Protein AF-0000000080637444 (afdb_homodimer)

Sequence (646 aa):
MQRTLGRSGITVSALGLGCWPMGGVAYRDEKPDGYAGADDRESIRAIHAAIDAGITFFDVADCYGAGHGEEVLGEALEGRRHRVVIATKFGNLFNESTRTLQGENVSPGYIRRALEASLRRLKTDYIDVYQIHTWSMNLADAGPCLETLDALVDEGKIRTYGWSTDLLEGAMLIASRPKASVMQYQCNILFHDDRLIRYCEEHRLAGLNRSPLGMGLLSGKYRPGDRMPEGDIRGQRIEWMQYYRDGRPNEELLKKLEAVREILTRGGRTLVQGAIAWLWAKSPVNIPIPGFKNTQQALELAGAMEKGPLTPEDMAEIETLLGMQRTLGRSGITVSALGLGCWPMGGVAYRDEKPDGYAGADDRESIRAIHAAIDAGITFFDVADCYGAGHGEEVLGEALEGRRHRVVIATKFGNLFNESTRTLQGENVSPGYIRRALEASLRRLKTDYIDVYQIHTWSMNLADAGPCLETLDALVDEGKIRTYGWSTDLLEGAMLIASRPKASVMQYQCNILFHDDRLIRYCEEHRLAGLNRSPLGMGLLSGKYRPGDRMPEGDIRGQRIEWMQYYRDGRPNEELLKKLEAVREILTRGGRTLVQGAIAWLWAKSPVNIPIPGFKNTQQALELAGAMEKGPLTPEDMAEIETLLG

Solvent-accessible surface area (backbone atoms only — not comparable to full-atom values): 32339 Å² total; per-residue (Å²): 103,69,35,54,44,28,70,65,76,48,72,31,31,39,42,33,37,20,39,53,38,57,12,12,68,17,24,42,87,86,34,54,47,28,28,64,85,49,47,70,69,44,41,33,50,13,51,53,51,24,43,76,61,57,42,20,29,40,38,47,30,44,53,26,18,22,37,43,22,33,34,52,51,19,60,53,30,63,96,43,56,90,67,46,45,44,30,36,32,43,27,62,34,58,37,61,91,76,22,34,35,66,66,70,53,58,49,53,71,50,48,55,52,51,48,52,50,46,30,60,40,34,68,46,82,55,40,45,30,45,24,41,49,48,69,59,49,47,48,79,51,46,58,58,32,51,51,43,52,51,48,34,34,75,69,56,42,24,70,29,25,35,38,36,35,81,46,58,71,57,52,54,58,41,62,71,33,87,63,35,16,39,35,29,28,63,31,34,96,89,46,66,55,66,69,51,53,50,50,26,59,77,60,41,24,14,31,36,16,39,51,30,37,47,84,51,65,49,50,70,80,70,50,82,82,43,72,52,58,84,64,23,40,58,36,44,93,47,91,84,55,73,54,29,54,86,15,17,56,33,56,70,56,52,50,55,49,59,74,40,43,68,69,32,27,52,97,78,36,49,45,50,32,20,47,52,13,45,46,44,50,73,33,87,42,41,28,41,27,40,64,49,77,34,46,68,51,30,48,51,56,48,53,28,54,77,68,44,49,51,50,72,67,54,51,52,53,44,44,64,73,76,96,102,70,35,55,42,27,69,67,76,47,73,33,30,39,42,33,38,22,37,52,40,57,13,13,66,18,25,42,86,88,35,53,48,26,28,62,84,50,46,70,70,44,40,32,50,13,51,54,50,24,44,75,61,57,41,20,30,39,37,48,30,44,54,28,18,23,37,42,20,33,35,52,49,20,62,52,31,63,97,44,55,90,68,45,46,45,31,36,31,44,27,60,34,60,37,60,90,75,22,34,34,66,67,69,53,58,48,52,72,52,48,55,52,51,49,53,52,44,31,58,39,35,67,45,83,55,39,46,29,45,22,41,51,48,68,59,50,47,48,79,49,46,58,56,31,53,54,42,53,50,48,35,36,74,70,56,44,24,70,29,26,35,40,38,34,80,47,58,69,57,51,52,57,42,64,71,34,87,63,35,15,40,36,28,29,63,31,34,96,90,47,65,54,68,70,51,53,50,49,27,58,76,60,39,23,14,32,36,18,39,52,31,37,48,85,51,65,48,50,68,80,70,50,82,81,42,71,51,58,83,62,24,40,60,37,45,93,46,90,83,54,72,54,30,52,86,15,17,56,32,58,71,57,51,51,54,49,59,73,40,42,68,68,33,27,51,97,78,37,48,45,49,32,20,45,53,13,43,45,44,51,72,32,86,41,41,28,40,27,42,64,50,78,33,45,67,51,29,48,51,56,48,53,27,53,79,69,43,50,50,51,73,67,54,52,53,53,45,44,66,72,75,97

Nearest PDB structures (foldseek):
  3v0u-assembly1_A  TM=8.762E-01  e=3.965E-22  Rauvolfia serpentina
  7utf-assembly2_B  TM=8.553E-01  e=9.562E-22  Rhizobium leguminosarum
  7utf-assembly2_D  TM=8.558E-01  e=1.622E-21  Rhizobium leguminosarum
  7utf-assembly1_A  TM=8.341E-01  e=1.696E-20  Rhizobium leguminosarum
  3wg6-assembly4_D  TM=7.891E-01  e=2.500E-14  Candida parapsilosis

pLDDT: mean 95.74, std 5.22, range [70.92, 98.95]

Radius of gyration: 29.12 Å; Cα contacts (8 Å, |Δi|>4): 1425; chains: 2; bounding box: 50×81×61 Å

Foldseek 3Di:
DWADQFPLRDIFRLAAAEQLQQLAWAAEPNATDGAHDHDLVQSLLQVVLLLVLRGAEYEYECLRVNNSSLLSQLVSCVVPVVSHAYEYEAFWDADNVRRYTDGGDQALVVLVVSLVSSCVSSVHQAHAEYEYEDQDDDPVRLVRNVVSQVVCCVVVRYSAYYYEYQDLVRVVSQLVDPRHAEYEYADWLQDDDLVSQVSSVVSRHAYEHDCLCLLVLQQPPFDFPDAADPSGPLCDDDDVRDQHDNRGGDVVVNVLSVQLLVLLCPPNAGSLLSGSLQQCVSHVRYHYHYYDRGNVRSSSNSVSSVVHHRDPVSNVVSVVSND/DWADQFPLRDIFRLAAAEQLQQLAWAAEPNATDGAHDHDLVQSLLQVVLLLVLRGAEYEYECLRVNNSSLLSQLVSCVVPVVSHAYEYEAFWDADNVRRYTDGGDQALVVLVVSLVSSCVSSVHQAHAEYEYEDQDDDPVRLVRNVVSQVVCCVVVRYSAYYYEYQDLVRVVSQLVDSRHAEYEYADWLQDDDLVSQVSSVVSRHAYEHDCLCLLVLQQPPFDFPDAADPSGPLCDDDDVRDQHDNRGGDVVVNVLSVQLLVLLCPPNAGSLLSGSLQQCVSHVRYHYHYYDRGNVRSSSNSVSSVVHHRDPVSNVVSVVSND

InterPro domains:
  IPR023210 NADP-dependent oxidoreductase domain [PF00248] (15-321)
  IPR036812 NAD(P)-dependent oxidoreductase domain superfamily [G3DSA:3.20.20.100] (1-323)
  IPR036812 NAD(P)-dependent oxidoreductase domain superfamily [SSF51430] (2-321)
  IPR050523 Aldo/Keto Reductase Detoxification and Biosynthesis [PTHR43364] (3-320)

Structure (mmCIF, N/CA/C/O backbone):
data_AF-0000000080637444-model_v1
#
loop_
_entity.id
_entity.type
_entity.pdbx_description
1 polymer 'Aldo/keto reductase'
#
loop_
_atom_site.group_PDB
_atom_site.id
_atom_site.type_symbol
_atom_site.label_atom_id
_atom_site.label_alt_id
_atom_site.label_comp_id
_atom_site.label_asym_id
_atom_site.label_entity_id
_atom_site.label_seq_id
_atom_site.pdbx_PDB_ins_code
_atom_site.Cartn_x
_atom_site.Cartn_y
_atom_site.Cartn_z
_atom_site.occupancy
_atom_site.B_iso_or_equiv
_atom_site.auth_seq_id
_atom_site.auth_comp_id
_atom_site.auth_asym_id
_atom_site.auth_atom_id
_atom_site.pdbx_PDB_model_num
ATOM 1 N N . MET A 1 1 ? -0.457 -22.108 -29.103 1 93.66 1 MET A N 1
ATOM 2 C CA . MET A 1 1 ? -0.92 -20.889 -28.446 1 93.66 1 MET A CA 1
ATOM 3 C C . MET A 1 1 ? 0.169 -20.305 -27.553 1 93.66 1 MET A C 1
ATOM 5 O O . MET A 1 1 ? 0.868 -21.042 -26.855 1 93.66 1 MET A O 1
ATOM 9 N N . GLN A 1 2 ? 0.377 -19.024 -27.663 1 96.67 2 GLN A N 1
ATOM 10 C CA . GLN A 1 2 ? 1.41 -18.334 -26.897 1 96.67 2 GLN A CA 1
ATOM 11 C C . GLN A 1 2 ? 0.835 -17.127 -26.161 1 96.67 2 GLN A C 1
ATOM 13 O O . GLN A 1 2 ? -0.246 -16.642 -26.503 1 96.67 2 GLN A O 1
ATOM 18 N N . ARG A 1 3 ? 1.512 -16.798 -25.115 1 97.82 3 ARG A N 1
ATOM 19 C CA . ARG A 1 3 ? 1.207 -15.603 -24.334 1 97.82 3 ARG A CA 1
ATOM 20 C C . ARG A 1 3 ? 2.478 -14.836 -23.987 1 97.82 3 ARG A C 1
ATOM 22 O O . ARG A 1 3 ? 3.57 -15.409 -23.969 1 97.82 3 ARG A O 1
ATOM 29 N N . THR A 1 4 ? 2.271 -13.612 -23.799 1 98.01 4 THR A N 1
ATOM 30 C CA . THR A 1 4 ? 3.368 -12.774 -23.328 1 98.01 4 THR A CA 1
ATOM 31 C C . THR A 1 4 ? 3.249 -12.521 -21.828 1 98.01 4 THR A C 1
ATOM 33 O O . THR A 1 4 ? 2.153 -12.282 -21.318 1 98.01 4 THR A O 1
ATOM 36 N N . LEU A 1 5 ? 4.403 -12.552 -21.117 1 98.58 5 LEU A N 1
ATOM 37 C CA . LEU A 1 5 ? 4.424 -12.255 -19.689 1 98.58 5 LEU A CA 1
ATOM 38 C C . LEU A 1 5 ? 4.303 -10.754 -19.445 1 98.58 5 LEU A C 1
ATOM 40 O O . LEU A 1 5 ? 5.291 -10.094 -19.113 1 98.58 5 LEU A O 1
ATOM 44 N N . GLY A 1 6 ? 3.066 -10.326 -19.569 1 98 6 GLY A N 1
ATOM 45 C CA . GLY A 1 6 ? 2.753 -8.918 -19.383 1 98 6 GLY A CA 1
ATOM 46 C C . GLY A 1 6 ? 3.549 -8.004 -20.296 1 98 6 GLY A C 1
ATOM 47 O O . GLY A 1 6 ? 3.587 -8.212 -21.511 1 98 6 GLY A O 1
ATOM 48 N N . ARG A 1 7 ? 4.094 -7.069 -19.735 1 98.38 7 ARG A N 1
ATOM 49 C CA . ARG A 1 7 ? 4.801 -6.048 -20.502 1 98.38 7 ARG A CA 1
ATOM 50 C C . ARG A 1 7 ? 6.285 -6.382 -20.619 1 98.38 7 ARG A C 1
ATOM 52 O O . ARG A 1 7 ? 7.095 -5.519 -20.965 1 98.38 7 ARG A O 1
ATOM 59 N N . SER A 1 8 ? 6.711 -7.596 -20.279 1 98.03 8 SER A N 1
ATOM 60 C CA . SER A 1 8 ? 8.116 -7.988 -20.245 1 98.03 8 SER A CA 1
ATOM 61 C C . SER A 1 8 ? 8.65 -8.253 -21.649 1 98.03 8 SER A C 1
ATOM 63 O O . SER A 1 8 ? 9.864 -8.317 -21.855 1 98.03 8 SER A O 1
ATOM 65 N N . GLY A 1 9 ? 7.77 -8.602 -22.598 1 97.69 9 GLY A N 1
ATOM 66 C CA . GLY A 1 9 ? 8.189 -9.019 -23.928 1 97.69 9 GLY A CA 1
ATOM 67 C C . GLY A 1 9 ? 8.583 -10.482 -23.998 1 97.69 9 GLY A C 1
ATOM 68 O O . GLY A 1 9 ? 8.89 -10.996 -25.076 1 97.69 9 GLY A O 1
ATOM 69 N N . ILE A 1 10 ? 8.552 -11.215 -22.924 1 98.5 10 ILE A N 1
ATOM 70 C CA . ILE A 1 10 ? 8.884 -12.636 -22.896 1 98.5 10 ILE A CA 1
ATOM 71 C C . ILE A 1 10 ? 7.676 -13.457 -23.343 1 98.5 10 ILE A C 1
ATOM 73 O O . ILE A 1 10 ? 6.594 -13.349 -22.76 1 98.5 10 ILE A O 1
ATOM 77 N N . THR A 1 11 ? 7.846 -14.226 -24.313 1 98.22 11 THR A N 1
ATOM 78 C CA . THR A 1 11 ? 6.766 -15.06 -24.829 1 98.22 11 THR A CA 1
ATOM 79 C C . THR A 1 11 ? 6.884 -16.486 -24.298 1 98.22 11 THR A C 1
ATOM 81 O O . THR A 1 11 ? 7.98 -17.047 -24.247 1 98.22 11 THR A O 1
ATOM 84 N N . VAL A 1 12 ? 5.807 -17.041 -23.897 1 98.72 12 VAL A N 1
ATOM 85 C CA . VAL A 1 12 ? 5.748 -18.406 -23.384 1 98.72 12 VAL A CA 1
ATOM 86 C C . VAL A 1 12 ? 4.553 -19.136 -23.994 1 98.72 12 VAL A C 1
ATOM 88 O O . VAL A 1 12 ? 3.709 -18.519 -24.648 1 98.72 12 VAL A O 1
ATOM 91 N N . SER A 1 13 ? 4.619 -20.462 -23.825 1 98.72 13 SER A N 1
ATOM 92 C CA . SER A 1 13 ? 3.393 -21.195 -24.125 1 98.72 13 SER A CA 1
ATOM 93 C C . SER A 1 13 ? 2.22 -20.669 -23.305 1 98.72 13 SER A C 1
ATOM 95 O O . SER A 1 13 ? 2.407 -20.172 -22.192 1 98.72 13 SER A O 1
ATOM 97 N N . ALA A 1 14 ? 1.019 -20.736 -23.776 1 98.55 14 ALA A N 1
ATOM 98 C CA . ALA A 1 14 ? -0.165 -20.229 -23.087 1 98.55 14 ALA A CA 1
ATOM 99 C C . ALA A 1 14 ? -0.43 -21.01 -21.803 1 98.55 14 ALA A C 1
ATOM 101 O O . ALA A 1 14 ? -1.227 -20.585 -20.964 1 98.55 14 ALA A O 1
ATOM 102 N N . LEU A 1 15 ? 0.253 -22.08 -21.735 1 98.68 15 LEU A N 1
ATOM 103 C CA . LEU A 1 15 ? 0.184 -22.955 -20.569 1 98.68 15 LEU A CA 1
ATOM 104 C C . LEU A 1 15 ? 1.569 -23.167 -19.966 1 98.68 15 LEU A C 1
ATOM 106 O O . LEU A 1 15 ? 2.539 -23.397 -20.692 1 98.68 15 LEU A O 1
ATOM 110 N N . GLY A 1 16 ? 1.638 -22.963 -18.655 1 98.65 16 GLY A N 1
ATOM 111 C CA . GLY A 1 16 ? 2.808 -23.401 -17.91 1 98.65 16 GLY A CA 1
ATOM 112 C C . GLY A 1 16 ? 2.532 -24.593 -17.013 1 98.65 16 GLY A C 1
ATOM 113 O O . GLY A 1 16 ? 1.396 -25.064 -16.93 1 98.65 16 GLY A O 1
ATOM 114 N N . LEU A 1 17 ? 3.575 -25.099 -16.403 1 98.67 17 LEU A N 1
ATOM 115 C CA . LEU A 1 17 ? 3.417 -26.167 -15.422 1 98.67 17 LEU A CA 1
ATOM 116 C C . LEU A 1 17 ? 3.909 -25.722 -14.049 1 98.67 17 LEU A C 1
ATOM 118 O O . LEU A 1 17 ? 4.987 -25.134 -13.932 1 98.67 17 LEU A O 1
ATOM 122 N N . GLY A 1 18 ? 3.062 -25.946 -13.079 1 98.47 18 GLY A N 1
ATOM 123 C CA . GLY A 1 18 ? 3.438 -25.702 -11.696 1 98.47 18 GLY A CA 1
ATOM 124 C C . GLY A 1 18 ? 4.177 -26.866 -11.064 1 98.47 18 GLY A C 1
ATOM 125 O O . GLY A 1 18 ? 3.665 -27.987 -11.027 1 98.47 18 GLY A O 1
ATOM 126 N N . CYS A 1 19 ? 5.233 -26.628 -10.391 1 97.94 19 CYS A N 1
ATOM 127 C CA . CYS A 1 19 ? 6.153 -27.692 -10.005 1 97.94 19 CYS A CA 1
ATOM 128 C C . CYS A 1 19 ? 6.036 -28.002 -8.517 1 97.94 19 CYS A C 1
ATOM 130 O O . CYS A 1 19 ? 6.916 -28.645 -7.942 1 97.94 19 CYS A O 1
ATOM 132 N N . TRP A 1 20 ? 4.999 -27.536 -7.833 1 95.68 20 TRP A N 1
ATOM 133 C CA . TRP A 1 20 ? 4.849 -27.764 -6.399 1 95.68 20 TRP A CA 1
ATOM 134 C C . TRP A 1 20 ? 4.816 -29.256 -6.086 1 95.68 20 TRP A C 1
ATOM 136 O O . TRP A 1 20 ? 5.492 -29.717 -5.163 1 95.68 20 TRP A O 1
ATOM 146 N N . PRO A 1 21 ? 4.121 -30.099 -6.893 1 91.74 21 PRO A N 1
ATOM 147 C CA . PRO A 1 21 ? 4.04 -31.524 -6.563 1 91.74 21 PRO A CA 1
ATOM 148 C C . PRO A 1 21 ? 5.4 -32.217 -6.605 1 91.74 21 PRO A C 1
ATOM 150 O O . PRO A 1 21 ? 5.62 -33.197 -5.888 1 91.74 21 PRO A O 1
ATOM 153 N N . MET A 1 22 ? 6.296 -31.708 -7.338 1 92.56 22 MET A N 1
ATOM 154 C CA . MET A 1 22 ? 7.605 -32.333 -7.507 1 92.56 22 MET A CA 1
ATOM 155 C C . MET A 1 22 ? 8.475 -32.115 -6.273 1 92.56 22 MET A C 1
ATOM 157 O O . MET A 1 22 ? 9.475 -32.809 -6.084 1 92.56 22 MET A O 1
ATOM 161 N N . GLY A 1 23 ? 8.097 -31.078 -5.476 1 91.13 23 GLY A N 1
ATOM 162 C CA . GLY A 1 23 ? 8.894 -30.751 -4.305 1 91.13 23 GLY A CA 1
ATOM 163 C C . GLY A 1 23 ? 8.847 -31.824 -3.233 1 91.13 23 GLY A C 1
ATOM 164 O O . GLY A 1 23 ? 9.773 -31.945 -2.428 1 91.13 23 GLY A O 1
ATOM 165 N N . GLY A 1 24 ? 7.771 -32.596 -3.279 1 85.6 24 GLY A N 1
ATOM 166 C CA . GLY A 1 24 ? 7.619 -33.643 -2.282 1 85.6 24 GLY A CA 1
ATOM 167 C C . GLY A 1 24 ? 7.236 -33.113 -0.913 1 85.6 24 GLY A C 1
ATOM 168 O O . GLY A 1 24 ? 6.638 -32.041 -0.802 1 85.6 24 GLY A O 1
ATOM 169 N N . VAL A 1 25 ? 7.612 -33.909 0.075 1 82.42 25 VAL A N 1
ATOM 170 C CA . VAL A 1 25 ? 7.131 -33.639 1.426 1 82.42 25 VAL A CA 1
ATOM 171 C C . VAL A 1 25 ? 8.013 -32.583 2.087 1 82.42 25 VAL A C 1
ATOM 173 O O . VAL A 1 25 ? 9.241 -32.635 1.981 1 82.42 25 VAL A O 1
ATOM 176 N N . ALA A 1 26 ? 7.436 -31.611 2.696 1 88.39 26 ALA A N 1
ATOM 177 C CA . ALA A 1 26 ? 8.006 -30.618 3.603 1 88.39 26 ALA A CA 1
ATOM 178 C C . ALA A 1 26 ? 7.04 -30.294 4.739 1 88.39 26 ALA A C 1
ATOM 180 O O . ALA A 1 26 ? 5.889 -30.736 4.728 1 88.39 26 ALA A O 1
ATOM 181 N N . TYR A 1 27 ? 7.563 -29.688 5.72 1 88.35 27 TYR A N 1
ATOM 182 C CA . TYR A 1 27 ? 6.721 -29.419 6.88 1 88.35 27 TYR A CA 1
ATOM 183 C C . TYR A 1 27 ? 6.726 -27.935 7.225 1 88.35 27 TYR A C 1
ATOM 185 O O . TYR A 1 27 ? 7.777 -27.29 7.205 1 88.35 27 TYR A O 1
ATOM 193 N N . ARG A 1 28 ? 5.602 -27.376 7.366 1 88.23 28 ARG A N 1
ATOM 194 C CA . ARG A 1 28 ? 5.417 -26.029 7.895 1 88.23 28 ARG A CA 1
ATOM 195 C C . ARG A 1 28 ? 4.775 -26.067 9.278 1 88.23 28 ARG A C 1
ATOM 197 O O . ARG A 1 28 ? 3.645 -26.535 9.431 1 88.23 28 ARG A O 1
ATOM 204 N N . ASP A 1 29 ? 5.416 -25.541 10.254 1 81.74 29 ASP A N 1
ATOM 205 C CA . ASP A 1 29 ? 4.925 -25.587 11.628 1 81.74 29 ASP A CA 1
ATOM 206 C C . ASP A 1 29 ? 4.475 -26.997 12.003 1 81.74 29 ASP A C 1
ATOM 208 O O . ASP A 1 29 ? 3.358 -27.189 12.49 1 81.74 29 ASP A O 1
ATOM 212 N N . GLU A 1 30 ? 5.185 -28.025 11.57 1 78.64 30 GLU A N 1
ATOM 213 C CA . GLU A 1 30 ? 5.049 -29.434 11.926 1 78.64 30 GLU A CA 1
ATOM 214 C C . GLU A 1 30 ? 3.931 -30.099 11.128 1 78.64 30 GLU A C 1
ATOM 216 O O . GLU A 1 30 ? 3.572 -31.249 11.393 1 78.64 30 GLU A O 1
ATOM 221 N N . LYS A 1 31 ? 3.343 -29.363 10.233 1 82.79 31 LYS A N 1
ATOM 222 C CA . LYS A 1 31 ? 2.304 -29.925 9.375 1 82.79 31 LYS A CA 1
ATOM 223 C C . LYS A 1 31 ? 2.808 -30.104 7.946 1 82.79 31 LYS A C 1
ATOM 225 O O . LYS A 1 31 ? 3.596 -29.292 7.454 1 82.79 31 LYS A O 1
ATOM 230 N N . PRO A 1 32 ? 2.395 -31.122 7.337 1 81.3 32 PRO A N 1
ATOM 231 C CA . PRO A 1 32 ? 2.814 -31.328 5.949 1 81.3 32 PRO A CA 1
ATOM 232 C C . PRO A 1 32 ? 2.511 -30.127 5.056 1 81.3 32 PRO A C 1
ATOM 234 O O . PRO A 1 32 ? 1.429 -29.541 5.15 1 81.3 32 PRO A O 1
ATOM 237 N N . ASP A 1 33 ? 3.485 -29.724 4.329 1 85.6 33 ASP A N 1
ATOM 238 C CA . ASP A 1 33 ? 3.415 -28.649 3.344 1 85.6 33 ASP A CA 1
ATOM 239 C C . ASP A 1 33 ? 3.96 -29.107 1.993 1 85.6 33 ASP A C 1
ATOM 241 O O . ASP A 1 33 ? 5.056 -28.71 1.593 1 85.6 33 ASP A O 1
ATOM 245 N N . GLY A 1 34 ? 3.233 -29.952 1.333 1 85.1 34 GLY A N 1
ATOM 246 C CA . GLY A 1 34 ? 3.608 -30.516 0.046 1 85.1 34 GLY A CA 1
ATOM 247 C C . GLY A 1 34 ? 2.807 -31.751 -0.321 1 85.1 34 GLY A C 1
ATOM 248 O O . GLY A 1 34 ? 1.865 -32.118 0.385 1 85.1 34 GLY A O 1
ATOM 249 N N . TYR A 1 35 ? 3.194 -32.306 -1.422 1 83.88 35 TYR A N 1
ATOM 250 C CA . TYR A 1 35 ? 2.473 -33.459 -1.948 1 83.88 35 TYR A CA 1
ATOM 251 C C . TYR A 1 35 ? 3.219 -34.753 -1.646 1 83.88 35 TYR A C 1
ATOM 253 O O . TYR A 1 35 ? 4.45 -34.795 -1.701 1 83.88 35 TYR A O 1
ATOM 261 N N . ALA A 1 36 ? 2.5 -35.713 -1.391 1 79.21 36 ALA A N 1
ATOM 262 C CA . ALA A 1 36 ? 3.1 -37.024 -1.16 1 79.21 36 ALA A CA 1
ATOM 263 C C . ALA A 1 36 ? 3.348 -37.753 -2.478 1 79.21 36 ALA A C 1
ATOM 265 O O . ALA A 1 36 ? 2.701 -37.462 -3.487 1 79.21 36 ALA A O 1
ATOM 266 N N . GLY A 1 37 ? 4.37 -38.6 -2.407 1 82.28 37 GLY A N 1
ATOM 267 C CA . GLY A 1 37 ? 4.554 -39.546 -3.497 1 82.28 37 GLY A CA 1
ATOM 268 C C . GLY A 1 37 ? 5.327 -38.966 -4.666 1 82.28 37 GLY A C 1
ATOM 269 O O . GLY A 1 37 ? 5.251 -39.482 -5.784 1 82.28 37 GLY A O 1
ATOM 270 N N . ALA A 1 38 ? 6.029 -37.943 -4.452 1 86.65 38 ALA A N 1
ATOM 271 C CA . ALA A 1 38 ? 6.851 -37.378 -5.519 1 86.65 38 ALA A CA 1
ATOM 272 C C . ALA A 1 38 ? 7.971 -38.336 -5.914 1 86.65 38 ALA A C 1
ATOM 274 O O . ALA A 1 38 ? 8.586 -38.97 -5.054 1 86.65 38 ALA A O 1
ATOM 275 N N . ASP A 1 39 ? 8.124 -38.515 -7.206 1 93.72 39 ASP A N 1
ATOM 276 C CA . ASP A 1 39 ? 9.19 -39.31 -7.81 1 93.72 39 ASP A CA 1
ATOM 277 C C . ASP A 1 39 ? 10.034 -38.464 -8.761 1 93.72 39 ASP A C 1
ATOM 279 O O . ASP A 1 39 ? 9.577 -38.094 -9.844 1 93.72 39 ASP A O 1
ATOM 283 N N . ASP A 1 40 ? 11.307 -38.319 -8.409 1 96.4 40 ASP A N 1
ATOM 284 C CA . ASP A 1 40 ? 12.173 -37.408 -9.151 1 96.4 40 ASP A CA 1
ATOM 285 C C . ASP A 1 40 ? 12.339 -37.865 -10.599 1 96.4 40 ASP A C 1
ATOM 287 O O . ASP A 1 40 ? 12.301 -37.048 -11.521 1 96.4 40 ASP A O 1
ATOM 291 N N . ARG A 1 41 ? 12.561 -39.083 -10.781 1 97.34 41 ARG A N 1
ATOM 292 C CA . ARG A 1 41 ? 12.77 -39.608 -12.127 1 97.34 41 ARG A CA 1
ATOM 293 C C . ARG A 1 41 ? 11.533 -39.401 -12.994 1 97.34 41 ARG A C 1
ATOM 295 O O . ARG A 1 41 ? 11.643 -39.011 -14.158 1 97.34 41 ARG A O 1
ATOM 302 N N . GLU A 1 42 ? 10.446 -39.625 -12.397 1 97.13 42 GLU A N 1
ATOM 303 C CA . GLU A 1 42 ? 9.199 -39.412 -13.126 1 97.13 42 GLU A CA 1
ATOM 304 C C . GLU A 1 42 ? 8.969 -37.93 -13.405 1 97.13 42 GLU A C 1
ATOM 306 O O . GLU A 1 42 ? 8.496 -37.562 -14.482 1 97.13 42 GLU A O 1
ATOM 311 N N . SER A 1 43 ? 9.269 -37.128 -12.423 1 97.73 43 SER A N 1
ATOM 312 C CA . SER A 1 43 ? 9.135 -35.687 -12.61 1 97.73 43 SER A CA 1
ATOM 313 C C . SER A 1 43 ? 9.996 -35.198 -13.77 1 9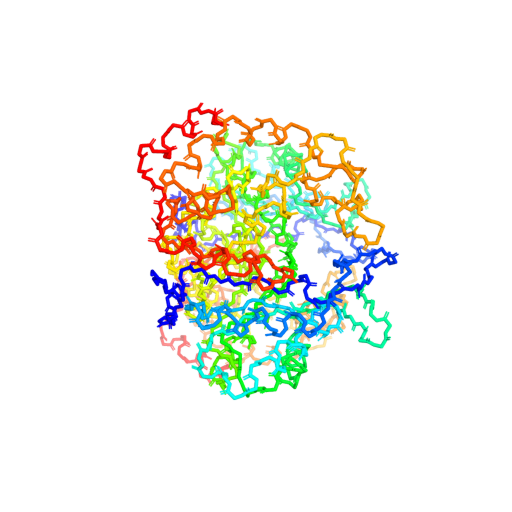7.73 43 SER A C 1
ATOM 315 O O . SER A 1 43 ? 9.534 -34.421 -14.608 1 97.73 43 SER A O 1
ATOM 317 N N . ILE A 1 44 ? 11.226 -35.664 -13.851 1 98.34 44 ILE A N 1
ATOM 318 C CA . ILE A 1 44 ? 12.155 -35.264 -14.903 1 98.34 44 ILE A CA 1
ATOM 319 C C . ILE A 1 44 ? 11.629 -35.726 -16.26 1 98.34 44 ILE A C 1
ATOM 321 O O . ILE A 1 44 ? 11.62 -34.958 -17.224 1 98.34 44 ILE A O 1
ATOM 325 N N . ARG A 1 45 ? 11.106 -36.954 -16.321 1 98.35 45 ARG A N 1
ATOM 326 C CA . ARG A 1 45 ? 10.53 -37.471 -17.557 1 98.35 45 ARG A CA 1
ATOM 327 C C . ARG A 1 45 ? 9.332 -36.635 -17.995 1 98.35 45 ARG A C 1
ATOM 329 O O . ARG A 1 45 ? 9.173 -36.342 -19.182 1 98.35 45 ARG A O 1
ATOM 336 N N . ALA A 1 46 ? 8.542 -36.284 -17.022 1 98.28 46 ALA A N 1
ATOM 337 C CA . ALA A 1 46 ? 7.348 -35.492 -17.305 1 98.28 46 ALA A CA 1
ATOM 338 C C . ALA A 1 46 ? 7.72 -34.114 -17.845 1 98.28 46 ALA A C 1
ATOM 340 O O . ALA A 1 46 ? 7.09 -33.616 -18.781 1 98.28 46 ALA A O 1
ATOM 341 N N . ILE A 1 47 ? 8.722 -33.512 -17.29 1 98.57 47 ILE A N 1
ATOM 342 C CA . ILE A 1 47 ? 9.186 -32.201 -17.733 1 98.57 47 ILE A CA 1
ATOM 343 C C . ILE A 1 47 ? 9.698 -32.294 -19.169 1 98.57 47 ILE A C 1
ATOM 345 O O . ILE A 1 47 ? 9.361 -31.457 -20.01 1 98.57 47 ILE A O 1
ATOM 349 N N . HIS A 1 48 ? 10.509 -33.324 -19.479 1 98.66 48 HIS A N 1
ATOM 350 C CA . HIS A 1 48 ? 11.021 -33.517 -20.831 1 98.66 48 HIS A CA 1
ATOM 351 C C . HIS A 1 48 ? 9.883 -33.698 -21.83 1 98.66 48 HIS A C 1
ATOM 353 O O . HIS A 1 48 ? 9.884 -33.08 -22.897 1 98.66 48 HIS A O 1
ATOM 359 N N . ALA A 1 49 ? 8.933 -34.499 -21.416 1 98.52 49 ALA A N 1
ATOM 360 C CA . ALA A 1 49 ? 7.785 -34.74 -22.287 1 98.52 49 ALA A CA 1
ATOM 361 C C . ALA A 1 49 ? 7.002 -33.453 -22.531 1 98.52 49 ALA A C 1
ATOM 363 O O . ALA A 1 49 ? 6.542 -33.201 -23.647 1 98.52 49 ALA A O 1
ATOM 364 N N . ALA A 1 50 ? 6.846 -32.669 -21.506 1 98.46 50 ALA A N 1
ATOM 365 C CA . ALA A 1 50 ? 6.125 -31.403 -21.614 1 98.46 50 ALA A CA 1
ATOM 366 C C . ALA A 1 50 ? 6.841 -30.442 -22.559 1 98.46 50 ALA A C 1
ATOM 368 O O . ALA A 1 50 ? 6.21 -29.822 -23.418 1 98.46 50 ALA A O 1
ATOM 369 N N . ILE A 1 51 ? 8.127 -30.347 -22.418 1 98.53 51 ILE A N 1
ATOM 370 C CA . ILE A 1 51 ? 8.919 -29.478 -23.281 1 98.53 51 ILE A CA 1
ATOM 371 C C . ILE A 1 51 ? 8.774 -29.923 -24.735 1 98.53 51 ILE A C 1
ATOM 373 O O . ILE A 1 51 ? 8.549 -29.099 -25.624 1 98.53 51 ILE A O 1
ATOM 377 N N . ASP A 1 52 ? 8.87 -31.176 -24.926 1 98.23 52 ASP A N 1
ATOM 378 C CA . ASP A 1 52 ? 8.762 -31.727 -26.273 1 98.23 52 ASP A CA 1
ATOM 379 C C . ASP A 1 52 ? 7.364 -31.503 -26.847 1 98.23 52 ASP A C 1
ATOM 381 O O . ASP A 1 52 ? 7.191 -31.441 -28.066 1 98.23 52 ASP A O 1
ATOM 385 N N . ALA A 1 53 ? 6.405 -31.362 -25.95 1 98.13 53 ALA A N 1
ATOM 386 C CA . ALA A 1 53 ? 5.024 -31.147 -26.373 1 98.13 53 ALA A CA 1
ATOM 387 C C . ALA A 1 53 ? 4.722 -29.659 -26.526 1 98.13 53 ALA A C 1
ATOM 389 O O . ALA A 1 53 ? 3.592 -29.278 -26.838 1 98.13 53 ALA A O 1
ATOM 390 N N . GLY A 1 54 ? 5.679 -28.807 -26.241 1 97.75 54 GLY A N 1
ATOM 391 C CA . GLY A 1 54 ? 5.526 -27.402 -26.583 1 97.75 54 GLY A CA 1
ATOM 392 C C . GLY A 1 54 ? 5.366 -26.506 -25.368 1 97.75 54 GLY A C 1
ATOM 393 O O . GLY A 1 54 ? 5.205 -25.292 -25.503 1 97.75 54 GLY A O 1
ATOM 394 N N . ILE A 1 55 ? 5.407 -27.053 -24.176 1 98.55 55 ILE A N 1
ATOM 395 C CA . ILE A 1 55 ? 5.35 -26.24 -22.967 1 98.55 55 ILE A CA 1
ATOM 396 C C . ILE A 1 55 ? 6.7 -25.565 -22.734 1 98.55 55 ILE A C 1
ATOM 398 O O . ILE A 1 55 ? 7.74 -26.228 -22.731 1 98.55 55 ILE A O 1
ATOM 402 N N . THR A 1 56 ? 6.654 -24.286 -22.527 1 98.73 56 THR A N 1
ATOM 403 C CA . THR A 1 56 ? 7.913 -23.557 -22.427 1 98.73 56 THR A CA 1
ATOM 404 C C . THR A 1 56 ? 8.003 -22.811 -21.098 1 98.73 56 THR A C 1
ATOM 406 O O . THR A 1 56 ? 8.948 -22.055 -20.867 1 98.73 56 THR A O 1
ATOM 409 N N . PHE A 1 57 ? 7.058 -22.925 -20.209 1 98.86 57 PHE A N 1
ATOM 410 C CA . PHE A 1 57 ? 7.022 -22.153 -18.973 1 98.86 57 PHE A CA 1
ATOM 411 C C . PHE A 1 57 ? 6.873 -23.071 -17.766 1 98.86 57 PHE A C 1
ATOM 413 O O . PHE A 1 57 ? 5.961 -23.898 -17.717 1 98.86 57 PHE A O 1
ATOM 420 N N . PHE A 1 58 ? 7.78 -22.942 -16.821 1 98.9 58 PHE A N 1
ATOM 421 C CA . PHE A 1 58 ? 7.748 -23.745 -15.604 1 98.9 58 PHE A CA 1
ATOM 422 C C . PHE A 1 58 ? 7.828 -22.857 -14.368 1 98.9 58 PHE A C 1
ATOM 424 O O . PHE A 1 58 ? 8.721 -22.015 -14.258 1 98.9 58 PHE A O 1
ATOM 431 N N . ASP A 1 59 ? 6.926 -23.023 -13.451 1 98.89 59 ASP A N 1
ATOM 432 C CA . ASP A 1 59 ? 6.852 -22.253 -12.214 1 98.89 59 ASP A CA 1
ATOM 433 C C . ASP A 1 59 ? 7.214 -23.116 -11.007 1 98.89 59 ASP A C 1
ATOM 435 O O . ASP A 1 59 ? 6.592 -24.154 -10.772 1 98.89 59 ASP A O 1
ATOM 439 N N . VAL A 1 60 ? 8.137 -22.695 -10.245 1 98.72 60 VAL A N 1
ATOM 440 C CA . VAL A 1 60 ? 8.571 -23.386 -9.036 1 98.72 60 VAL A CA 1
ATOM 441 C C . VAL A 1 60 ? 8.74 -22.38 -7.899 1 98.72 60 VAL A C 1
ATOM 443 O O . VAL A 1 60 ? 8.267 -21.245 -7.991 1 98.72 60 VAL A O 1
ATOM 446 N N . ALA A 1 61 ? 9.228 -22.798 -6.755 1 98.64 61 ALA A N 1
ATOM 447 C CA . ALA A 1 61 ? 9.584 -21.937 -5.63 1 98.64 61 ALA A CA 1
ATOM 448 C C . ALA A 1 61 ? 10.75 -22.523 -4.839 1 98.64 61 ALA A C 1
ATOM 450 O O . ALA A 1 61 ? 10.929 -23.743 -4.797 1 98.64 61 ALA A O 1
ATOM 451 N N . ASP A 1 62 ? 11.42 -21.693 -4.225 1 98.34 62 ASP A N 1
ATOM 452 C CA . ASP A 1 62 ? 12.579 -22.149 -3.464 1 98.34 62 ASP A CA 1
ATOM 453 C C . ASP A 1 62 ? 12.154 -23.035 -2.295 1 98.34 62 ASP A C 1
ATOM 455 O O . ASP A 1 62 ? 12.859 -23.98 -1.937 1 98.34 62 ASP A O 1
ATOM 459 N N . CYS A 1 63 ? 10.95 -22.795 -1.778 1 97.25 63 CYS A N 1
ATOM 460 C CA . CYS A 1 63 ? 10.546 -23.515 -0.576 1 97.25 63 CYS A CA 1
ATOM 461 C C . CYS A 1 63 ? 9.855 -24.826 -0.931 1 97.25 63 CYS A C 1
ATOM 463 O O . CYS A 1 63 ? 9.552 -25.631 -0.049 1 97.25 63 CYS A O 1
ATOM 465 N N . TYR A 1 64 ? 9.487 -25.099 -2.218 1 96.57 64 TYR A N 1
ATOM 466 C CA . TYR A 1 64 ? 8.882 -26.374 -2.586 1 96.57 64 TYR A CA 1
ATOM 467 C C . TYR A 1 64 ? 9.803 -27.537 -2.238 1 96.57 64 TYR A C 1
ATOM 469 O O . TYR A 1 64 ? 10.871 -27.691 -2.836 1 96.57 64 TYR A O 1
ATOM 477 N N . GLY A 1 65 ? 9.3 -28.326 -1.206 1 94.9 65 GLY A N 1
ATOM 478 C CA . GLY A 1 65 ? 10.176 -29.382 -0.723 1 94.9 65 GLY A CA 1
ATOM 479 C C . GLY A 1 65 ? 11.435 -28.856 -0.061 1 94.9 65 GLY A C 1
ATOM 480 O O . GLY A 1 65 ? 12.466 -29.533 -0.05 1 94.9 65 GLY A O 1
ATOM 481 N N . ALA A 1 66 ? 11.361 -27.608 0.333 1 95.51 66 ALA A N 1
ATOM 482 C CA . ALA A 1 66 ? 12.478 -26.932 0.987 1 95.51 66 ALA A CA 1
ATOM 483 C C . ALA A 1 66 ? 13.724 -26.954 0.107 1 95.51 66 ALA A C 1
ATOM 485 O O . ALA A 1 66 ? 14.796 -27.375 0.548 1 95.51 66 ALA A O 1
ATOM 486 N N . GLY A 1 67 ? 13.558 -26.551 -1.092 1 96.87 67 GLY A N 1
ATOM 487 C CA . GLY A 1 67 ? 14.678 -26.48 -2.018 1 96.87 67 GLY A CA 1
ATOM 488 C C . GLY A 1 67 ? 14.689 -27.613 -3.027 1 96.87 67 GLY A C 1
ATOM 489 O O . GLY A 1 67 ? 15.213 -27.461 -4.133 1 96.87 67 GLY A O 1
ATOM 490 N N . HIS A 1 68 ? 14.085 -28.676 -2.775 1 96.79 68 HIS A N 1
ATOM 491 C CA . HIS A 1 68 ? 14.144 -29.891 -3.58 1 96.79 68 HIS A CA 1
ATOM 492 C C . HIS A 1 68 ? 13.495 -29.681 -4.944 1 96.79 68 HIS A C 1
ATOM 494 O O . HIS A 1 68 ? 13.987 -30.186 -5.955 1 96.79 68 HIS A O 1
ATOM 500 N N . GLY A 1 69 ? 12.38 -28.965 -4.967 1 97.34 69 GLY A N 1
ATOM 501 C CA . GLY A 1 69 ? 11.711 -28.689 -6.228 1 97.34 69 GLY A CA 1
ATOM 502 C C . GLY A 1 69 ? 12.611 -28.014 -7.246 1 97.34 69 GLY A C 1
ATOM 503 O O . GLY A 1 69 ? 12.634 -28.403 -8.416 1 97.34 69 GLY A O 1
ATOM 504 N N . GLU A 1 70 ? 13.373 -27.015 -6.815 1 98.56 70 GLU A N 1
ATOM 505 C CA . GLU A 1 70 ? 14.302 -26.321 -7.702 1 98.56 70 GLU A CA 1
ATOM 506 C C . GLU A 1 70 ? 15.428 -27.246 -8.155 1 98.56 70 GLU A C 1
ATOM 508 O O . GLU A 1 70 ? 15.872 -27.175 -9.303 1 98.56 70 GLU A O 1
ATOM 513 N N . GLU A 1 71 ? 15.886 -28.111 -7.29 1 98 71 GLU A N 1
ATOM 514 C CA . GLU A 1 71 ? 16.945 -29.048 -7.654 1 98 71 GLU A CA 1
ATOM 515 C C . GLU A 1 71 ? 16.488 -29.994 -8.761 1 98 71 GLU A C 1
ATOM 517 O O . GLU A 1 71 ? 17.217 -30.225 -9.728 1 98 71 GLU A O 1
ATOM 522 N N . VAL A 1 72 ? 15.32 -30.502 -8.588 1 98.14 72 VAL A N 1
ATOM 523 C CA . VAL A 1 72 ? 14.775 -31.438 -9.566 1 98.14 72 VAL A CA 1
ATOM 524 C C . VAL A 1 72 ? 14.584 -30.731 -10.906 1 98.14 72 VAL A C 1
ATOM 526 O O . VAL A 1 72 ? 14.932 -31.275 -11.957 1 98.14 72 VAL A O 1
ATOM 529 N N . LEU A 1 73 ? 14.065 -29.505 -10.881 1 98.68 73 LEU A N 1
ATOM 530 C CA . LEU A 1 73 ? 13.868 -28.754 -12.116 1 98.68 73 LEU A CA 1
ATOM 531 C C . LEU A 1 73 ? 15.204 -28.449 -12.785 1 98.68 73 LEU A C 1
ATOM 533 O O . LEU A 1 73 ? 15.337 -28.577 -14.004 1 98.68 73 LEU A O 1
ATOM 537 N N . GLY A 1 74 ? 16.175 -28.03 -11.968 1 98.65 74 GLY A N 1
ATOM 538 C CA . GLY A 1 74 ? 17.505 -27.786 -12.503 1 98.65 74 GLY A CA 1
ATOM 539 C C . GLY A 1 74 ? 18.09 -28.99 -13.217 1 98.65 74 GLY A C 1
ATOM 540 O O . GLY A 1 74 ? 18.673 -28.856 -14.295 1 98.65 74 GLY A O 1
ATOM 541 N N . GLU A 1 75 ? 17.916 -30.093 -12.617 1 98.34 75 GLU A N 1
ATOM 542 C CA . GLU A 1 75 ? 18.386 -31.334 -13.226 1 98.34 75 GLU A CA 1
ATOM 543 C C . GLU A 1 75 ? 17.66 -31.616 -14.538 1 98.34 75 GLU A C 1
ATOM 545 O O . GLU A 1 75 ? 18.287 -31.976 -15.536 1 98.34 75 GLU A O 1
ATOM 550 N N . ALA A 1 76 ? 16.396 -31.44 -14.508 1 98.39 76 ALA A N 1
ATOM 551 C CA . ALA A 1 76 ? 15.576 -31.718 -15.684 1 98.39 76 ALA A CA 1
ATOM 552 C C . ALA A 1 76 ? 15.956 -30.806 -16.846 1 98.39 76 ALA A C 1
ATOM 554 O O . ALA A 1 76 ? 15.817 -31.184 -18.012 1 98.39 76 ALA A O 1
ATOM 555 N N . LEU A 1 77 ? 16.463 -29.628 -16.577 1 98.03 77 LEU A N 1
ATOM 556 C CA . LEU A 1 77 ? 16.642 -28.615 -17.611 1 98.03 77 LEU A CA 1
ATOM 557 C C . LEU A 1 77 ? 18.089 -28.579 -18.092 1 98.03 77 LEU A C 1
ATOM 559 O O . LEU A 1 77 ? 18.448 -27.752 -18.933 1 98.03 77 LEU A O 1
ATOM 563 N N . GLU A 1 78 ? 18.904 -29.424 -17.503 1 96.05 78 GLU A N 1
ATOM 564 C CA . GLU A 1 78 ? 20.281 -29.497 -17.985 1 96.05 78 GLU A CA 1
ATOM 565 C C . GLU A 1 78 ? 20.326 -29.73 -19.492 1 96.05 78 GLU A C 1
ATOM 567 O O . GLU A 1 78 ? 19.719 -30.676 -19.998 1 96.05 78 GLU A O 1
ATOM 572 N N . GLY A 1 79 ? 20.921 -28.765 -20.192 1 94.74 79 GLY A N 1
ATOM 573 C CA . GLY A 1 79 ? 21.031 -28.865 -21.639 1 94.74 79 GLY A CA 1
ATOM 574 C C . GLY A 1 79 ? 19.809 -28.341 -22.368 1 94.74 79 GLY A C 1
ATOM 575 O O . GLY A 1 79 ? 19.78 -28.311 -23.6 1 94.74 79 GLY A O 1
ATOM 576 N N . ARG A 1 80 ? 18.785 -27.971 -21.629 1 95.59 80 ARG A N 1
ATOM 577 C CA . ARG A 1 80 ? 17.535 -27.538 -22.245 1 95.59 80 ARG A CA 1
ATOM 578 C C . ARG A 1 80 ? 17.104 -26.177 -21.709 1 95.59 80 ARG A C 1
ATOM 580 O O . ARG A 1 80 ? 15.998 -25.713 -21.995 1 95.59 80 ARG A O 1
ATOM 587 N N . ARG A 1 81 ? 17.954 -25.518 -20.92 1 96.94 81 ARG A N 1
ATOM 588 C CA . ARG A 1 81 ? 17.607 -24.28 -20.228 1 96.94 81 ARG A CA 1
ATOM 589 C C . ARG A 1 81 ? 17.143 -23.214 -21.214 1 96.94 81 ARG A C 1
ATOM 591 O O . ARG A 1 81 ? 16.241 -22.431 -20.911 1 96.94 81 ARG A O 1
ATOM 598 N N . HIS A 1 82 ? 17.682 -23.17 -22.384 1 95.5 82 HIS A N 1
ATOM 599 C CA . HIS A 1 82 ? 17.409 -22.151 -23.392 1 95.5 82 HIS A CA 1
ATOM 600 C C . HIS A 1 82 ? 16.027 -22.342 -24.008 1 95.5 82 HIS A C 1
ATOM 602 O O . HIS A 1 82 ? 15.52 -21.451 -24.694 1 95.5 82 HIS A O 1
ATOM 608 N N . ARG A 1 83 ? 15.421 -23.475 -23.726 1 96.78 83 ARG A N 1
ATOM 609 C CA . ARG A 1 83 ? 14.148 -23.81 -24.356 1 96.78 83 ARG A CA 1
ATOM 610 C C . ARG A 1 83 ? 12.974 -23.374 -23.485 1 96.78 83 ARG A C 1
ATOM 612 O O . ARG A 1 83 ? 11.821 -23.426 -23.918 1 96.78 83 ARG A O 1
ATOM 619 N N . VAL A 1 84 ? 13.334 -22.904 -22.269 1 98.57 84 VAL A N 1
ATOM 620 C CA . VAL A 1 84 ? 12.21 -22.7 -21.362 1 98.57 84 VAL A CA 1
ATOM 621 C C . VAL A 1 84 ? 12.381 -21.379 -20.615 1 98.57 84 VAL A C 1
ATOM 623 O O . VAL A 1 84 ? 13.469 -20.8 -20.607 1 98.57 84 VAL A O 1
ATOM 626 N N . VAL A 1 85 ? 11.324 -20.858 -20.123 1 98.84 85 VAL A N 1
ATOM 627 C CA . VAL A 1 85 ? 11.244 -19.75 -19.177 1 98.84 85 VAL A CA 1
ATOM 628 C C . VAL A 1 85 ? 10.937 -20.285 -17.78 1 98.84 85 VAL A C 1
ATOM 630 O O . VAL A 1 85 ? 10.011 -21.079 -17.602 1 98.84 85 VAL A O 1
ATOM 633 N N . ILE A 1 86 ? 11.727 -19.908 -16.785 1 98.85 86 ILE A N 1
ATOM 634 C CA . ILE A 1 86 ? 11.565 -20.399 -15.421 1 98.85 86 ILE A CA 1
ATOM 635 C C . ILE A 1 86 ? 11.061 -19.271 -14.523 1 98.85 86 ILE A C 1
ATOM 637 O O . ILE A 1 86 ? 11.58 -18.153 -14.569 1 98.85 86 ILE A O 1
ATOM 641 N N . ALA A 1 87 ? 10.038 -19.537 -13.766 1 98.92 87 ALA A N 1
ATOM 642 C CA . ALA A 1 87 ? 9.617 -18.683 -12.659 1 98.92 87 ALA A CA 1
ATOM 643 C C . ALA A 1 87 ? 9.892 -19.351 -11.315 1 98.92 87 ALA A C 1
ATOM 645 O O . ALA A 1 87 ? 9.61 -20.538 -11.135 1 98.92 87 ALA A O 1
ATOM 646 N N . THR A 1 88 ? 10.466 -18.691 -10.423 1 98.9 88 THR A N 1
ATOM 647 C CA . THR A 1 88 ? 10.611 -19.162 -9.05 1 98.9 88 THR A CA 1
ATOM 648 C C . THR A 1 88 ? 10.268 -18.054 -8.059 1 98.9 88 THR A C 1
ATOM 650 O O . THR A 1 88 ? 9.868 -16.958 -8.459 1 98.9 88 THR A O 1
ATOM 653 N N . LYS A 1 89 ? 10.212 -18.403 -6.776 1 98.88 89 LYS A N 1
ATOM 654 C CA . LYS A 1 89 ? 9.731 -17.47 -5.762 1 98.88 89 LYS A CA 1
ATOM 655 C C . LYS A 1 89 ? 10.62 -17.498 -4.522 1 98.88 89 LYS A C 1
ATOM 657 O O . LYS A 1 89 ? 11.377 -18.449 -4.316 1 98.88 89 LYS A O 1
ATOM 662 N N . PHE A 1 90 ? 10.502 -16.467 -3.746 1 98.81 90 PHE A N 1
ATOM 663 C CA . PHE A 1 90 ? 11.259 -16.327 -2.508 1 98.81 90 PHE A CA 1
ATOM 664 C C . PHE A 1 90 ? 10.388 -15.737 -1.405 1 98.81 90 PHE A C 1
ATOM 666 O O . PHE A 1 90 ? 9.274 -15.278 -1.665 1 98.81 90 PHE A O 1
ATOM 673 N N . GLY A 1 91 ? 10.878 -15.709 -0.194 1 98.66 91 GLY A N 1
ATOM 674 C CA . GLY A 1 91 ? 10.219 -15.027 0.909 1 98.66 91 GLY A CA 1
ATOM 675 C C . GLY A 1 91 ? 9.937 -15.938 2.09 1 98.66 91 GLY A C 1
ATOM 676 O O . GLY A 1 91 ? 9.961 -15.496 3.24 1 98.66 91 GLY A O 1
ATOM 677 N N . ASN A 1 92 ? 9.604 -17.246 1.808 1 97.46 92 ASN A N 1
ATOM 678 C CA . ASN A 1 92 ? 9.422 -18.231 2.869 1 97.46 92 ASN A CA 1
ATOM 679 C C . ASN A 1 92 ? 10.758 -18.793 3.347 1 97.46 92 ASN A C 1
ATOM 681 O O . ASN A 1 92 ? 11.574 -19.239 2.538 1 97.46 92 ASN A O 1
ATOM 685 N N . LEU A 1 93 ? 10.922 -18.736 4.601 1 97.52 93 LEU A N 1
ATOM 686 C CA . LEU A 1 93 ? 12.149 -19.295 5.158 1 97.52 93 LEU A CA 1
ATOM 687 C C . LEU A 1 93 ? 12.029 -20.805 5.331 1 97.52 93 LEU A C 1
ATOM 689 O O . LEU A 1 93 ? 10.958 -21.312 5.672 1 97.52 93 LEU A O 1
ATOM 693 N N . PHE A 1 94 ? 13.132 -21.482 5.076 1 96.39 94 PHE A N 1
ATOM 694 C CA . PHE A 1 94 ? 13.116 -22.933 5.219 1 96.39 94 PHE A CA 1
ATOM 695 C C . PHE A 1 94 ? 14.516 -23.463 5.507 1 96.39 94 PHE A C 1
ATOM 697 O O . PHE A 1 94 ? 15.507 -22.762 5.296 1 96.39 94 PHE A O 1
ATOM 704 N N . ASN A 1 95 ? 14.492 -24.573 6.108 1 95.16 95 ASN A N 1
ATOM 705 C CA . ASN A 1 95 ? 15.711 -25.343 6.334 1 95.16 95 ASN A CA 1
ATOM 706 C C . ASN A 1 95 ? 15.786 -26.557 5.413 1 95.16 95 ASN A C 1
ATOM 708 O O . ASN A 1 95 ? 14.971 -27.475 5.521 1 95.16 95 ASN A O 1
ATOM 712 N N . GLU A 1 96 ? 16.739 -26.602 4.529 1 93.31 96 GLU A N 1
ATOM 713 C CA . GLU A 1 96 ? 16.869 -27.659 3.53 1 93.31 96 GLU A CA 1
ATOM 714 C C . GLU A 1 96 ? 17.123 -29.012 4.188 1 93.31 96 GLU A C 1
ATOM 716 O O . GLU A 1 96 ? 16.551 -30.025 3.778 1 93.31 96 GLU A O 1
ATOM 721 N N . SER A 1 97 ? 17.934 -28.993 5.278 1 92.61 97 SER A N 1
ATOM 722 C CA . SER A 1 97 ? 18.35 -30.239 5.914 1 92.61 97 SER A CA 1
ATOM 723 C C . SER A 1 97 ? 17.189 -30.899 6.649 1 92.61 97 SER A C 1
ATOM 725 O O . SER A 1 97 ? 17.067 -32.126 6.654 1 92.61 97 SER A O 1
ATOM 727 N N . THR A 1 98 ? 16.293 -30.116 7.192 1 92 98 THR A N 1
ATOM 728 C CA . THR A 1 98 ? 15.199 -30.669 7.983 1 92 98 THR A CA 1
ATOM 729 C C . THR A 1 98 ? 13.887 -30.614 7.205 1 92 98 THR A C 1
ATOM 731 O O . THR A 1 98 ? 12.864 -31.125 7.665 1 92 98 THR A O 1
ATOM 734 N N . ARG A 1 99 ? 13.935 -29.972 6.034 1 92.14 99 ARG A N 1
ATOM 735 C CA . ARG A 1 99 ? 12.765 -29.809 5.178 1 92.14 99 ARG A CA 1
ATOM 736 C C . ARG A 1 99 ? 11.613 -29.163 5.941 1 92.14 99 ARG A C 1
ATOM 738 O O . ARG A 1 99 ? 10.48 -29.645 5.89 1 92.14 99 ARG A O 1
ATOM 745 N N . THR A 1 100 ? 11.977 -28.109 6.69 1 94.43 100 THR A N 1
ATOM 746 C CA . THR A 1 100 ? 10.989 -27.394 7.491 1 94.43 100 THR A CA 1
ATOM 747 C C . THR A 1 100 ? 10.927 -25.923 7.087 1 94.43 100 THR A C 1
ATOM 749 O O . THR A 1 100 ? 11.956 -25.311 6.794 1 94.43 100 THR A O 1
ATOM 752 N N . LEU A 1 101 ? 9.747 -25.437 7.059 1 94.83 101 LEU A N 1
ATOM 753 C CA . LEU A 1 101 ? 9.494 -24.032 6.76 1 94.83 101 LEU A CA 1
ATOM 754 C C . LEU A 1 101 ? 9.018 -23.289 8.004 1 94.83 101 LEU A C 1
ATOM 756 O O . LEU A 1 101 ? 8.202 -23.808 8.769 1 94.83 101 LEU A O 1
ATOM 760 N N . GLN A 1 102 ? 9.606 -22.129 8.277 1 94.28 102 GLN A N 1
ATOM 761 C CA . GLN A 1 102 ? 9.162 -21.314 9.402 1 94.28 102 GLN A CA 1
ATOM 762 C C . GLN A 1 102 ? 9.55 -19.851 9.208 1 94.28 102 GLN A C 1
ATOM 764 O O . GLN A 1 102 ? 10.734 -19.51 9.222 1 94.28 102 GLN A O 1
ATOM 769 N N . GLY A 1 103 ? 8.451 -19.07 9.044 1 95.54 103 GLY A N 1
ATOM 770 C CA . GLY A 1 103 ? 8.676 -17.636 8.963 1 95.54 103 GLY A CA 1
ATOM 771 C C . GLY A 1 103 ? 8.819 -17.134 7.539 1 95.54 103 GLY A C 1
ATOM 772 O O . GLY A 1 103 ? 8.785 -17.921 6.591 1 95.54 103 GLY A O 1
ATOM 773 N N . GLU A 1 104 ? 8.946 -15.844 7.354 1 97.74 104 GLU A N 1
ATOM 774 C CA . GLU A 1 104 ? 9.073 -15.148 6.077 1 97.74 104 GLU A CA 1
ATOM 775 C C . GLU A 1 104 ? 10.1 -14.023 6.162 1 97.74 104 GLU A C 1
ATOM 777 O O . GLU A 1 104 ? 10.379 -13.51 7.247 1 97.74 104 GLU A O 1
ATOM 782 N N . ASN A 1 105 ? 10.712 -13.715 5.121 1 98.48 105 ASN A N 1
ATOM 783 C CA . ASN A 1 105 ? 11.69 -12.634 5.053 1 98.48 105 ASN A CA 1
ATOM 784 C C . ASN A 1 105 ? 11.775 -12.043 3.648 1 98.48 105 ASN A C 1
ATOM 786 O O . ASN A 1 105 ? 11.991 -12.769 2.677 1 98.48 105 ASN A O 1
ATOM 790 N N . VAL A 1 106 ? 11.599 -10.73 3.493 1 98.65 106 VAL A N 1
ATOM 791 C CA . VAL A 1 106 ? 11.665 -10.071 2.192 1 98.65 106 VAL A CA 1
ATOM 792 C C . VAL A 1 106 ? 12.659 -8.913 2.249 1 98.65 106 VAL A C 1
ATOM 794 O O . VAL A 1 106 ? 12.553 -7.957 1.477 1 98.65 106 VAL A O 1
ATOM 797 N N . SER A 1 107 ? 13.545 -8.937 3.197 1 98.63 107 SER A N 1
ATOM 798 C CA . SER A 1 107 ? 14.57 -7.904 3.296 1 98.63 107 SER A CA 1
ATOM 799 C C . SER A 1 107 ? 15.517 -7.947 2.101 1 98.63 107 SER A C 1
ATOM 801 O O . SER A 1 107 ? 15.739 -9.01 1.517 1 98.63 107 SER A O 1
ATOM 803 N N . PRO A 1 108 ? 16.117 -6.848 1.757 1 98.64 108 PRO A N 1
ATOM 804 C CA . PRO A 1 108 ? 17.028 -6.794 0.612 1 98.64 108 PRO A CA 1
ATOM 805 C C . PRO A 1 108 ? 18.152 -7.824 0.702 1 98.64 108 PRO A C 1
ATOM 807 O O . PRO A 1 108 ? 18.44 -8.515 -0.278 1 98.64 108 PRO A O 1
ATOM 810 N N . GLY A 1 109 ? 18.771 -7.869 1.857 1 98.71 109 GLY A N 1
ATOM 811 C CA . GLY A 1 109 ? 19.839 -8.84 2.037 1 98.71 109 GLY A CA 1
ATOM 812 C C . GLY A 1 109 ? 19.383 -10.273 1.837 1 98.71 109 GLY A C 1
ATOM 813 O O . GLY A 1 109 ? 20.074 -11.066 1.194 1 98.71 109 GLY A O 1
ATOM 814 N N . TYR A 1 110 ? 18.286 -10.624 2.332 1 98.78 110 TYR A N 1
ATOM 815 C CA . TYR A 1 110 ? 17.774 -11.983 2.195 1 98.78 110 TYR A CA 1
ATOM 816 C C . TYR A 1 110 ? 17.422 -12.29 0.744 1 98.78 110 TYR A C 1
ATOM 818 O O . TYR A 1 110 ? 17.682 -13.391 0.255 1 98.78 110 TYR A O 1
ATOM 826 N N . ILE A 1 111 ? 16.787 -11.33 0.056 1 98.91 111 ILE A N 1
ATOM 827 C CA . ILE A 1 111 ? 16.386 -11.519 -1.334 1 98.91 111 ILE A CA 1
ATOM 828 C C . ILE A 1 111 ? 17.596 -11.937 -2.167 1 98.91 111 ILE A C 1
ATOM 830 O O . ILE A 1 111 ? 17.518 -12.882 -2.956 1 98.91 111 ILE A O 1
ATOM 834 N N . ARG A 1 112 ? 18.7 -11.284 -1.976 1 98.81 112 ARG A N 1
ATOM 835 C CA . ARG A 1 112 ? 19.908 -11.579 -2.74 1 98.81 112 ARG A CA 1
ATOM 836 C C . ARG A 1 112 ? 20.455 -12.958 -2.387 1 98.81 112 ARG A C 1
ATOM 838 O O . ARG A 1 112 ? 20.871 -13.711 -3.27 1 98.81 112 ARG A O 1
ATOM 845 N N . ARG A 1 113 ? 20.411 -13.292 -1.112 1 98.78 113 ARG A N 1
ATOM 846 C CA . ARG A 1 113 ? 20.875 -14.607 -0.684 1 98.78 113 ARG A CA 1
ATOM 847 C C . ARG A 1 113 ? 19.984 -15.711 -1.245 1 98.78 113 ARG A C 1
ATOM 849 O O . ARG A 1 113 ? 20.479 -16.749 -1.69 1 98.78 113 ARG A O 1
ATOM 856 N N . ALA A 1 114 ? 18.703 -15.472 -1.182 1 98.83 114 ALA A N 1
ATOM 857 C CA . ALA A 1 114 ? 17.748 -16.447 -1.703 1 98.83 114 ALA A CA 1
ATOM 858 C C . ALA A 1 114 ? 17.936 -16.652 -3.203 1 98.83 114 ALA A C 1
ATOM 860 O O . ALA A 1 114 ? 17.865 -17.781 -3.695 1 98.83 114 ALA A O 1
ATOM 861 N N . LEU A 1 115 ? 18.171 -15.556 -3.928 1 98.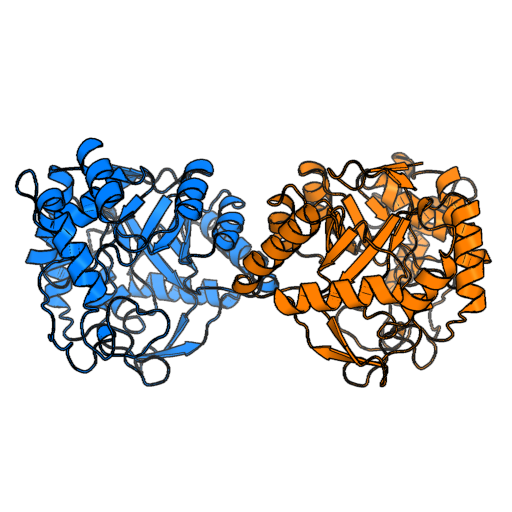91 115 LEU A N 1
ATOM 862 C CA . LEU A 1 115 ? 18.395 -15.641 -5.367 1 98.91 115 LEU A CA 1
ATOM 863 C C . LEU A 1 115 ? 19.622 -16.491 -5.678 1 98.91 115 LEU A C 1
ATOM 865 O O . LEU A 1 115 ? 19.573 -17.367 -6.543 1 98.91 115 LEU A O 1
ATOM 869 N N . GLU A 1 116 ? 20.7 -16.225 -4.944 1 98.77 116 GLU A N 1
ATOM 870 C CA . GLU A 1 116 ? 21.926 -16.986 -5.17 1 98.77 116 GLU A CA 1
ATOM 871 C C . GLU A 1 116 ? 21.704 -18.475 -4.925 1 98.77 116 GLU A C 1
ATOM 873 O O . GLU A 1 116 ? 22.2 -19.314 -5.68 1 98.77 116 GLU A O 1
ATOM 878 N N . ALA A 1 117 ? 20.995 -18.78 -3.93 1 98.81 117 ALA A N 1
ATOM 879 C CA . ALA A 1 117 ? 20.692 -20.174 -3.617 1 98.81 117 ALA A CA 1
ATOM 880 C C . ALA A 1 117 ? 19.83 -20.807 -4.705 1 98.81 117 ALA A C 1
ATOM 882 O O . ALA A 1 117 ? 20.052 -21.956 -5.092 1 98.81 117 ALA A O 1
ATOM 883 N N . SER A 1 118 ? 18.822 -20.071 -5.218 1 98.86 118 SER A N 1
ATOM 884 C CA . SER A 1 118 ? 17.969 -20.567 -6.293 1 98.86 118 SER A CA 1
ATOM 885 C C . SER A 1 118 ? 18.77 -20.811 -7.567 1 98.86 118 SER A C 1
ATOM 887 O O . SER A 1 118 ? 18.577 -21.823 -8.244 1 98.86 118 SER A O 1
ATOM 889 N N . LEU A 1 119 ? 19.667 -19.825 -7.894 1 98.83 119 LEU A N 1
ATOM 890 C CA . LEU A 1 119 ? 20.509 -19.981 -9.075 1 98.83 119 LEU A CA 1
ATOM 891 C C . LEU A 1 119 ? 21.349 -21.25 -8.98 1 98.83 119 LEU A C 1
ATOM 893 O O . LEU A 1 119 ? 21.494 -21.978 -9.965 1 98.83 119 LEU A O 1
ATOM 897 N N . ARG A 1 120 ? 21.852 -21.518 -7.788 1 98.48 120 ARG A N 1
ATOM 898 C CA . ARG A 1 120 ? 22.645 -22.723 -7.568 1 98.48 120 ARG A CA 1
ATOM 899 C C . ARG A 1 120 ? 21.798 -23.978 -7.756 1 98.48 120 ARG A C 1
ATOM 901 O O . ARG A 1 120 ? 22.197 -24.901 -8.469 1 98.48 120 ARG A O 1
ATOM 908 N N . ARG A 1 121 ? 20.648 -24.045 -7.146 1 98.43 121 ARG A N 1
ATOM 909 C CA . ARG A 1 121 ? 19.797 -25.229 -7.206 1 98.43 121 ARG A CA 1
ATOM 910 C C . ARG A 1 121 ? 19.282 -25.462 -8.623 1 98.43 121 ARG A C 1
ATOM 912 O O . ARG A 1 121 ? 19.211 -26.603 -9.084 1 98.43 121 ARG A O 1
ATOM 919 N N . LEU A 1 122 ? 18.95 -24.365 -9.341 1 98.68 122 LEU A N 1
ATOM 920 C CA . LEU A 1 122 ? 18.386 -24.444 -10.684 1 98.68 122 LEU A CA 1
ATOM 921 C C . LEU A 1 122 ? 19.486 -24.619 -11.726 1 98.68 122 LEU A C 1
ATOM 923 O O . LEU A 1 122 ? 19.201 -24.864 -12.9 1 98.68 122 LEU A O 1
ATOM 927 N N . LYS A 1 123 ? 20.758 -24.465 -11.312 1 97.98 123 LYS A N 1
ATOM 928 C CA . LYS A 1 123 ? 21.92 -24.614 -12.184 1 97.98 123 LYS A CA 1
ATOM 929 C C . LYS A 1 123 ? 21.827 -23.681 -13.388 1 97.98 123 LYS A C 1
ATOM 931 O O . LYS A 1 123 ? 21.982 -24.116 -14.531 1 97.98 123 LYS A O 1
ATOM 936 N N . THR A 1 124 ? 21.604 -22.434 -13.128 1 98.17 124 THR A N 1
ATOM 937 C CA . THR A 1 124 ? 21.51 -21.394 -14.147 1 98.17 124 THR A CA 1
ATOM 938 C C . THR A 1 124 ? 22.054 -20.069 -13.62 1 98.17 124 THR A C 1
ATOM 940 O O . THR A 1 124 ? 22.247 -19.908 -12.413 1 98.17 124 THR A O 1
ATOM 943 N N . ASP A 1 125 ? 22.28 -19.125 -14.517 1 97.38 125 ASP A N 1
ATOM 944 C CA . ASP A 1 125 ? 22.903 -17.863 -14.127 1 97.38 125 ASP A CA 1
ATOM 945 C C . ASP A 1 125 ? 21.867 -16.744 -14.039 1 97.38 125 ASP A C 1
ATOM 947 O O . ASP A 1 125 ? 22.18 -15.635 -13.601 1 97.38 125 ASP A O 1
ATOM 951 N N . TYR A 1 126 ? 20.649 -17.056 -14.446 1 98.03 126 TYR A N 1
ATOM 952 C CA . TYR A 1 126 ? 19.59 -16.058 -14.341 1 98.03 126 TYR A CA 1
ATOM 953 C C . TYR A 1 126 ? 18.233 -16.722 -14.138 1 98.03 126 TYR A C 1
ATOM 955 O O . TYR A 1 126 ? 18.057 -17.899 -14.46 1 98.03 126 TYR A O 1
ATOM 963 N N . ILE A 1 127 ? 17.344 -16.016 -13.591 1 98.59 127 ILE A N 1
ATOM 964 C CA . ILE A 1 127 ? 15.941 -16.393 -13.455 1 98.59 127 ILE A CA 1
ATOM 965 C C . ILE A 1 127 ? 15.083 -15.525 -14.373 1 98.59 127 ILE A C 1
ATOM 967 O O . ILE A 1 127 ? 15.3 -14.315 -14.475 1 98.59 127 ILE A O 1
ATOM 971 N N . ASP A 1 128 ? 14.149 -16.091 -15.073 1 98.9 128 ASP A N 1
ATOM 972 C CA . ASP A 1 128 ? 13.324 -15.303 -15.984 1 98.9 128 ASP A CA 1
ATOM 973 C C . ASP A 1 128 ? 12.291 -14.48 -15.217 1 98.9 128 ASP A C 1
ATOM 975 O O . ASP A 1 128 ? 12.144 -13.28 -15.457 1 98.9 128 ASP A O 1
ATOM 979 N N . VAL A 1 129 ? 11.577 -15.105 -14.279 1 98.94 129 VAL A N 1
ATOM 980 C CA . VAL A 1 129 ? 10.574 -14.43 -13.461 1 98.94 129 VAL A CA 1
ATOM 981 C C . VAL A 1 129 ? 10.819 -14.736 -11.986 1 98.94 129 VAL A C 1
ATOM 983 O O . VAL A 1 129 ? 10.691 -15.883 -11.553 1 98.94 129 VAL A O 1
ATOM 986 N N . TYR A 1 130 ? 11.15 -13.767 -11.248 1 98.95 130 TYR A N 1
ATOM 987 C CA . TYR A 1 130 ? 11.395 -13.914 -9.817 1 98.95 130 TYR A CA 1
ATOM 988 C C . TYR A 1 130 ? 10.266 -13.293 -9.004 1 98.95 130 TYR A C 1
ATOM 990 O O . TYR A 1 130 ? 9.975 -12.102 -9.143 1 98.95 130 TYR A O 1
ATOM 998 N N . GLN A 1 131 ? 9.638 -14.096 -8.123 1 98.94 131 GLN A N 1
ATOM 999 C CA . GLN A 1 131 ? 8.387 -13.626 -7.538 1 98.94 131 GLN A CA 1
ATOM 1000 C C . GLN A 1 131 ? 8.475 -13.578 -6.015 1 98.94 131 GLN A C 1
ATOM 1002 O O . GLN A 1 131 ? 9.105 -14.439 -5.397 1 98.94 131 GLN A O 1
ATOM 1007 N N . ILE A 1 132 ? 7.788 -12.612 -5.434 1 98.94 132 ILE A N 1
ATOM 1008 C CA . ILE A 1 132 ? 7.54 -12.582 -3.997 1 98.94 132 ILE A CA 1
ATOM 1009 C C . ILE A 1 132 ? 6.523 -13.66 -3.627 1 98.94 132 ILE A C 1
ATOM 1011 O O . ILE A 1 132 ? 5.435 -13.72 -4.203 1 98.94 132 ILE A O 1
ATOM 1015 N N . HIS A 1 133 ? 6.899 -14.485 -2.649 1 98.64 133 HIS A N 1
ATOM 1016 C CA . HIS A 1 133 ? 6.042 -15.617 -2.314 1 98.64 133 HIS A CA 1
ATOM 1017 C C . HIS A 1 133 ? 5.209 -15.327 -1.07 1 98.64 133 HIS A C 1
ATOM 1019 O O . HIS A 1 133 ? 4.24 -16.036 -0.788 1 98.64 133 HIS A O 1
ATOM 1025 N N . THR A 1 134 ? 5.571 -14.358 -0.292 1 97.87 134 THR A N 1
ATOM 1026 C CA . THR A 1 134 ? 4.792 -13.964 0.877 1 97.87 134 THR A CA 1
ATOM 1027 C C . THR A 1 134 ? 3.453 -13.364 0.458 1 97.87 134 THR A C 1
ATOM 1029 O O . THR A 1 134 ? 3.406 -12.465 -0.384 1 97.87 134 THR A O 1
ATOM 1032 N N . TRP A 1 135 ? 2.46 -13.894 1.056 1 97.14 135 TRP A N 1
ATOM 1033 C CA . TRP A 1 135 ? 1.12 -13.47 0.661 1 97.14 135 TRP A CA 1
ATOM 1034 C C . TRP A 1 135 ? 0.95 -11.966 0.841 1 97.14 135 TRP A C 1
ATOM 1036 O O . TRP A 1 135 ? 0.291 -11.308 0.033 1 97.14 135 TRP A O 1
ATOM 1046 N N . SER A 1 136 ? 1.486 -11.495 1.919 1 97.92 136 SER A N 1
ATOM 1047 C CA . SER A 1 136 ? 1.429 -10.084 2.287 1 97.92 136 SER A CA 1
ATOM 1048 C C . SER A 1 136 ? 2.711 -9.642 2.985 1 97.92 136 SER A C 1
ATOM 1050 O O . SER A 1 136 ? 3.553 -10.473 3.333 1 97.92 136 SER A O 1
ATOM 1052 N N . MET A 1 137 ? 2.933 -8.341 3.026 1 98.12 137 MET A N 1
ATOM 1053 C CA . MET A 1 137 ? 4.035 -7.782 3.804 1 98.12 137 MET A CA 1
ATOM 1054 C C . MET A 1 137 ? 3.658 -6.421 4.382 1 98.12 137 MET A C 1
ATOM 1056 O O . MET A 1 137 ? 2.655 -5.828 3.979 1 98.12 137 MET A O 1
ATOM 1060 N N . ASN A 1 138 ? 4.387 -6.092 5.417 1 97.95 138 ASN A N 1
ATOM 1061 C CA . ASN A 1 138 ? 4.226 -4.72 5.888 1 97.95 138 ASN A CA 1
ATOM 1062 C C . ASN A 1 138 ? 4.591 -3.709 4.805 1 97.95 138 ASN A C 1
ATOM 1064 O O . ASN A 1 138 ? 5.578 -3.89 4.089 1 97.95 138 ASN A O 1
ATOM 1068 N N . LEU A 1 139 ? 3.813 -2.734 4.662 1 97.84 139 LEU A N 1
ATOM 1069 C CA . LEU A 1 139 ? 4.016 -1.75 3.604 1 97.84 139 LEU A CA 1
ATOM 1070 C C . LEU A 1 139 ? 5.384 -1.09 3.732 1 97.84 139 LEU A C 1
ATOM 1072 O O . LEU A 1 139 ? 6.003 -0.735 2.726 1 97.84 139 LEU A O 1
ATOM 1076 N N . ALA A 1 140 ? 5.898 -0.941 4.922 1 97.38 140 ALA A N 1
ATOM 1077 C CA . ALA A 1 140 ? 7.214 -0.349 5.15 1 97.38 140 ALA A CA 1
ATOM 1078 C C . ALA A 1 140 ? 8.312 -1.184 4.496 1 97.38 140 ALA A C 1
ATOM 1080 O O . ALA A 1 140 ? 9.39 -0.672 4.187 1 97.38 140 ALA A O 1
ATOM 1081 N N . ASP A 1 141 ? 8.042 -2.456 4.239 1 98.21 141 ASP A N 1
ATOM 1082 C CA . ASP A 1 141 ? 9.026 -3.362 3.654 1 98.21 141 ASP A CA 1
ATOM 1083 C C . ASP A 1 141 ? 8.897 -3.406 2.133 1 98.21 141 ASP A C 1
ATOM 1085 O O . ASP A 1 141 ? 9.78 -3.92 1.444 1 98.21 141 ASP A O 1
ATOM 1089 N N . ALA A 1 142 ? 7.798 -2.883 1.574 1 98.29 142 ALA A N 1
ATOM 1090 C CA . ALA A 1 142 ? 7.508 -3.017 0.149 1 98.29 142 ALA A CA 1
ATOM 1091 C C . ALA A 1 142 ? 8.529 -2.256 -0.692 1 98.29 142 ALA A C 1
ATOM 1093 O O . ALA A 1 142 ? 9.061 -2.791 -1.668 1 98.29 142 ALA A O 1
ATOM 1094 N N . GLY A 1 143 ? 8.835 -1.046 -0.351 1 97.62 143 GLY A N 1
ATOM 1095 C CA . GLY A 1 143 ? 9.794 -0.245 -1.094 1 97.62 143 GLY A CA 1
ATOM 1096 C C . GLY A 1 143 ? 11.144 -0.921 -1.247 1 97.62 143 GLY A C 1
ATOM 1097 O O . GLY A 1 143 ? 11.577 -1.208 -2.365 1 97.62 143 GLY A O 1
ATOM 1098 N N . PRO A 1 144 ? 11.764 -1.169 -0.094 1 98.41 144 PRO A N 1
ATOM 1099 C CA . PRO A 1 144 ? 13.061 -1.849 -0.143 1 98.41 144 PRO A CA 1
ATOM 1100 C C . PRO A 1 144 ? 13.008 -3.166 -0.914 1 98.41 144 PRO A C 1
ATOM 1102 O O . PRO A 1 144 ? 13.941 -3.491 -1.653 1 98.41 144 PRO A O 1
ATOM 1105 N N . CYS A 1 145 ? 11.996 -3.917 -0.799 1 98.72 145 CYS A N 1
ATOM 1106 C CA . CYS A 1 145 ? 11.829 -5.185 -1.499 1 98.72 145 CYS A CA 1
ATOM 1107 C C . CYS A 1 145 ? 11.788 -4.973 -3.008 1 98.72 145 CYS A C 1
ATOM 1109 O O . CYS A 1 145 ? 12.57 -5.576 -3.745 1 98.72 145 CYS A O 1
ATOM 1111 N N . LEU A 1 146 ? 10.945 -4.073 -3.462 1 98.72 146 LEU A N 1
ATOM 1112 C CA . LEU A 1 146 ? 10.7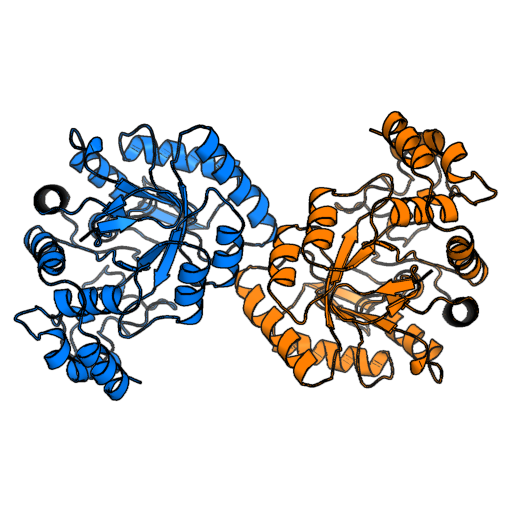42 -3.845 -4.889 1 98.72 146 LEU A CA 1
ATOM 1113 C C . LEU A 1 146 ? 11.964 -3.179 -5.512 1 98.72 146 LEU A C 1
ATOM 1115 O O . LEU A 1 146 ? 12.325 -3.477 -6.653 1 98.72 146 LEU A O 1
ATOM 1119 N N . GLU A 1 147 ? 12.562 -2.315 -4.788 1 98.55 147 GLU A N 1
ATOM 1120 C CA . GLU A 1 147 ? 13.791 -1.691 -5.269 1 98.55 147 GLU A CA 1
ATOM 1121 C C . GLU A 1 147 ? 14.895 -2.726 -5.467 1 98.55 147 GLU A C 1
ATOM 1123 O O . GLU A 1 147 ? 15.685 -2.627 -6.408 1 98.55 147 GLU A O 1
ATOM 1128 N N . THR A 1 148 ? 14.945 -3.65 -4.559 1 98.88 148 THR A N 1
ATOM 1129 C CA . THR A 1 148 ? 15.915 -4.73 -4.698 1 98.88 148 THR A CA 1
ATOM 1130 C C . THR A 1 148 ? 15.638 -5.548 -5.956 1 98.88 148 THR A C 1
ATOM 1132 O O . THR A 1 148 ? 16.562 -5.886 -6.699 1 98.88 148 THR A O 1
ATOM 1135 N N . LEU A 1 149 ? 14.459 -5.808 -6.236 1 98.92 149 LEU A N 1
ATOM 1136 C CA . LEU A 1 149 ? 14.087 -6.577 -7.419 1 98.92 149 LEU A CA 1
ATOM 1137 C C . LEU A 1 149 ? 14.391 -5.796 -8.693 1 98.92 149 LEU A C 1
ATOM 1139 O O . LEU A 1 149 ? 14.865 -6.367 -9.678 1 98.92 149 LEU A O 1
ATOM 1143 N N . ASP A 1 150 ? 14.116 -4.52 -8.673 1 98.85 150 ASP A N 1
ATOM 1144 C CA . ASP A 1 150 ? 14.512 -3.669 -9.791 1 98.85 150 ASP A CA 1
ATOM 1145 C C . ASP A 1 150 ? 16.015 -3.761 -10.047 1 98.85 150 ASP A C 1
ATOM 1147 O O . ASP A 1 150 ? 16.449 -3.875 -11.195 1 98.85 150 ASP A O 1
ATOM 1151 N N . ALA A 1 151 ? 16.727 -3.666 -8.958 1 98.86 151 ALA A N 1
ATOM 1152 C CA . ALA A 1 151 ? 18.182 -3.722 -9.073 1 98.86 151 ALA A CA 1
ATOM 1153 C C . ALA A 1 151 ? 18.634 -5.05 -9.673 1 98.86 151 ALA A C 1
ATOM 1155 O O . ALA A 1 151 ? 19.574 -5.091 -10.47 1 98.86 151 ALA A O 1
ATOM 1156 N N . LEU A 1 152 ? 18.017 -6.111 -9.299 1 98.91 152 LEU A N 1
ATOM 1157 C CA . LEU A 1 152 ? 18.388 -7.433 -9.795 1 98.91 152 LEU A CA 1
ATOM 1158 C C . LEU A 1 152 ? 18.105 -7.552 -11.288 1 98.91 152 LEU A C 1
ATOM 1160 O O . LEU A 1 152 ? 18.825 -8.249 -12.007 1 98.91 152 LEU A O 1
ATOM 1164 N N . VAL A 1 153 ? 17.047 -6.925 -11.816 1 98.91 153 VAL A N 1
ATOM 1165 C CA . VAL A 1 153 ? 16.809 -6.862 -13.254 1 98.91 153 VAL A CA 1
ATOM 1166 C C . VAL A 1 153 ? 17.948 -6.106 -13.934 1 98.91 153 VAL A C 1
ATOM 1168 O O . VAL A 1 153 ? 18.488 -6.563 -14.945 1 98.91 153 VAL A O 1
ATOM 1171 N N . ASP A 1 154 ? 18.327 -4.984 -13.355 1 98.75 154 ASP A N 1
ATOM 1172 C CA . ASP A 1 154 ? 19.407 -4.174 -13.912 1 98.75 154 ASP A CA 1
ATOM 1173 C C . ASP A 1 154 ? 20.718 -4.955 -13.944 1 98.75 154 ASP A C 1
ATOM 1175 O O . ASP A 1 154 ? 21.535 -4.77 -14.849 1 98.75 154 ASP A O 1
ATOM 1179 N N . GLU A 1 155 ? 20.892 -5.773 -12.977 1 98.59 155 GLU A N 1
ATOM 1180 C CA . GLU A 1 155 ? 22.109 -6.571 -12.863 1 98.59 155 GLU A CA 1
ATOM 1181 C C . GLU A 1 155 ? 22.075 -7.768 -13.808 1 98.59 155 GLU A C 1
ATOM 1183 O O . GLU A 1 155 ? 23.072 -8.48 -13.954 1 98.59 155 GLU A O 1
ATOM 1188 N N . GLY A 1 156 ? 20.907 -8.071 -14.385 1 98.46 156 GLY A N 1
ATOM 1189 C CA . GLY A 1 156 ? 20.776 -9.164 -15.335 1 98.46 156 GLY A CA 1
ATOM 1190 C C . GLY A 1 156 ? 20.588 -10.514 -14.669 1 98.46 156 GLY A C 1
ATOM 1191 O O . GLY A 1 156 ? 20.644 -11.552 -15.332 1 98.46 156 GLY A O 1
ATOM 1192 N N . LYS A 1 157 ? 20.356 -10.535 -13.356 1 98.73 157 LYS A N 1
ATOM 1193 C CA . LYS A 1 157 ? 20.192 -11.78 -12.61 1 98.73 157 LYS A CA 1
ATOM 1194 C C . LYS A 1 157 ? 18.775 -12.326 -12.756 1 98.73 157 LYS A C 1
ATOM 1196 O O . LYS A 1 157 ? 18.548 -13.527 -12.594 1 98.73 157 LYS A O 1
ATOM 1201 N N . ILE A 1 158 ? 17.859 -11.44 -12.955 1 98.9 158 ILE A N 1
ATOM 1202 C CA . ILE A 1 158 ? 16.494 -11.812 -13.312 1 98.9 158 ILE A CA 1
ATOM 1203 C C . ILE A 1 158 ? 16.032 -10.988 -14.512 1 98.9 158 ILE A C 1
ATOM 1205 O O . ILE A 1 158 ? 16.57 -9.91 -14.776 1 98.9 158 ILE A O 1
ATOM 1209 N N . ARG A 1 159 ? 15.056 -11.48 -15.247 1 98.89 159 ARG A N 1
ATOM 1210 C CA . ARG A 1 159 ? 14.602 -10.739 -16.419 1 98.89 159 ARG A CA 1
ATOM 1211 C C . ARG A 1 159 ? 13.401 -9.862 -16.082 1 98.89 159 ARG A C 1
ATOM 1213 O O . ARG A 1 159 ? 13.238 -8.779 -16.649 1 98.89 159 ARG A O 1
ATOM 1220 N N . THR A 1 160 ? 12.513 -10.312 -15.225 1 98.91 160 THR A N 1
ATOM 1221 C CA . THR A 1 160 ? 11.375 -9.581 -14.678 1 98.91 160 THR A CA 1
ATOM 1222 C C . THR A 1 160 ? 10.941 -10.178 -13.342 1 98.91 160 THR A C 1
ATOM 1224 O O . THR A 1 160 ? 11.552 -11.131 -12.854 1 98.91 160 THR A O 1
ATOM 1227 N N . TYR A 1 161 ? 9.954 -9.575 -12.718 1 98.93 161 TYR A N 1
ATOM 1228 C CA . TYR A 1 161 ? 9.524 -10.115 -11.432 1 98.93 161 TYR A CA 1
ATOM 1229 C C . TYR A 1 161 ? 8.039 -9.859 -11.202 1 98.93 161 TYR A C 1
ATOM 1231 O O . TYR A 1 161 ? 7.366 -9.268 -12.05 1 98.93 161 TYR A O 1
ATOM 1239 N N . GLY A 1 162 ? 7.504 -10.458 -10.19 1 98.85 162 GLY A N 1
ATOM 1240 C CA . GLY A 1 162 ? 6.106 -10.323 -9.816 1 98.85 162 GLY A CA 1
ATOM 1241 C C . GLY A 1 162 ? 5.833 -10.71 -8.375 1 98.85 162 GLY A C 1
ATOM 1242 O O . GLY A 1 162 ? 6.729 -10.65 -7.53 1 98.85 162 GLY A O 1
ATOM 1243 N N . TRP A 1 163 ? 4.624 -10.906 -8.088 1 98.91 163 TRP A N 1
ATOM 1244 C CA . TRP A 1 163 ? 4.184 -11.204 -6.729 1 98.91 163 TRP A CA 1
ATOM 1245 C C . TRP A 1 163 ? 3.064 -12.239 -6.734 1 98.91 163 TRP A C 1
ATOM 1247 O O . TRP A 1 163 ? 2.084 -12.1 -7.47 1 98.91 163 TRP A O 1
ATOM 1257 N N . SER A 1 164 ? 3.257 -13.353 -6.017 1 98.73 164 SER A N 1
ATOM 1258 C CA . SER A 1 164 ? 2.203 -14.341 -5.814 1 98.73 164 SER A CA 1
ATOM 1259 C C . SER A 1 164 ? 1.289 -13.944 -4.659 1 98.73 164 SER A C 1
ATOM 1261 O O . SER A 1 164 ? 1.578 -14.246 -3.5 1 98.73 164 SER A O 1
ATOM 1263 N N . THR A 1 165 ? 0.196 -13.301 -4.921 1 98.46 165 THR A N 1
ATOM 1264 C CA . THR A 1 165 ? -0.777 -12.84 -3.936 1 98.46 165 THR A CA 1
ATOM 1265 C C . THR A 1 165 ? -2.119 -12.545 -4.598 1 98.46 165 THR A C 1
ATOM 1267 O O . THR A 1 165 ? -2.172 -12.195 -5.779 1 98.46 165 THR A O 1
ATOM 1270 N N . ASP A 1 166 ? -3.17 -12.63 -3.864 1 97.92 166 ASP A N 1
ATOM 1271 C CA . ASP A 1 166 ? -4.5 -12.339 -4.39 1 97.92 166 ASP A CA 1
ATOM 1272 C C . ASP A 1 166 ? -4.918 -10.907 -4.065 1 97.92 166 ASP A C 1
ATOM 1274 O O . ASP A 1 166 ? -6.073 -10.53 -4.273 1 97.92 166 ASP A O 1
ATOM 1278 N N . LEU A 1 167 ? -3.997 -10.171 -3.49 1 97.99 167 LEU A N 1
ATOM 1279 C CA . LEU A 1 167 ? -4.321 -8.821 -3.042 1 97.99 167 LEU A CA 1
ATOM 1280 C C . LEU A 1 167 ? -4.253 -7.832 -4.201 1 97.99 167 LEU A C 1
ATOM 1282 O O . LEU A 1 167 ? -3.203 -7.674 -4.827 1 97.99 167 LEU A O 1
ATOM 1286 N N . LEU A 1 168 ? -5.336 -7.158 -4.438 1 98.03 168 LEU A N 1
ATOM 1287 C CA . LEU A 1 168 ? -5.367 -6.127 -5.47 1 98.03 168 LEU A CA 1
ATOM 1288 C C . LEU A 1 168 ? -4.331 -5.045 -5.189 1 98.03 168 LEU A C 1
ATOM 1290 O O . LEU A 1 168 ? -3.702 -4.526 -6.114 1 98.03 168 LEU A O 1
ATOM 1294 N N . GLU A 1 169 ? -4.098 -4.671 -3.937 1 97.75 169 GLU A N 1
ATOM 1295 C CA . GLU A 1 169 ? -3.127 -3.66 -3.53 1 97.75 169 GLU A CA 1
ATOM 1296 C C . GLU A 1 169 ? -1.705 -4.086 -3.885 1 97.75 169 GLU A C 1
ATOM 1298 O O . GLU A 1 169 ? -0.861 -3.246 -4.202 1 97.75 169 GLU A O 1
ATOM 1303 N N . GLY A 1 170 ? -1.482 -5.416 -3.801 1 98.21 170 GLY A N 1
ATOM 1304 C CA . GLY A 1 170 ? -0.208 -5.918 -4.289 1 98.21 170 GLY A CA 1
ATOM 1305 C C . GLY A 1 170 ? -0.006 -5.691 -5.775 1 98.21 170 GLY A C 1
ATOM 1306 O O . GLY A 1 170 ? 1.079 -5.294 -6.206 1 98.21 170 GLY A O 1
ATOM 1307 N N . ALA A 1 171 ? -1.048 -5.901 -6.535 1 98.4 171 ALA A N 1
ATOM 1308 C CA . ALA A 1 171 ? -0.992 -5.678 -7.978 1 98.4 171 ALA A CA 1
ATOM 1309 C C . ALA A 1 171 ? -0.717 -4.211 -8.296 1 98.4 171 ALA A C 1
ATOM 1311 O O . ALA A 1 171 ? -0.012 -3.9 -9.259 1 98.4 171 ALA A O 1
ATOM 1312 N N . MET A 1 172 ? -1.271 -3.337 -7.507 1 97.71 172 MET A N 1
ATOM 1313 C CA . MET A 1 172 ? -1.052 -1.908 -7.708 1 97.71 172 MET A CA 1
ATOM 1314 C C . MET A 1 172 ? 0.42 -1.552 -7.533 1 97.71 172 MET A C 1
ATOM 1316 O O . MET A 1 172 ? 0.972 -0.773 -8.312 1 97.71 172 MET A O 1
ATOM 1320 N N . LEU A 1 173 ? 1.036 -2.091 -6.553 1 98.2 173 LEU A N 1
ATOM 1321 C CA . LEU A 1 173 ? 2.455 -1.843 -6.322 1 98.2 173 LEU A CA 1
ATOM 1322 C C . LEU A 1 173 ? 3.299 -2.417 -7.455 1 98.2 173 LEU A C 1
ATOM 1324 O O . LEU A 1 173 ? 4.224 -1.761 -7.94 1 98.2 173 LEU A O 1
ATOM 1328 N N . ILE A 1 174 ? 2.954 -3.6 -7.917 1 98.65 174 ILE A N 1
ATOM 1329 C CA . ILE A 1 174 ? 3.674 -4.24 -9.013 1 98.65 174 ILE A CA 1
ATOM 1330 C C . ILE A 1 174 ? 3.516 -3.412 -10.287 1 98.65 174 ILE A C 1
ATOM 1332 O O . ILE A 1 174 ? 4.485 -3.197 -11.018 1 98.65 174 ILE A O 1
ATOM 1336 N N . ALA A 1 175 ? 2.318 -2.938 -10.557 1 98.11 175 ALA A N 1
ATOM 1337 C CA . ALA A 1 175 ? 2.024 -2.174 -11.766 1 98.11 175 ALA A CA 1
ATOM 1338 C C . ALA A 1 175 ? 2.805 -0.863 -11.789 1 98.11 175 ALA A C 1
ATOM 1340 O O . ALA A 1 175 ? 3.052 -0.299 -12.858 1 98.11 175 ALA A O 1
ATOM 1341 N N . SER A 1 176 ? 3.201 -0.412 -10.629 1 96.55 176 SER A N 1
ATOM 1342 C CA . SER A 1 176 ? 3.928 0.85 -10.547 1 96.55 176 SER A CA 1
ATOM 1343 C C . SER A 1 176 ? 5.397 0.666 -10.913 1 96.55 176 SER A C 1
ATOM 1345 O O . SER A 1 176 ? 6.13 1.645 -11.071 1 96.55 176 SER A O 1
ATOM 1347 N N . ARG A 1 177 ? 5.845 -0.526 -11.022 1 97.85 177 ARG A N 1
ATOM 1348 C CA . ARG A 1 177 ? 7.232 -0.866 -11.323 1 97.85 177 ARG A CA 1
ATOM 1349 C C . ARG A 1 177 ? 7.388 -1.293 -12.779 1 97.85 177 ARG A C 1
ATOM 1351 O O . ARG A 1 177 ? 6.946 -2.378 -13.163 1 97.85 177 ARG A O 1
ATOM 1358 N N . PRO A 1 178 ? 8.031 -0.552 -13.558 1 97.63 178 PRO A N 1
ATOM 1359 C CA . PRO A 1 178 ? 8.104 -0.838 -14.993 1 97.63 178 PRO A CA 1
ATOM 1360 C C . PRO A 1 178 ? 8.765 -2.181 -15.294 1 97.63 178 PRO A C 1
ATOM 1362 O O . PRO A 1 178 ? 8.485 -2.792 -16.329 1 97.63 178 PRO A O 1
ATOM 1365 N N . LYS A 1 179 ? 9.581 -2.654 -14.394 1 98.62 179 LYS A N 1
ATOM 1366 C CA . LYS A 1 179 ? 10.336 -3.876 -14.655 1 98.62 179 LYS A CA 1
ATOM 1367 C C . LYS A 1 179 ? 9.578 -5.106 -14.164 1 98.62 179 LYS A C 1
ATOM 1369 O O . LYS A 1 179 ? 9.994 -6.239 -14.415 1 98.62 179 LYS A O 1
ATOM 1374 N N . ALA A 1 180 ? 8.472 -4.901 -13.432 1 98.81 180 ALA A N 1
ATOM 1375 C CA . ALA A 1 180 ? 7.601 -5.987 -12.991 1 98.81 180 ALA A CA 1
ATOM 1376 C C . ALA A 1 180 ? 6.521 -6.28 -14.028 1 98.81 180 ALA A C 1
ATOM 1378 O O . ALA A 1 180 ? 6.003 -5.363 -14.671 1 98.81 180 ALA A O 1
ATOM 1379 N N . SER A 1 181 ? 6.114 -7.59 -14.146 1 98.72 181 SER A N 1
ATOM 1380 C CA . SER A 1 181 ? 5.21 -7.866 -15.257 1 98.72 181 SER A CA 1
ATOM 1381 C C . SER A 1 181 ? 4.234 -8.985 -14.911 1 98.72 181 SER A C 1
ATOM 1383 O O . SER A 1 181 ? 3.412 -9.378 -15.742 1 98.72 181 SER A O 1
ATOM 1385 N N . VAL A 1 182 ? 4.289 -9.462 -13.612 1 98.75 182 VAL A N 1
ATOM 1386 C CA . VAL A 1 182 ? 3.565 -10.705 -13.369 1 98.75 182 VAL A CA 1
ATOM 1387 C C . VAL A 1 182 ? 2.843 -10.628 -12.026 1 98.75 182 VAL A C 1
ATOM 1389 O O . VAL A 1 182 ? 3.404 -10.147 -11.039 1 98.75 182 VAL A O 1
ATOM 1392 N N . MET A 1 183 ? 1.635 -11.028 -12.023 1 98.9 183 MET A N 1
ATOM 1393 C CA . MET A 1 183 ? 0.889 -11.385 -10.82 1 98.9 183 MET A CA 1
ATOM 1394 C C . MET A 1 183 ? 0.539 -12.87 -10.817 1 98.9 183 MET A C 1
ATOM 1396 O O . MET A 1 183 ? 0.109 -13.412 -11.836 1 98.9 183 MET A O 1
ATOM 1400 N N . GLN A 1 184 ? 0.824 -13.535 -9.76 1 98.93 184 GLN A N 1
ATOM 1401 C CA . GLN A 1 184 ? 0.351 -14.905 -9.59 1 98.93 184 GLN A CA 1
ATOM 1402 C C . GLN A 1 184 ? -0.783 -14.973 -8.571 1 98.93 184 GLN A C 1
ATOM 1404 O O . GLN A 1 184 ? -0.592 -14.642 -7.399 1 98.93 184 GLN A O 1
ATOM 1409 N N . TYR A 1 185 ? -1.978 -15.334 -9.016 1 98.75 185 TYR A N 1
ATOM 1410 C CA . TYR A 1 185 ? -3.149 -15.322 -8.147 1 98.75 185 TYR A CA 1
ATOM 1411 C C . TYR A 1 185 ? -4.006 -16.563 -8.37 1 98.75 185 TYR A C 1
ATOM 1413 O O . TYR A 1 185 ? -3.865 -17.248 -9.386 1 98.75 185 TYR A O 1
ATOM 1421 N N . GLN A 1 186 ? -4.8 -16.907 -7.42 1 98.25 186 GLN A N 1
ATOM 1422 C CA . GLN A 1 186 ? -5.734 -18.021 -7.541 1 98.25 186 GLN A CA 1
ATOM 1423 C C . GLN A 1 186 ? -6.818 -17.721 -8.573 1 98.25 186 GLN A C 1
ATOM 1425 O O . GLN A 1 186 ? -7.451 -16.664 -8.527 1 98.25 186 GLN A O 1
ATOM 1430 N N . CYS A 1 187 ? -6.96 -18.618 -9.468 1 98.53 187 CYS A N 1
ATOM 1431 C CA . CYS A 1 187 ? -7.992 -18.434 -10.482 1 98.53 187 CYS A CA 1
ATOM 1432 C C . CYS A 1 187 ? -8.41 -19.77 -11.085 1 98.53 187 CYS A C 1
ATOM 1434 O O . CYS A 1 187 ? -7.572 -20.513 -11.597 1 98.53 187 CYS A O 1
ATOM 1436 N N . ASN A 1 188 ? -9.601 -20.107 -11.017 1 98.28 188 ASN A N 1
ATOM 1437 C CA . ASN A 1 188 ? -10.251 -21.229 -11.684 1 98.28 188 ASN A CA 1
ATOM 1438 C C . ASN A 1 188 ? -11.76 -21.025 -11.782 1 98.28 188 ASN A C 1
ATOM 1440 O O . ASN A 1 188 ? -12.279 -19.987 -11.367 1 98.28 188 ASN A O 1
ATOM 1444 N N . ILE A 1 189 ? -12.4 -21.92 -12.287 1 97.59 189 ILE A N 1
ATOM 1445 C CA . ILE A 1 189 ? -13.801 -21.757 -12.659 1 97.59 189 ILE A CA 1
ATOM 1446 C C . ILE A 1 189 ? -14.644 -21.533 -11.406 1 97.59 189 ILE A C 1
ATOM 1448 O O . ILE A 1 189 ? -15.704 -20.904 -11.467 1 97.59 189 ILE A O 1
ATOM 1452 N N . LEU A 1 190 ? -14.15 -21.991 -10.234 1 96.72 190 LEU A N 1
ATOM 1453 C CA . LEU A 1 190 ? -14.909 -21.918 -8.99 1 96.72 190 LEU A CA 1
ATOM 1454 C C . LEU A 1 190 ? -14.514 -20.686 -8.184 1 96.72 190 LEU A C 1
ATOM 1456 O O . LEU A 1 190 ? -15.326 -20.144 -7.431 1 96.72 190 LEU A O 1
ATOM 1460 N N . PHE A 1 191 ? -13.223 -20.308 -8.33 1 96.59 191 PHE A N 1
ATOM 1461 C CA . PHE A 1 191 ? -12.698 -19.195 -7.547 1 96.59 191 PHE A CA 1
ATOM 1462 C C . PHE A 1 191 ? -11.873 -18.259 -8.422 1 96.59 191 PHE A C 1
ATOM 1464 O O . PHE A 1 191 ? -10.847 -18.661 -8.975 1 96.59 191 PHE A O 1
ATOM 1471 N N . HIS A 1 192 ? -12.305 -17.06 -8.563 1 97.34 192 HIS A N 1
ATOM 1472 C CA . HIS A 1 192 ? -11.579 -16.021 -9.285 1 97.34 192 HIS A CA 1
ATOM 1473 C C . HIS A 1 192 ? -12.036 -14.631 -8.857 1 97.34 192 HIS A C 1
ATOM 1475 O O . HIS A 1 192 ? -13.16 -14.462 -8.379 1 97.34 192 HIS A O 1
ATOM 1481 N N . ASP A 1 193 ? -11.166 -13.652 -8.898 1 97.84 193 ASP A N 1
ATOM 1482 C CA . ASP A 1 193 ? -11.455 -12.25 -8.615 1 97.84 193 ASP A CA 1
ATOM 1483 C C . ASP A 1 193 ? -11.406 -11.411 -9.89 1 97.84 193 ASP A C 1
ATOM 1485 O O . ASP A 1 193 ? -10.324 -11.062 -10.369 1 97.84 193 ASP A O 1
ATOM 1489 N N . ASP A 1 194 ? -12.519 -11.041 -10.393 1 97.99 194 ASP A N 1
ATOM 1490 C CA . ASP A 1 194 ? -12.617 -10.306 -11.65 1 97.99 194 ASP A CA 1
ATOM 1491 C C . ASP A 1 194 ? -11.921 -8.951 -11.549 1 97.99 194 ASP A C 1
ATOM 1493 O O . ASP A 1 194 ? -11.395 -8.442 -12.541 1 97.99 194 ASP A O 1
ATOM 1497 N N . ARG A 1 195 ? -11.927 -8.324 -10.36 1 97.04 195 ARG A N 1
ATOM 1498 C CA . ARG A 1 195 ? -11.27 -7.034 -10.182 1 97.04 195 ARG A CA 1
ATOM 1499 C C . ARG A 1 195 ? -9.766 -7.15 -10.406 1 97.04 195 ARG A C 1
ATOM 1501 O O . ARG A 1 195 ? -9.163 -6.298 -11.063 1 97.04 195 ARG A O 1
ATOM 1508 N N . LEU A 1 196 ? -9.212 -8.179 -9.896 1 98.31 196 LEU A N 1
ATOM 1509 C CA . LEU A 1 196 ? -7.778 -8.405 -10.034 1 98.31 196 LEU A CA 1
ATOM 1510 C C . LEU A 1 196 ? -7.414 -8.724 -11.481 1 98.31 196 LEU A C 1
ATOM 1512 O O . LEU A 1 196 ? -6.446 -8.18 -12.017 1 98.31 196 LEU A O 1
ATOM 1516 N N . ILE A 1 197 ? -8.19 -9.562 -12.169 1 98.79 197 ILE A N 1
ATOM 1517 C CA . ILE A 1 197 ? -7.956 -9.936 -13.56 1 98.79 197 ILE A CA 1
ATOM 1518 C C . ILE A 1 197 ? -8.027 -8.695 -14.447 1 98.79 197 ILE A C 1
ATOM 1520 O O . ILE A 1 197 ? -7.133 -8.455 -15.262 1 98.79 197 ILE A O 1
ATOM 1524 N N . ARG A 1 198 ? -9.065 -7.906 -14.259 1 98.55 198 ARG A N 1
ATOM 1525 C CA . ARG A 1 198 ? -9.246 -6.689 -15.045 1 98.55 198 ARG A CA 1
ATOM 1526 C C . ARG A 1 198 ? -8.091 -5.718 -14.824 1 98.55 198 ARG A C 1
ATOM 1528 O O . ARG A 1 198 ? -7.623 -5.078 -15.768 1 98.55 198 ARG A O 1
ATOM 1535 N N . TYR A 1 199 ? -7.723 -5.626 -13.567 1 98.37 199 TYR A N 1
ATOM 1536 C CA . TYR A 1 199 ? -6.604 -4.74 -13.267 1 98.37 199 TYR A CA 1
ATOM 1537 C C . TYR A 1 199 ? -5.346 -5.181 -14.006 1 98.37 199 TYR A C 1
ATOM 1539 O O . TYR A 1 199 ? -4.611 -4.349 -14.544 1 98.37 199 TYR A O 1
ATOM 1547 N N . CYS A 1 200 ? -5.086 -6.489 -14.024 1 98.74 200 CYS A N 1
ATOM 1548 C CA . CYS A 1 200 ? -3.936 -7.024 -14.745 1 98.74 200 CYS A CA 1
ATOM 1549 C C . CYS A 1 200 ? -4.032 -6.709 -16.233 1 98.74 200 CYS A C 1
ATOM 1551 O O . CYS A 1 200 ? -3.038 -6.331 -16.857 1 98.74 200 CYS A O 1
ATOM 1553 N N . GLU A 1 201 ? -5.219 -6.827 -16.797 1 98.65 201 GLU A N 1
ATOM 1554 C CA . GLU A 1 201 ? -5.434 -6.484 -18.199 1 98.65 201 GLU A CA 1
ATOM 1555 C C . GLU A 1 201 ? -5.097 -5.02 -18.467 1 98.65 201 GLU A C 1
ATOM 1557 O O . GLU A 1 201 ? -4.347 -4.709 -19.395 1 98.65 201 GLU A O 1
ATOM 1562 N N . GLU A 1 202 ? -5.586 -4.196 -17.652 1 98.18 202 GLU A N 1
ATOM 1563 C CA . GLU A 1 202 ? -5.471 -2.753 -17.838 1 98.18 202 GLU A CA 1
ATOM 1564 C C . GLU A 1 202 ? -4.022 -2.293 -17.704 1 98.18 202 GLU A C 1
ATOM 1566 O O . GLU A 1 202 ? -3.618 -1.308 -18.324 1 98.18 202 GLU A O 1
ATOM 1571 N N . HIS A 1 203 ? -3.255 -3.001 -16.947 1 98.06 203 HIS A N 1
ATOM 1572 C CA . HIS A 1 203 ? -1.904 -2.539 -16.648 1 98.06 203 HIS A CA 1
ATOM 1573 C C . HIS A 1 203 ? -0.858 -3.443 -17.291 1 98.06 203 HIS A C 1
ATOM 1575 O O . HIS A 1 203 ? 0.324 -3.373 -16.948 1 98.06 203 HIS A O 1
ATOM 1581 N N . ARG A 1 204 ? -1.277 -4.354 -18.158 1 98.34 204 ARG A N 1
ATOM 1582 C CA . ARG A 1 204 ? -0.419 -5.222 -18.959 1 98.34 204 ARG A CA 1
ATOM 1583 C C . ARG A 1 204 ? 0.454 -6.101 -18.069 1 98.34 204 ARG A C 1
ATOM 1585 O O . ARG A 1 204 ? 1.667 -6.187 -18.273 1 98.34 204 ARG A O 1
ATOM 1592 N N . LEU A 1 205 ? -0.155 -6.6 -17.08 1 98.85 205 LEU A N 1
ATOM 1593 C CA . LEU A 1 205 ? 0.45 -7.641 -16.257 1 98.85 205 LEU A CA 1
ATOM 1594 C C . LEU A 1 205 ? -0.059 -9.02 -16.663 1 98.85 205 LEU A C 1
ATOM 1596 O O . LEU A 1 205 ? -1.238 -9.181 -16.986 1 98.85 205 LEU A O 1
ATOM 1600 N N . ALA A 1 206 ? 0.831 -9.996 -16.646 1 98.89 206 ALA A N 1
ATOM 1601 C CA . ALA A 1 206 ? 0.393 -11.375 -16.849 1 98.89 206 ALA A CA 1
ATOM 1602 C C . ALA A 1 206 ? -0.196 -11.958 -15.568 1 98.89 206 ALA A C 1
ATOM 1604 O O . ALA A 1 206 ? 0.245 -11.623 -14.466 1 98.89 206 ALA A O 1
ATOM 1605 N N . GLY A 1 207 ? -1.189 -12.763 -15.708 1 98.89 207 GLY A N 1
ATOM 1606 C CA . GLY A 1 207 ? -1.776 -13.483 -14.589 1 98.89 207 GLY A CA 1
ATOM 1607 C C . GLY A 1 207 ? -1.425 -14.958 -14.578 1 98.89 207 GLY A C 1
ATOM 1608 O O . GLY A 1 207 ? -2.03 -15.751 -15.302 1 98.89 207 GLY A O 1
ATOM 1609 N N . LEU A 1 208 ? -0.403 -15.335 -13.814 1 98.93 208 LEU A N 1
ATOM 1610 C CA . LEU A 1 208 ? -0.144 -16.751 -13.575 1 98.93 208 LEU A CA 1
ATOM 1611 C C . LEU A 1 208 ? -1.18 -17.339 -12.622 1 98.93 208 LEU A C 1
ATOM 1613 O O . LEU A 1 208 ? -1.298 -16.897 -11.477 1 98.93 208 LEU A O 1
ATOM 1617 N N . ASN A 1 209 ? -1.945 -18.247 -13.102 1 98.88 209 ASN A N 1
ATOM 1618 C CA . ASN A 1 209 ? -3.057 -18.773 -12.317 1 98.88 209 ASN A CA 1
ATOM 1619 C C . ASN A 1 209 ? -2.623 -19.949 -11.447 1 98.88 209 ASN A C 1
ATOM 1621 O O . ASN A 1 209 ? -2.321 -21.028 -11.96 1 98.88 209 ASN A O 1
ATOM 1625 N N . ARG A 1 210 ? -2.6 -19.701 -10.176 1 97.71 210 ARG A N 1
ATOM 1626 C CA . ARG A 1 210 ? -2.377 -20.78 -9.22 1 97.71 210 ARG A CA 1
ATOM 1627 C C . ARG A 1 210 ? -3.665 -21.553 -8.956 1 97.71 210 ARG A C 1
ATOM 1629 O O . ARG A 1 210 ? -4.748 -20.967 -8.91 1 97.71 210 ARG A O 1
ATOM 1636 N N . SER A 1 211 ? -3.552 -22.869 -8.773 1 97.18 211 SER A N 1
ATOM 1637 C CA . SER A 1 211 ? -4.646 -23.797 -8.507 1 97.18 211 SER A CA 1
ATOM 1638 C C . SER A 1 211 ? -5.695 -23.746 -9.612 1 97.18 211 SER A C 1
ATOM 1640 O O . SER A 1 211 ? -6.895 -23.696 -9.334 1 97.18 211 SER A O 1
ATOM 1642 N N . PRO A 1 212 ? -5.266 -23.778 -10.775 1 98.27 212 PRO A N 1
ATOM 1643 C CA . PRO A 1 212 ? -6.239 -23.711 -11.868 1 98.27 212 PRO A CA 1
ATOM 1644 C C . PRO A 1 212 ? -7.154 -24.933 -11.92 1 98.27 212 PRO A C 1
ATOM 1646 O O . PRO A 1 212 ? -8.219 -24.885 -12.54 1 98.27 212 PRO A O 1
ATOM 1649 N N . LEU A 1 213 ? -6.722 -26.028 -11.303 1 97.69 213 LEU A N 1
ATOM 1650 C CA . LEU A 1 213 ? -7.516 -27.252 -11.293 1 97.69 213 LEU A CA 1
ATOM 1651 C C . LEU A 1 213 ? -8.054 -27.538 -9.895 1 97.69 213 LEU A C 1
ATOM 1653 O O . LEU A 1 213 ? -8.464 -28.663 -9.601 1 97.69 213 LEU A O 1
ATOM 1657 N N . GLY A 1 214 ? -7.967 -26.541 -9.029 1 96.37 214 GLY A N 1
ATOM 1658 C CA . GLY A 1 214 ? -8.481 -26.711 -7.68 1 96.37 214 GLY A CA 1
ATOM 1659 C C . GLY A 1 214 ? -7.781 -27.813 -6.909 1 96.37 214 GLY A C 1
ATOM 1660 O O . GLY A 1 214 ? -8.434 -28.655 -6.287 1 96.37 214 GLY A O 1
ATOM 1661 N N . MET A 1 215 ? -6.474 -27.898 -7.14 1 92.82 215 MET A N 1
ATOM 1662 C CA . MET A 1 215 ? -5.652 -28.921 -6.499 1 92.82 215 MET A CA 1
ATOM 1663 C C . MET A 1 215 ? -6.171 -30.318 -6.822 1 92.82 215 MET A C 1
ATOM 1665 O O . MET A 1 215 ? -6.207 -31.188 -5.951 1 92.82 215 MET A O 1
ATOM 1669 N N . GLY A 1 216 ? -6.707 -30.467 -7.951 1 93.25 216 GLY A N 1
ATOM 1670 C CA . GLY A 1 216 ? -7.125 -31.767 -8.453 1 93.25 216 GLY A CA 1
ATOM 1671 C C . GLY A 1 216 ? -8.631 -31.946 -8.464 1 93.25 216 GLY A C 1
ATOM 1672 O O . GLY A 1 216 ? -9.15 -32.837 -9.139 1 93.25 216 GLY A O 1
ATOM 1673 N N . LEU A 1 217 ? -9.322 -31.111 -7.727 1 93.96 217 LEU A N 1
ATOM 1674 C CA . LEU A 1 217 ? -10.771 -31.241 -7.613 1 93.96 217 LEU A CA 1
ATOM 1675 C C . LEU A 1 217 ? -11.434 -31.149 -8.984 1 93.96 217 LEU A C 1
ATOM 1677 O O . LEU A 1 217 ? -12.418 -31.842 -9.25 1 93.96 217 LEU A O 1
ATOM 1681 N N . LEU A 1 218 ? -10.893 -30.409 -9.884 1 95.59 218 LEU A N 1
ATOM 1682 C CA . LEU A 1 218 ? -11.507 -30.133 -11.178 1 95.59 218 LEU A CA 1
ATOM 1683 C C . LEU A 1 218 ? -11.076 -31.164 -12.216 1 95.59 218 LEU A C 1
ATOM 1685 O O . LEU A 1 218 ? -11.427 -31.052 -13.393 1 95.59 218 LEU A O 1
ATOM 1689 N N . SER A 1 219 ? -10.343 -32.167 -11.824 1 93.77 219 SER A N 1
ATOM 1690 C CA . SER A 1 219 ? -9.875 -33.202 -12.74 1 93.77 219 SER A CA 1
ATOM 1691 C C . SER A 1 219 ? -10.955 -34.25 -12.988 1 93.77 219 SER A C 1
ATOM 1693 O O . SER A 1 219 ? -10.854 -35.043 -13.926 1 93.77 219 SER A O 1
ATOM 1695 N N . GLY A 1 220 ? -11.928 -34.359 -12.059 1 90.88 220 GLY A N 1
ATOM 1696 C CA . GLY A 1 220 ? -12.978 -35.359 -12.17 1 90.88 220 GLY A CA 1
ATOM 1697 C C . GLY A 1 220 ? -12.591 -36.699 -11.573 1 90.88 220 GLY A C 1
ATOM 1698 O O . GLY A 1 220 ? -13.379 -37.647 -11.599 1 90.88 220 GLY A O 1
ATOM 1699 N N . LYS A 1 221 ? -11.492 -36.722 -10.919 1 89.71 221 LYS A N 1
ATOM 1700 C CA . LYS A 1 221 ? -10.985 -37.996 -10.417 1 89.71 221 LYS A CA 1
ATOM 1701 C C . LYS A 1 221 ? -11.571 -38.319 -9.046 1 89.71 221 LYS A C 1
ATOM 1703 O O . LYS A 1 221 ? -11.493 -39.459 -8.584 1 89.71 221 LYS A O 1
ATOM 1708 N N . TYR A 1 222 ? -12.138 -37.317 -8.411 1 90.73 222 TYR A N 1
ATOM 1709 C CA . TYR A 1 222 ? -12.563 -37.515 -7.03 1 90.73 222 TYR A CA 1
ATOM 1710 C C . TYR A 1 222 ? -14.083 -37.564 -6.93 1 90.73 222 TYR A C 1
ATOM 1712 O O . TYR A 1 222 ? -14.784 -36.883 -7.682 1 90.73 222 TYR A O 1
ATOM 1720 N N . ARG A 1 223 ? -14.471 -38.38 -6.007 1 91.01 223 ARG A N 1
ATOM 1721 C CA . ARG A 1 223 ? -15.884 -38.544 -5.678 1 91.01 223 ARG A CA 1
ATOM 1722 C C . ARG A 1 223 ? -16.163 -38.126 -4.239 1 91.01 223 ARG A C 1
ATOM 1724 O O . ARG A 1 223 ? -15.244 -38.043 -3.421 1 91.01 223 ARG A O 1
ATOM 1731 N N . PRO A 1 224 ? -17.507 -37.828 -4.112 1 88.11 224 PRO A N 1
ATOM 1732 C CA . PRO A 1 224 ? -17.859 -37.561 -2.715 1 88.11 224 PRO A CA 1
ATOM 1733 C C . PRO A 1 224 ? -17.456 -38.698 -1.778 1 88.11 224 PRO A C 1
ATOM 1735 O O . PRO A 1 224 ? -17.646 -39.871 -2.108 1 88.11 224 PRO A O 1
ATOM 1738 N N . GLY A 1 225 ? -16.849 -38.336 -0.703 1 86.42 225 GLY A N 1
ATOM 1739 C CA . GLY A 1 225 ? -16.508 -39.339 0.293 1 86.42 225 GLY A CA 1
ATOM 1740 C C . GLY A 1 225 ? -15.076 -39.827 0.182 1 86.42 225 GLY A C 1
ATOM 1741 O O . GLY A 1 225 ? -14.564 -40.477 1.095 1 86.42 225 GLY A O 1
ATOM 1742 N N . ASP A 1 226 ? -14.414 -39.514 -0.887 1 89.81 226 ASP A N 1
ATOM 1743 C CA . ASP A 1 226 ? -13.009 -39.885 -1.024 1 89.81 226 ASP A CA 1
ATOM 1744 C C . ASP A 1 226 ? -12.167 -39.261 0.086 1 89.81 226 ASP A C 1
ATOM 1746 O O . ASP A 1 226 ? -12.554 -38.248 0.673 1 89.81 226 ASP A O 1
ATOM 1750 N N . ARG A 1 227 ? -11.023 -39.916 0.401 1 88.88 227 ARG A N 1
ATOM 1751 C CA . ARG A 1 227 ? -10.107 -39.416 1.421 1 88.88 227 ARG A CA 1
ATOM 1752 C C . ARG A 1 227 ? -8.722 -39.16 0.836 1 88.88 227 ARG A C 1
ATOM 1754 O O . ARG A 1 227 ? -8.202 -39.98 0.077 1 88.88 227 ARG A O 1
ATOM 1761 N N . MET A 1 228 ? -8.19 -38.118 1.16 1 85.5 228 MET A N 1
ATOM 1762 C CA . MET A 1 228 ? -6.849 -37.77 0.7 1 85.5 228 MET A CA 1
ATOM 1763 C C . MET A 1 228 ? -5.789 -38.543 1.477 1 85.5 228 MET A C 1
ATOM 1765 O O . MET A 1 228 ? -6 -38.899 2.638 1 85.5 228 MET A O 1
ATOM 1769 N N . PRO A 1 229 ? -4.64 -38.808 0.813 1 80.62 229 PRO A N 1
ATOM 1770 C CA . PRO A 1 229 ? -3.59 -39.584 1.477 1 80.62 229 PRO A CA 1
ATOM 1771 C C . PRO A 1 229 ? -3.026 -38.88 2.709 1 80.62 229 PRO A C 1
ATOM 1773 O O . PRO A 1 229 ? -3.035 -37.648 2.779 1 80.62 229 PRO A O 1
ATOM 1776 N N . GLU A 1 230 ? -2.488 -39.685 3.579 1 78.44 230 GLU A N 1
ATOM 1777 C CA . GLU A 1 230 ? -1.807 -39.152 4.755 1 78.44 230 GLU A CA 1
ATOM 1778 C C . GLU A 1 230 ? -0.571 -38.35 4.361 1 78.44 230 GLU A C 1
ATOM 1780 O O . GLU A 1 230 ? 0.16 -38.735 3.446 1 78.44 230 GLU A O 1
ATOM 1785 N N . GLY A 1 231 ? -0.379 -37.297 4.943 1 78.07 231 GLY A N 1
ATOM 1786 C CA . GLY A 1 231 ? 0.808 -36.503 4.667 1 78.07 231 GLY A CA 1
ATOM 1787 C C . GLY A 1 231 ? 0.621 -35.529 3.519 1 78.07 231 GLY A C 1
ATOM 1788 O O . GLY A 1 231 ? 1.55 -34.806 3.154 1 78.07 231 GLY A O 1
ATOM 1789 N N . ASP A 1 232 ? -0.558 -35.652 3.084 1 81.51 232 ASP A N 1
ATOM 1790 C CA . ASP A 1 232 ? -0.892 -34.77 1.97 1 81.51 232 ASP A CA 1
ATOM 1791 C C . ASP A 1 232 ? -1.466 -33.446 2.47 1 81.51 232 ASP A C 1
ATOM 1793 O O . ASP A 1 232 ? -2.275 -33.426 3.399 1 81.51 232 ASP A O 1
ATOM 1797 N N . ILE A 1 233 ? -0.982 -32.373 1.812 1 82.29 233 ILE A N 1
ATOM 1798 C CA . ILE A 1 233 ? -1.433 -31.045 2.215 1 82.29 233 ILE A CA 1
ATOM 1799 C C . ILE A 1 233 ? -2.956 -30.974 2.146 1 82.29 233 ILE A C 1
ATOM 1801 O O . ILE A 1 233 ? -3.591 -30.305 2.965 1 82.29 233 ILE A O 1
ATOM 1805 N N . ARG A 1 234 ? -3.711 -31.682 1.268 1 86.49 234 ARG A N 1
ATOM 1806 C CA . ARG A 1 234 ? -5.154 -31.657 1.05 1 86.49 234 ARG A CA 1
ATOM 1807 C C . ARG A 1 234 ? -5.895 -32.305 2.215 1 86.49 234 ARG A C 1
ATOM 1809 O O . ARG A 1 234 ? -7.109 -32.143 2.352 1 86.49 234 ARG A O 1
ATOM 1816 N N . GLY A 1 235 ? -5.127 -32.958 2.966 1 79.99 235 GLY A N 1
ATOM 1817 C CA . GLY A 1 235 ? -5.708 -33.579 4.146 1 79.99 235 GLY A CA 1
ATOM 1818 C C . GLY A 1 235 ? -5.67 -32.686 5.371 1 79.99 235 GLY A C 1
ATOM 1819 O O . GLY A 1 235 ? -6.205 -33.043 6.423 1 79.99 235 GLY A O 1
ATOM 1820 N N . GLN A 1 236 ? -5.084 -31.532 5.238 1 77.37 236 GLN A N 1
ATOM 1821 C CA . GLN A 1 236 ? -4.867 -30.66 6.387 1 77.37 236 GLN A CA 1
ATOM 1822 C C . GLN A 1 236 ? -5.984 -29.627 6.513 1 77.37 236 GLN A C 1
ATOM 1824 O O . GLN A 1 236 ? -6.66 -29.314 5.53 1 77.37 236 GLN A O 1
ATOM 1829 N N . ARG A 1 237 ? -6.24 -29.166 7.761 1 74.29 237 ARG A N 1
ATOM 1830 C CA . ARG A 1 237 ? -7.143 -28.046 8.01 1 74.29 237 ARG A CA 1
ATOM 1831 C C . ARG A 1 237 ? -6.395 -26.718 7.964 1 74.29 237 ARG A C 1
ATOM 1833 O O . ARG A 1 237 ? -5.788 -26.307 8.955 1 74.29 237 ARG A O 1
ATOM 1840 N N . ILE A 1 238 ? -6.353 -26.199 6.823 1 78.14 238 ILE A N 1
ATOM 1841 C CA . ILE A 1 238 ? -5.669 -24.923 6.643 1 78.14 238 ILE A CA 1
ATOM 1842 C C . ILE A 1 238 ? -6.653 -23.878 6.121 1 78.14 238 ILE A C 1
ATOM 1844 O O . ILE A 1 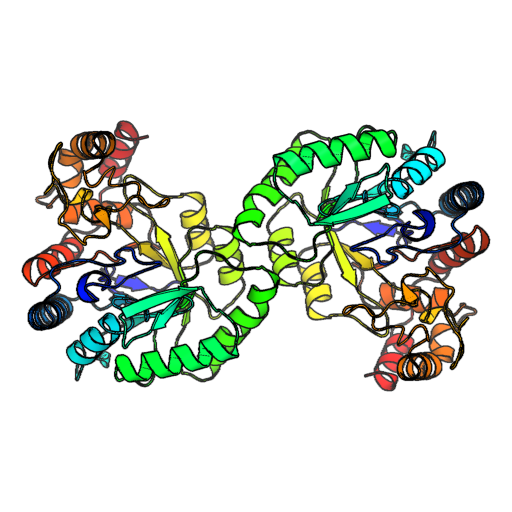238 ? -7.566 -24.203 5.358 1 78.14 238 ILE A O 1
ATOM 1848 N N . GLU A 1 239 ? -6.511 -22.713 6.556 1 71.33 239 GLU A N 1
ATOM 1849 C CA . GLU A 1 239 ? -7.468 -21.627 6.367 1 71.33 239 GLU A CA 1
ATOM 1850 C C . GLU A 1 239 ? -7.729 -21.372 4.885 1 71.33 239 GLU A C 1
ATOM 1852 O O . GLU A 1 239 ? -8.877 -21.192 4.474 1 71.33 239 GLU A O 1
ATOM 1857 N N . TRP A 1 240 ? -6.714 -21.488 4.104 1 76.93 240 TRP A N 1
ATOM 1858 C CA . TRP A 1 240 ? -6.887 -21.082 2.713 1 76.93 240 TRP A CA 1
ATOM 1859 C C . TRP A 1 240 ? -7.431 -22.232 1.873 1 76.93 240 TRP A C 1
ATOM 1861 O O . TRP A 1 240 ? -7.868 -22.028 0.738 1 76.93 240 TRP A O 1
ATOM 1871 N N . MET A 1 241 ? -7.472 -23.433 2.377 1 84.25 241 MET A N 1
ATOM 1872 C CA . MET A 1 241 ? -7.899 -24.619 1.64 1 84.25 241 MET A CA 1
ATOM 1873 C C . MET A 1 241 ? -9.419 -24.671 1.525 1 84.25 241 MET A C 1
ATOM 1875 O O . MET A 1 241 ? -10.114 -24.88 2.521 1 84.25 241 MET A O 1
ATOM 1879 N N . GLN A 1 242 ? -9.865 -24.493 0.347 1 88.91 242 GLN A N 1
ATOM 1880 C CA . GLN A 1 242 ? -11.307 -24.452 0.13 1 88.91 242 GLN A CA 1
ATOM 1881 C C . GLN A 1 242 ? -11.786 -25.693 -0.62 1 88.91 242 GLN A C 1
ATOM 1883 O O . GLN A 1 242 ? -12.97 -26.033 -0.576 1 88.91 242 GLN A O 1
ATOM 1888 N N . TYR A 1 243 ? -10.9 -26.398 -1.173 1 93.64 243 TYR A N 1
ATOM 1889 C CA . TYR A 1 243 ? -11.245 -27.474 -2.096 1 93.64 243 TYR A CA 1
ATOM 1890 C C . TYR A 1 243 ? -11.506 -28.774 -1.345 1 93.64 243 TYR A C 1
ATOM 1892 O O . TYR A 1 243 ? -12.234 -29.643 -1.831 1 93.64 243 TYR A O 1
ATOM 1900 N N . TYR A 1 244 ? -10.925 -28.821 -0.126 1 91.03 244 TYR A N 1
ATOM 1901 C CA . TYR A 1 244 ? -11.053 -30.018 0.698 1 91.03 244 TYR A CA 1
ATOM 1902 C C . TYR A 1 244 ? -11.41 -29.656 2.134 1 91.03 244 TYR A C 1
ATOM 1904 O O . TYR A 1 244 ? -10.971 -28.625 2.649 1 91.03 244 TYR A O 1
ATOM 1912 N N . ARG A 1 245 ? -12.205 -30.394 2.668 1 86.21 245 ARG A N 1
ATOM 1913 C CA . ARG A 1 245 ? -12.612 -30.24 4.061 1 86.21 245 ARG A CA 1
ATOM 1914 C C . ARG A 1 245 ? -12.439 -31.546 4.83 1 86.21 245 ARG A C 1
ATOM 1916 O O . ARG A 1 245 ? -13.011 -32.572 4.457 1 86.21 245 ARG A O 1
ATOM 1923 N N . ASP A 1 246 ? -11.635 -31.515 5.851 1 83.36 246 ASP A N 1
ATOM 1924 C CA . ASP A 1 246 ? -11.378 -32.698 6.666 1 83.36 246 ASP A CA 1
ATOM 1925 C C . ASP A 1 246 ? -10.808 -33.834 5.82 1 83.36 246 ASP A C 1
ATOM 1927 O O . ASP A 1 246 ? -11.267 -34.975 5.913 1 83.36 246 ASP A O 1
ATOM 1931 N N . GLY A 1 247 ? -9.973 -33.43 4.858 1 86.68 247 GLY A N 1
ATOM 1932 C CA . GLY A 1 247 ? -9.276 -34.407 4.038 1 86.68 247 GLY A CA 1
ATOM 1933 C C . GLY A 1 247 ? -10.147 -35.001 2.947 1 86.68 247 GLY A C 1
ATOM 1934 O O . GLY A 1 247 ? -9.796 -36.022 2.352 1 86.68 247 GLY A O 1
ATOM 1935 N N . ARG A 1 248 ? -11.306 -34.415 2.763 1 91.87 248 ARG A N 1
ATOM 1936 C CA . ARG A 1 248 ? -12.232 -34.883 1.737 1 91.87 248 ARG A CA 1
ATOM 1937 C C . ARG A 1 248 ? -12.575 -33.766 0.758 1 91.87 248 ARG A C 1
ATOM 1939 O O . ARG A 1 248 ? -12.6 -32.591 1.132 1 91.87 248 ARG A O 1
ATOM 1946 N N . PRO A 1 249 ? -12.828 -34.167 -0.459 1 94.04 249 PRO A N 1
ATOM 1947 C CA . PRO A 1 249 ? -13.238 -33.134 -1.413 1 94.04 249 PRO A CA 1
ATOM 1948 C C . PRO A 1 249 ? -14.508 -32.404 -0.983 1 94.04 249 PRO A C 1
ATOM 1950 O O . PRO A 1 249 ? -15.421 -33.02 -0.428 1 94.04 249 PRO A O 1
ATOM 1953 N N . ASN A 1 250 ? -14.583 -31.14 -1.152 1 94.63 250 ASN A N 1
ATOM 1954 C CA . ASN A 1 250 ? -15.759 -30.33 -0.852 1 94.63 250 ASN A CA 1
ATOM 1955 C C . ASN A 1 250 ? -16.941 -30.708 -1.74 1 94.63 250 ASN A C 1
ATOM 1957 O O . ASN A 1 250 ? -16.925 -30.452 -2.945 1 94.63 250 ASN A O 1
ATOM 1961 N N . GLU A 1 251 ? -17.973 -31.211 -1.194 1 94.21 251 GLU A N 1
ATOM 1962 C CA . GLU A 1 251 ? -19.086 -31.786 -1.943 1 94.21 251 GLU A CA 1
ATOM 1963 C C . GLU A 1 251 ? -19.849 -30.711 -2.711 1 94.21 251 GLU A C 1
ATOM 1965 O O . GLU A 1 251 ? -20.339 -30.959 -3.815 1 94.21 251 GLU A O 1
ATOM 1970 N N . GLU A 1 252 ? -19.943 -29.601 -2.123 1 94.54 252 GLU A N 1
ATOM 1971 C CA . GLU A 1 252 ? -20.638 -28.508 -2.797 1 94.54 252 GLU A CA 1
ATOM 1972 C C . GLU A 1 252 ? -19.912 -28.096 -4.074 1 94.54 252 GLU A C 1
ATOM 1974 O O . GLU A 1 252 ? -20.548 -27.806 -5.09 1 94.54 252 GLU A O 1
ATOM 1979 N N . LEU A 1 253 ? -18.653 -28.135 -4.012 1 95.69 253 LEU A N 1
ATOM 1980 C CA . LEU A 1 253 ? -17.856 -27.769 -5.177 1 95.69 253 LEU A CA 1
ATOM 1981 C C . LEU A 1 253 ? -17.922 -28.857 -6.244 1 95.69 253 LEU A C 1
ATOM 1983 O O . LEU A 1 253 ? -17.941 -28.56 -7.44 1 95.69 253 LEU A O 1
ATOM 1987 N N . LEU A 1 254 ? -17.938 -30.059 -5.832 1 95.72 254 LEU A N 1
ATOM 1988 C CA . LEU A 1 254 ? -18.096 -31.159 -6.776 1 95.72 254 LEU A CA 1
ATOM 1989 C C . LEU A 1 254 ? -19.419 -31.047 -7.526 1 95.72 254 LEU A C 1
ATOM 1991 O O . LEU A 1 254 ? -19.486 -31.333 -8.723 1 95.72 254 LEU A O 1
ATOM 1995 N N . LYS A 1 255 ? -20.44 -30.638 -6.797 1 95.53 255 LYS A N 1
ATOM 1996 C CA . LYS A 1 255 ? -21.745 -30.455 -7.427 1 95.53 255 LYS A CA 1
ATOM 1997 C C . LYS A 1 255 ? -21.696 -29.355 -8.484 1 95.53 255 LYS A C 1
ATOM 1999 O O . LYS A 1 255 ? -22.285 -29.493 -9.558 1 95.53 255 LYS A O 1
ATOM 2004 N N . LYS A 1 256 ? -21.048 -28.311 -8.182 1 96.62 256 LYS A N 1
ATOM 2005 C CA . LYS A 1 256 ? -20.884 -27.227 -9.146 1 96.62 256 LYS A CA 1
ATOM 2006 C C . LYS A 1 256 ? -20.131 -27.703 -10.385 1 96.62 256 LYS A C 1
ATOM 2008 O O . LYS A 1 256 ? -20.493 -27.353 -11.511 1 96.62 256 LYS A O 1
ATOM 2013 N N . LEU A 1 257 ? -19.086 -28.493 -10.155 1 96.5 257 LEU A N 1
ATOM 2014 C CA . LEU A 1 257 ? -18.325 -29.042 -11.272 1 96.5 257 LEU A CA 1
ATOM 2015 C C . LEU A 1 257 ? -19.211 -29.909 -12.16 1 96.5 257 LEU A C 1
ATOM 2017 O O . LEU A 1 257 ? -19.144 -29.819 -13.388 1 96.5 257 LEU A O 1
ATOM 2021 N N . GLU A 1 258 ? -20.017 -30.698 -11.521 1 96.21 258 GLU A N 1
ATOM 2022 C CA . GLU A 1 258 ? -20.896 -31.595 -12.267 1 96.21 258 GLU A CA 1
ATOM 2023 C C . GLU A 1 258 ? -21.883 -30.811 -13.127 1 96.21 258 GLU A C 1
ATOM 2025 O O . GLU A 1 258 ? -22.214 -31.228 -14.238 1 96.21 258 GLU A O 1
ATOM 2030 N N . ALA A 1 259 ? -22.253 -29.711 -12.624 1 97.15 259 ALA A N 1
ATOM 2031 C CA . ALA A 1 259 ? -23.237 -28.889 -13.325 1 97.15 259 ALA A CA 1
ATOM 2032 C C . ALA A 1 259 ? -22.675 -28.368 -14.644 1 97.15 259 ALA A C 1
ATOM 2034 O O . ALA A 1 259 ? -23.427 -28.096 -15.582 1 97.15 259 ALA A O 1
ATOM 2035 N N . VAL A 1 260 ? -21.391 -28.294 -14.757 1 98.07 260 VAL A N 1
ATOM 2036 C CA . VAL A 1 260 ? -20.827 -27.691 -15.961 1 98.07 260 VAL A CA 1
ATOM 2037 C C . VAL A 1 260 ? -19.957 -28.71 -16.691 1 98.07 260 VAL A C 1
ATOM 2039 O O . VAL A 1 260 ? -19.244 -28.364 -17.636 1 98.07 260 VAL A O 1
ATOM 2042 N N . ARG A 1 261 ? -19.968 -29.939 -16.317 1 97.64 261 ARG A N 1
ATOM 2043 C CA . ARG A 1 261 ? -19.116 -30.998 -16.848 1 97.64 261 ARG A CA 1
ATOM 2044 C C . ARG A 1 261 ? -19.302 -31.146 -18.355 1 97.64 261 ARG A C 1
ATOM 2046 O O . ARG A 1 261 ? -18.324 -31.233 -19.1 1 97.64 261 ARG A O 1
ATOM 2053 N N . GLU A 1 262 ? -20.513 -31.127 -18.786 1 97.9 262 GLU A N 1
ATOM 2054 C CA . GLU A 1 262 ? -20.801 -31.336 -20.202 1 97.9 262 GLU A CA 1
ATOM 2055 C C . GLU A 1 262 ? -20.222 -30.211 -21.055 1 97.9 262 GLU A C 1
ATOM 2057 O O . GLU A 1 262 ? -19.666 -30.461 -22.126 1 97.9 262 GLU A O 1
ATOM 2062 N N . ILE A 1 263 ? -20.332 -29.025 -20.575 1 98.37 263 ILE A N 1
ATOM 2063 C CA . ILE A 1 263 ? -19.83 -27.868 -21.309 1 98.37 263 ILE A CA 1
ATOM 2064 C C . ILE A 1 263 ? -18.306 -27.921 -21.377 1 98.37 263 ILE A C 1
ATOM 2066 O O . ILE A 1 263 ? -17.718 -27.715 -22.441 1 98.37 263 ILE A O 1
ATOM 2070 N N . LEU A 1 264 ? -17.664 -28.303 -20.305 1 98.31 264 LEU A N 1
ATOM 2071 C CA . LEU A 1 264 ? -16.208 -28.32 -20.209 1 98.31 264 LEU A CA 1
ATOM 2072 C C . LEU A 1 264 ? -15.619 -29.426 -21.078 1 98.31 264 LEU A C 1
ATOM 2074 O O . LEU A 1 264 ? -14.458 -29.349 -21.486 1 98.31 264 LEU A O 1
ATOM 2078 N N . THR A 1 265 ? -16.393 -30.436 -21.393 1 98.03 265 THR A N 1
ATOM 2079 C CA . THR A 1 265 ? -15.851 -31.578 -22.121 1 98.03 265 THR A CA 1
ATOM 2080 C C . THR A 1 265 ? -16.299 -31.551 -23.58 1 98.03 265 THR A C 1
ATOM 2082 O O . THR A 1 265 ? -16.067 -32.506 -24.324 1 98.03 265 THR A O 1
ATOM 2085 N N . ARG A 1 266 ? -16.919 -30.495 -23.946 1 96.77 266 ARG A N 1
ATOM 2086 C CA . ARG A 1 266 ? -17.307 -30.342 -25.344 1 96.77 266 ARG A CA 1
ATOM 2087 C C . ARG A 1 266 ? -16.087 -30.374 -26.258 1 96.77 266 ARG A C 1
ATOM 2089 O O . ARG A 1 266 ? -14.995 -29.966 -25.858 1 96.77 266 ARG A O 1
ATOM 2096 N N . GLY A 1 267 ? -16.32 -30.934 -27.51 1 94.51 267 GLY A N 1
ATOM 2097 C CA . GLY A 1 267 ? -15.251 -30.956 -28.496 1 94.51 267 GLY A CA 1
ATOM 2098 C C . GLY A 1 267 ? -14.192 -32.002 -28.204 1 94.51 267 GLY A C 1
ATOM 2099 O O . GLY A 1 267 ? -13.05 -31.879 -28.652 1 94.51 267 GLY A O 1
ATOM 2100 N N . GLY A 1 268 ? -14.503 -33 -27.214 1 95.82 268 GLY A N 1
ATOM 2101 C CA . GLY A 1 268 ? -13.588 -34.093 -26.925 1 95.82 268 GLY A CA 1
ATOM 2102 C C . GLY A 1 268 ? -12.564 -33.747 -25.861 1 95.82 268 GLY A C 1
ATOM 2103 O O . GLY A 1 268 ? -11.567 -34.454 -25.699 1 95.82 268 GLY A O 1
ATOM 2104 N N . ARG A 1 269 ? -12.785 -32.692 -25.141 1 97.31 269 ARG A N 1
ATOM 2105 C CA . ARG A 1 269 ? -11.894 -32.291 -24.057 1 97.31 269 ARG A CA 1
ATOM 2106 C C . ARG A 1 269 ? -12.075 -33.191 -22.839 1 97.31 269 ARG A C 1
ATOM 2108 O O . ARG A 1 269 ? -13.184 -33.652 -22.561 1 97.31 269 ARG A O 1
ATOM 2115 N N . THR A 1 270 ? -10.977 -33.438 -22.185 1 97.45 270 THR A N 1
ATOM 2116 C CA . THR A 1 270 ? -11.104 -33.913 -20.812 1 97.45 270 THR A CA 1
ATOM 2117 C C . THR A 1 270 ? -11.543 -32.782 -19.886 1 97.45 270 THR A C 1
ATOM 2119 O O . THR A 1 270 ? -11.497 -31.609 -20.265 1 97.45 270 THR A O 1
ATOM 2122 N N . LEU A 1 271 ? -11.938 -33.095 -18.708 1 97.49 271 LEU A N 1
ATOM 2123 C CA . LEU A 1 271 ? -12.331 -32.084 -17.734 1 97.49 271 LEU A CA 1
ATOM 2124 C C . LEU A 1 271 ? -11.17 -31.145 -17.426 1 97.49 271 LEU A C 1
ATOM 2126 O O . LEU A 1 271 ? -11.361 -29.932 -17.306 1 97.49 271 LEU A O 1
ATOM 2130 N N . VAL A 1 272 ? -10.024 -31.702 -17.32 1 98.15 272 VAL A N 1
ATOM 2131 C CA . VAL A 1 272 ? -8.804 -30.939 -17.074 1 98.15 272 VAL A CA 1
ATOM 2132 C C . VAL A 1 272 ? -8.59 -29.93 -18.199 1 98.15 272 VAL A C 1
ATOM 2134 O O . VAL A 1 272 ? -8.374 -28.743 -17.944 1 98.15 272 VAL A O 1
ATOM 2137 N N . GLN A 1 273 ? -8.695 -30.376 -19.416 1 98.4 273 GLN A N 1
ATOM 2138 C CA . GLN A 1 273 ? -8.505 -29.513 -20.577 1 98.4 273 GLN A CA 1
ATOM 2139 C C . GLN A 1 273 ? -9.573 -28.424 -20.634 1 98.4 273 GLN A C 1
ATOM 2141 O O . GLN A 1 273 ? -9.279 -27.277 -20.977 1 98.4 273 GLN A O 1
ATOM 2146 N N . GLY A 1 274 ? -10.803 -28.8 -20.284 1 98.56 274 GLY A N 1
ATOM 2147 C CA . GLY A 1 274 ? -11.88 -27.824 -20.256 1 98.56 274 GLY A CA 1
ATOM 2148 C C . GLY A 1 274 ? -11.672 -26.735 -19.221 1 98.56 274 GLY A C 1
ATOM 2149 O O . GLY A 1 274 ? -11.921 -25.558 -19.492 1 98.56 274 GLY A O 1
ATOM 2150 N N . ALA A 1 275 ? -11.235 -27.132 -18.017 1 98.59 275 ALA A N 1
ATOM 2151 C CA . ALA A 1 275 ? -10.971 -26.176 -16.945 1 98.59 275 ALA A CA 1
ATOM 2152 C C . ALA A 1 275 ? -9.887 -25.181 -17.352 1 98.59 275 ALA A C 1
ATOM 2154 O O . ALA A 1 275 ? -10.005 -23.982 -17.087 1 98.59 275 ALA A O 1
ATOM 2155 N N . ILE A 1 276 ? -8.877 -25.642 -18.011 1 98.7 276 ILE A N 1
ATOM 2156 C CA . ILE A 1 276 ? -7.795 -24.791 -18.495 1 98.7 276 ILE A CA 1
ATOM 2157 C C . ILE A 1 276 ? -8.321 -23.857 -19.583 1 98.7 276 ILE A C 1
ATOM 2159 O O . ILE A 1 276 ? -8.016 -22.662 -19.585 1 98.7 276 ILE A O 1
ATOM 2163 N N . ALA A 1 277 ? -9.115 -24.418 -20.487 1 98.66 277 ALA A N 1
ATOM 2164 C CA . ALA A 1 277 ? -9.683 -23.64 -21.585 1 98.66 277 ALA A CA 1
ATOM 2165 C C . ALA A 1 277 ? -10.536 -22.49 -21.059 1 98.66 277 ALA A C 1
ATOM 2167 O O . ALA A 1 277 ? -10.585 -21.417 -21.665 1 98.66 277 ALA A O 1
ATOM 2168 N N . TRP A 1 278 ? -11.211 -22.694 -19.965 1 98.81 278 TRP A N 1
ATOM 2169 C CA . TRP A 1 278 ? -12.019 -21.653 -19.337 1 98.81 278 TRP A CA 1
ATOM 2170 C C . TRP A 1 278 ? -11.156 -20.459 -18.941 1 98.81 278 TRP A C 1
ATOM 2172 O O . TRP A 1 278 ? -11.551 -19.308 -19.137 1 98.81 278 TRP A O 1
ATOM 2182 N N . LEU A 1 279 ? -10.006 -20.723 -18.443 1 98.84 279 LEU A N 1
ATOM 2183 C CA . LEU A 1 279 ? -9.094 -19.675 -17.999 1 98.84 279 LEU A CA 1
ATOM 2184 C C . LEU A 1 279 ? -8.645 -18.812 -19.173 1 98.84 279 LEU A C 1
ATOM 2186 O O . LEU A 1 279 ? -8.606 -17.584 -19.068 1 98.84 279 LEU A O 1
ATOM 2190 N N . TRP A 1 280 ? -8.318 -19.491 -20.282 1 98.77 280 TRP A N 1
ATOM 2191 C CA . TRP A 1 280 ? -7.903 -18.76 -21.474 1 98.77 280 TRP A CA 1
ATOM 2192 C C . TRP A 1 280 ? -9.037 -17.887 -22 1 98.77 280 TRP A C 1
ATOM 2194 O O . TRP A 1 280 ? -8.8 -16.786 -22.503 1 98.77 280 TRP A O 1
ATOM 2204 N N . ALA A 1 281 ? -10.228 -18.405 -21.897 1 98.68 281 ALA A N 1
ATOM 2205 C CA . ALA A 1 281 ? -11.385 -17.65 -22.371 1 98.68 281 ALA A CA 1
ATOM 2206 C C . ALA A 1 281 ? -11.7 -16.485 -21.437 1 98.68 281 ALA A C 1
ATOM 2208 O O . ALA A 1 281 ? -12.168 -15.434 -21.882 1 98.68 281 ALA A O 1
ATOM 2209 N N . LYS A 1 282 ? -11.458 -16.66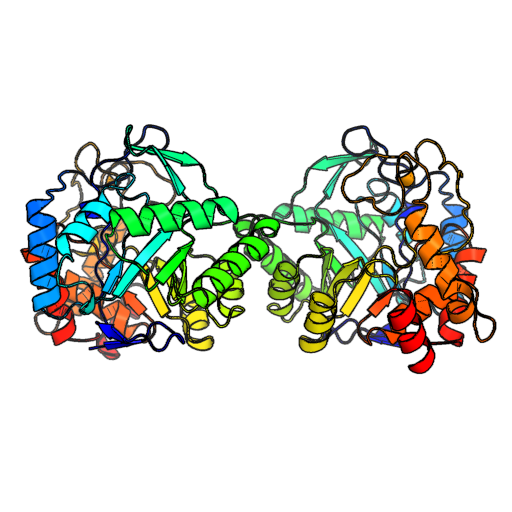7 -20.182 1 98.63 282 LYS A N 1
ATOM 2210 C CA . LYS A 1 282 ? -11.757 -15.67 -19.158 1 98.63 282 LYS A CA 1
ATOM 2211 C C . LYS A 1 282 ? -10.959 -14.39 -19.387 1 98.63 282 LYS A C 1
ATOM 2213 O O . LYS A 1 282 ? -11.477 -13.287 -19.198 1 98.63 282 LYS A O 1
ATOM 2218 N N . SER A 1 283 ? -9.723 -14.537 -19.797 1 98.7 283 SER A N 1
ATOM 2219 C CA . SER A 1 283 ? -8.899 -13.356 -20.032 1 98.7 283 SER A CA 1
ATOM 2220 C C . SER A 1 283 ? -7.657 -13.701 -20.846 1 98.7 283 SER A C 1
ATOM 2222 O O . SER A 1 283 ? -7.047 -14.753 -20.641 1 98.7 283 SER A O 1
ATOM 2224 N N . PRO A 1 284 ? -7.206 -12.804 -21.678 1 97.97 284 PRO A N 1
ATOM 2225 C CA . PRO A 1 284 ? -5.981 -13.037 -22.447 1 97.97 284 PRO A CA 1
ATOM 2226 C C . PRO A 1 284 ? -4.722 -12.97 -21.586 1 97.97 284 PRO A C 1
ATOM 2228 O O . PRO A 1 284 ? -3.646 -13.385 -22.025 1 97.97 284 PRO A O 1
ATOM 2231 N N . VAL A 1 285 ? -4.862 -12.486 -20.353 1 98.6 285 VAL A N 1
ATOM 2232 C CA . VAL A 1 285 ? -3.66 -12.34 -19.538 1 98.6 285 VAL A CA 1
ATOM 2233 C C . VAL A 1 285 ? -3.409 -13.626 -18.753 1 98.6 285 VAL A C 1
ATOM 2235 O O . VAL A 1 285 ? -2.339 -13.802 -18.165 1 98.6 285 VAL A O 1
ATOM 2238 N N . ASN A 1 286 ? -4.343 -14.498 -18.763 1 98.8 286 ASN A N 1
ATOM 2239 C CA . ASN A 1 286 ? -4.254 -15.694 -17.932 1 98.8 286 ASN A CA 1
ATOM 2240 C C . ASN A 1 286 ? -3.288 -16.717 -18.522 1 98.8 286 ASN A C 1
ATOM 2242 O O . ASN A 1 286 ? -3.404 -17.083 -19.693 1 98.8 286 ASN A O 1
ATOM 2246 N N . ILE A 1 287 ? -2.423 -17.191 -17.725 1 98.9 287 ILE A N 1
ATOM 2247 C CA . ILE A 1 287 ? -1.518 -18.299 -18.011 1 98.9 287 ILE A CA 1
ATOM 2248 C C . ILE A 1 287 ? -1.6 -19.335 -16.892 1 98.9 287 ILE A C 1
ATOM 2250 O O . ILE A 1 287 ? -0.92 -19.21 -15.871 1 98.9 287 ILE A O 1
ATOM 2254 N N . PRO A 1 288 ? -2.427 -20.342 -17.065 1 98.86 288 PRO A N 1
ATOM 2255 C CA . PRO A 1 288 ? -2.566 -21.358 -16.019 1 98.86 288 PRO A CA 1
ATOM 2256 C C . PRO A 1 288 ? -1.276 -22.14 -15.781 1 98.86 288 PRO A C 1
ATOM 2258 O O . PRO A 1 288 ? -0.538 -22.424 -16.728 1 98.86 288 PRO A O 1
ATOM 2261 N N . ILE A 1 289 ? -1.034 -22.483 -14.488 1 98.84 289 ILE A N 1
ATOM 2262 C CA . ILE A 1 289 ? 0.149 -23.265 -14.148 1 98.84 289 ILE A CA 1
ATOM 2263 C C . ILE A 1 289 ? -0.255 -24.478 -13.314 1 98.84 289 ILE A C 1
ATOM 2265 O O . ILE A 1 289 ? 0.108 -24.581 -12.14 1 98.84 289 ILE A O 1
ATOM 2269 N N . PRO A 1 290 ? -0.942 -25.445 -13.944 1 98.52 290 PRO A N 1
ATOM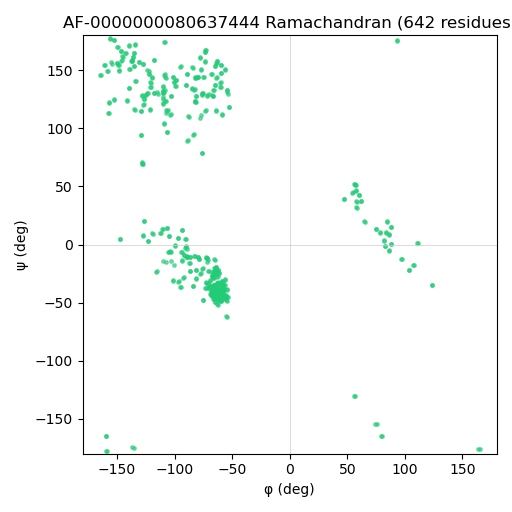 2270 C CA . PRO A 1 290 ? -1.365 -26.648 -13.223 1 98.52 290 PRO A CA 1
ATOM 2271 C C . PRO A 1 290 ? -0.19 -27.53 -12.806 1 98.52 290 PRO A C 1
ATOM 2273 O O . PRO A 1 290 ? 0.817 -27.598 -13.515 1 98.52 290 PRO A O 1
ATOM 2276 N N . GLY A 1 291 ? -0.364 -28.165 -11.685 1 96.65 291 GLY A N 1
ATOM 2277 C CA . GLY A 1 291 ? 0.593 -29.186 -11.287 1 96.65 291 GLY A CA 1
ATOM 2278 C C . GLY A 1 291 ? 0.464 -30.469 -12.087 1 96.65 291 GLY A C 1
ATOM 2279 O O . GLY A 1 291 ? -0.527 -30.669 -12.793 1 96.65 291 GLY A O 1
ATOM 2280 N N . PHE A 1 292 ? 1.454 -31.292 -11.985 1 95.53 292 PHE A N 1
ATOM 2281 C CA . PHE A 1 292 ? 1.517 -32.591 -12.644 1 95.53 292 PHE A CA 1
ATOM 2282 C C . PHE A 1 292 ? 2.306 -33.587 -11.802 1 95.53 292 PHE A C 1
ATOM 2284 O O . PHE A 1 292 ? 3.217 -33.202 -11.067 1 95.53 292 PHE A O 1
ATOM 2291 N N . LYS A 1 293 ? 1.954 -34.788 -11.938 1 91.73 293 LYS A N 1
ATOM 2292 C CA . LYS A 1 293 ? 2.625 -35.799 -11.126 1 91.73 293 LYS A CA 1
ATOM 2293 C C . LYS A 1 293 ? 3.397 -36.783 -12.001 1 91.73 293 LYS A C 1
ATOM 2295 O O . LYS A 1 293 ? 4.296 -37.476 -11.52 1 91.73 293 LYS A O 1
ATOM 2300 N N . ASN A 1 294 ? 2.977 -36.886 -13.258 1 95.11 294 ASN A N 1
ATOM 2301 C CA . ASN A 1 294 ? 3.602 -37.861 -14.146 1 95.11 294 ASN A CA 1
ATOM 2302 C C . ASN A 1 294 ? 3.518 -37.425 -15.606 1 95.11 294 ASN A C 1
ATOM 2304 O O . ASN A 1 294 ? 2.91 -36.4 -15.918 1 95.11 294 ASN A O 1
ATOM 2308 N N . THR A 1 295 ? 4.158 -38.254 -16.419 1 97.7 295 THR A N 1
ATOM 2309 C CA . THR A 1 295 ? 4.282 -37.946 -17.84 1 97.7 295 THR A CA 1
ATOM 2310 C C . THR A 1 295 ? 2.909 -37.886 -18.502 1 97.7 295 THR A C 1
ATOM 2312 O O . THR A 1 295 ? 2.644 -36.998 -19.316 1 97.7 295 THR A O 1
ATOM 2315 N N . GLN A 1 296 ? 2.058 -38.76 -18.142 1 97.2 296 GLN A N 1
ATOM 2316 C CA . GLN A 1 296 ? 0.723 -38.799 -18.729 1 97.2 296 GLN A CA 1
ATOM 2317 C C . GLN A 1 296 ? -0.044 -37.512 -18.439 1 97.2 296 GLN A C 1
ATOM 2319 O O . GLN A 1 296 ? -0.671 -36.942 -19.334 1 97.2 296 GLN A O 1
ATOM 2324 N N . GLN A 1 297 ? -0.003 -37.038 -17.239 1 96.78 297 GLN A N 1
ATOM 2325 C CA . GLN A 1 297 ? -0.68 -35.801 -16.863 1 96.78 297 GLN A CA 1
ATOM 2326 C C . GLN A 1 297 ? -0.092 -34.605 -17.606 1 96.78 297 GLN A C 1
ATOM 2328 O O . GLN A 1 297 ? -0.83 -33.743 -18.088 1 96.78 297 GLN A O 1
ATOM 2333 N N . ALA A 1 298 ? 1.222 -34.565 -17.702 1 97.93 298 ALA A N 1
ATOM 2334 C CA . ALA A 1 298 ? 1.882 -33.473 -18.413 1 97.93 298 ALA A CA 1
ATOM 2335 C C . ALA A 1 298 ? 1.429 -33.415 -19.869 1 97.93 298 ALA A C 1
ATOM 2337 O O . ALA A 1 298 ? 1.143 -32.336 -20.393 1 97.93 298 ALA A O 1
ATOM 2338 N N . LEU A 1 299 ? 1.349 -34.554 -20.482 1 97.91 299 LEU A N 1
ATOM 2339 C CA . LEU A 1 299 ? 0.957 -34.618 -21.885 1 97.91 299 LEU A CA 1
ATOM 2340 C C . LEU A 1 299 ? -0.518 -34.271 -22.053 1 97.91 299 LEU A C 1
ATOM 2342 O O . LEU A 1 299 ? -0.901 -33.627 -23.033 1 97.91 299 LEU A O 1
ATOM 2346 N N . GLU A 1 300 ? -1.285 -34.705 -21.12 1 97.34 300 GLU A N 1
ATOM 2347 C CA . GLU A 1 300 ? -2.695 -34.326 -21.156 1 97.34 300 GLU A CA 1
ATOM 2348 C C . GLU A 1 300 ? -2.861 -32.811 -21.072 1 97.34 300 GLU A C 1
ATOM 2350 O O . GLU A 1 300 ? -3.645 -32.225 -21.82 1 97.34 300 GLU A O 1
ATOM 2355 N N . LEU A 1 301 ? -2.197 -32.219 -20.192 1 97.98 301 LEU A N 1
ATOM 2356 C CA . LEU A 1 301 ? -2.234 -30.77 -20.031 1 97.98 301 LEU A CA 1
ATOM 2357 C C . LEU A 1 301 ? -1.789 -30.07 -21.311 1 97.98 301 LEU A C 1
ATOM 2359 O O . LEU A 1 301 ? -2.456 -29.146 -21.782 1 97.98 301 LEU A O 1
ATOM 2363 N N . ALA A 1 302 ? -0.719 -30.519 -21.884 1 97.75 302 ALA A N 1
ATOM 2364 C CA . ALA A 1 302 ? -0.201 -29.925 -23.114 1 97.75 302 ALA A CA 1
ATOM 2365 C C . ALA A 1 302 ? -1.231 -30.003 -24.237 1 97.75 302 ALA A C 1
ATOM 2367 O O . ALA A 1 302 ? -1.324 -29.095 -25.067 1 97.75 302 ALA A O 1
ATOM 2368 N N . GLY A 1 303 ? -1.967 -31.077 -24.22 1 97.24 303 GLY A N 1
ATOM 2369 C CA . GLY A 1 303 ? -2.969 -31.292 -25.251 1 97.24 303 GLY A CA 1
ATOM 2370 C C . GLY A 1 303 ? -4.073 -30.251 -25.238 1 97.24 303 GLY A C 1
ATOM 2371 O O . GLY A 1 303 ? -4.776 -30.071 -26.235 1 97.24 303 GLY A O 1
ATOM 2372 N N . ALA A 1 304 ? -4.245 -29.531 -24.126 1 97.56 304 ALA A N 1
ATOM 2373 C CA . ALA A 1 304 ? -5.256 -28.482 -24.027 1 97.56 304 ALA A CA 1
ATOM 2374 C C . ALA A 1 304 ? -4.979 -27.357 -25.021 1 97.56 304 ALA A C 1
ATOM 2376 O O . ALA A 1 304 ? -5.908 -26.728 -25.532 1 97.56 304 ALA A O 1
ATOM 2377 N N . MET A 1 305 ? -3.755 -27.047 -25.33 1 97.36 305 MET A N 1
ATOM 2378 C CA . MET A 1 305 ? -3.359 -25.933 -26.188 1 97.36 305 MET A CA 1
ATOM 2379 C C . MET A 1 305 ? -3.809 -26.168 -27.626 1 97.36 305 MET A C 1
ATOM 2381 O O . MET A 1 305 ? -4.063 -25.215 -28.365 1 97.36 305 MET A O 1
ATOM 2385 N N . GLU A 1 306 ? -3.937 -27.379 -27.975 1 95.63 306 GLU A N 1
ATOM 2386 C CA . GLU A 1 306 ? -4.402 -27.71 -29.318 1 95.63 306 GLU A CA 1
ATOM 2387 C C . GLU A 1 306 ? -5.87 -27.335 -29.502 1 95.63 306 GLU A C 1
ATOM 2389 O O . GLU A 1 306 ? -6.286 -26.956 -30.599 1 95.63 306 GLU A O 1
ATOM 2394 N N . LYS A 1 307 ? -6.589 -27.412 -28.43 1 95.82 307 LYS A N 1
ATOM 2395 C CA . LYS A 1 307 ? -8.03 -27.183 -28.492 1 95.82 307 LYS A CA 1
ATOM 2396 C C . LYS A 1 307 ? -8.366 -25.718 -28.23 1 95.82 307 LYS A C 1
ATOM 2398 O O . LYS A 1 307 ? -9.395 -25.219 -28.69 1 95.82 307 LYS A O 1
ATOM 2403 N N . GLY A 1 308 ? -7.55 -25.052 -27.483 1 96.72 308 GLY A N 1
ATOM 2404 C CA . GLY A 1 308 ? -7.698 -23.618 -27.289 1 96.72 308 GLY A CA 1
ATOM 2405 C C . GLY A 1 308 ? -8.768 -23.26 -26.276 1 96.72 308 GLY A C 1
ATOM 2406 O O . GLY A 1 308 ? -9.192 -24.108 -25.487 1 96.72 308 GLY A O 1
ATOM 2407 N N . PRO A 1 309 ? -9.219 -21.979 -26.222 1 98.46 309 PRO A N 1
ATOM 2408 C CA . PRO A 1 309 ? -10.176 -21.477 -25.234 1 98.46 309 PRO A CA 1
ATOM 2409 C C . PRO A 1 309 ? -11.601 -21.96 -25.495 1 98.46 309 PRO A C 1
ATOM 2411 O O . PRO A 1 309 ? -11.927 -22.357 -26.616 1 98.46 309 PRO A O 1
ATOM 2414 N N . LEU A 1 310 ? -12.36 -21.933 -24.418 1 98.57 310 LEU A N 1
ATOM 2415 C CA . LEU A 1 310 ? -13.789 -22.157 -24.609 1 98.57 310 LEU A CA 1
ATOM 2416 C C . LEU A 1 310 ? -14.401 -21.059 -25.473 1 98.57 310 LEU A C 1
ATOM 2418 O O . LEU A 1 310 ? -13.844 -19.964 -25.58 1 98.57 310 LEU A O 1
ATOM 2422 N N . THR A 1 311 ? -15.54 -21.369 -26.078 1 98.08 311 THR A N 1
ATOM 2423 C CA . THR A 1 311 ? -16.236 -20.378 -26.892 1 98.08 311 THR A CA 1
ATOM 2424 C C . THR A 1 311 ? -16.996 -19.392 -26.009 1 98.08 311 THR A C 1
ATOM 2426 O O . THR A 1 311 ? -17.302 -19.693 -24.854 1 98.08 311 THR A O 1
ATOM 2429 N N . PRO A 1 312 ? -17.321 -18.276 -26.589 1 98.05 312 PRO A N 1
ATOM 2430 C CA . PRO A 1 312 ? -18.148 -17.332 -25.833 1 98.05 312 PRO A CA 1
ATOM 2431 C C . PRO A 1 312 ? -19.485 -17.932 -25.404 1 98.05 312 PRO A C 1
ATOM 2433 O O . PRO A 1 312 ? -19.991 -17.613 -24.324 1 98.05 312 PRO A O 1
ATOM 2436 N N . GLU A 1 313 ? -20.013 -18.726 -26.211 1 98.06 313 GLU A N 1
ATOM 2437 C CA . GLU A 1 313 ? -21.271 -19.39 -25.882 1 98.06 313 GLU A CA 1
ATOM 2438 C C . GLU A 1 313 ? -21.106 -20.321 -24.684 1 98.06 313 GLU A C 1
ATOM 2440 O O . GLU A 1 313 ? -21.95 -20.341 -23.785 1 98.06 313 GLU A O 1
ATOM 2445 N N . ASP A 1 314 ? -20.044 -21.089 -24.689 1 98.3 314 ASP A N 1
ATOM 2446 C CA . ASP A 1 314 ? -19.743 -21.959 -23.556 1 98.3 314 ASP A CA 1
ATOM 2447 C C . ASP A 1 314 ? -19.611 -21.153 -22.266 1 98.3 314 ASP A C 1
ATOM 2449 O O . ASP A 1 314 ? -20.177 -21.525 -21.235 1 98.3 314 ASP A O 1
ATOM 2453 N N . MET A 1 315 ? -18.94 -20.055 -22.392 1 98.44 315 MET A N 1
ATOM 2454 C CA . MET A 1 315 ? -18.703 -19.214 -21.222 1 98.44 315 MET A CA 1
ATOM 2455 C C . MET A 1 315 ? -20.015 -18.665 -20.673 1 98.44 315 MET A C 1
ATOM 2457 O O . MET A 1 315 ? -20.219 -18.633 -19.458 1 98.44 315 MET A O 1
ATOM 2461 N N . ALA A 1 316 ? -20.871 -18.231 -21.491 1 98.05 316 ALA A N 1
ATOM 2462 C CA . ALA A 1 316 ? -22.164 -17.69 -21.082 1 98.05 316 ALA A CA 1
ATOM 2463 C C . ALA A 1 316 ? -23.006 -18.751 -20.379 1 98.05 316 ALA A C 1
ATOM 2465 O O . ALA A 1 316 ? -23.661 -18.467 -19.373 1 98.05 316 ALA A O 1
ATOM 2466 N N . GLU A 1 317 ? -22.986 -19.925 -20.931 1 97.98 317 GLU A N 1
ATOM 2467 C CA . GLU A 1 317 ? -23.739 -21.026 -20.337 1 97.98 317 GLU A CA 1
ATOM 2468 C C . GLU A 1 317 ? -23.213 -21.366 -18.945 1 97.98 317 GLU A C 1
ATOM 2470 O O . GLU A 1 317 ? -23.995 -21.599 -18.021 1 97.98 317 GLU A O 1
ATOM 2475 N N . ILE A 1 318 ? -21.948 -21.352 -18.819 1 98.25 318 ILE A N 1
ATOM 2476 C CA . ILE A 1 318 ? -21.331 -21.636 -17.527 1 98.25 318 ILE A CA 1
ATOM 2477 C C . ILE A 1 318 ? -21.726 -20.558 -16.52 1 98.25 318 ILE A C 1
ATOM 2479 O O . ILE A 1 318 ? -22.062 -20.864 -15.374 1 98.25 318 ILE A O 1
ATOM 2483 N N . GLU A 1 319 ? -21.637 -19.344 -16.945 1 96.51 319 GLU A N 1
ATOM 2484 C CA . GLU A 1 319 ? -22.015 -18.232 -16.078 1 96.51 319 GLU A CA 1
ATOM 2485 C C . GLU A 1 319 ? -23.457 -18.373 -15.597 1 96.51 319 GLU A C 1
ATOM 2487 O O . GLU A 1 319 ? -23.76 -18.085 -14.437 1 96.51 319 GLU A O 1
ATOM 2492 N N . THR A 1 320 ? -24.291 -18.81 -16.418 1 96.3 320 THR A N 1
ATOM 2493 C CA . THR A 1 320 ? -25.693 -19.006 -16.067 1 96.3 320 THR A CA 1
ATOM 2494 C C . THR A 1 320 ? -25.84 -20.099 -15.013 1 96.3 320 THR A C 1
ATOM 2496 O O . THR A 1 320 ? -26.663 -19.984 -14.102 1 96.3 320 THR A O 1
ATOM 2499 N N . LEU A 1 321 ? -25.028 -21.094 -15.075 1 96.76 321 LEU A N 1
ATOM 2500 C CA . LEU A 1 321 ? -25.154 -22.264 -14.212 1 96.76 321 LEU A CA 1
ATOM 2501 C C . LEU A 1 321 ? -24.483 -22.02 -12.864 1 96.76 321 LEU A C 1
ATOM 2503 O O . LEU A 1 321 ? -24.939 -22.529 -11.838 1 96.76 321 LEU A O 1
ATOM 2507 N N . LEU A 1 322 ? -23.394 -21.312 -12.847 1 94.85 322 LEU A N 1
ATOM 2508 C CA . LEU A 1 322 ? -22.602 -21.165 -11.631 1 94.85 322 LEU A CA 1
ATOM 2509 C C . LEU A 1 322 ? -22.87 -19.818 -10.967 1 94.85 322 LEU A C 1
ATOM 2511 O O . LEU A 1 322 ? -22.563 -19.631 -9.788 1 94.85 322 LEU A O 1
ATOM 2515 N N . GLY A 1 323 ? -23.228 -18.743 -11.913 1 79.77 323 GLY A N 1
ATOM 2516 C CA . GLY A 1 323 ? -23.38 -17.376 -11.443 1 79.77 323 GLY A CA 1
ATOM 2517 C C . GLY A 1 323 ? -24.681 -17.142 -10.697 1 79.77 323 GLY A C 1
ATOM 2518 O O . GLY A 1 323 ? -25.627 -17.921 -10.829 1 79.77 323 GLY A O 1
ATOM 2519 N N . MET B 1 1 ? -3.318 33.744 -0.162 1 93.51 1 MET B N 1
ATOM 2520 C CA . MET B 1 1 ? -2.893 32.565 -0.912 1 93.51 1 MET B CA 1
ATOM 2521 C C . MET B 1 1 ? -3.745 31.353 -0.55 1 93.51 1 MET B C 1
ATOM 2523 O O . MET B 1 1 ? -4.072 31.145 0.62 1 93.51 1 MET B O 1
ATOM 2527 N N . GLN B 1 2 ? -4.19 30.635 -1.54 1 96.69 2 GLN B N 1
ATOM 2528 C CA . GLN B 1 2 ? -5.04 29.465 -1.35 1 96.69 2 GLN B CA 1
ATOM 2529 C C . GLN B 1 2 ? -4.47 28.247 -2.071 1 96.69 2 GLN B C 1
ATOM 2531 O O . GLN B 1 2 ? -3.63 28.384 -2.963 1 96.69 2 GLN B O 1
ATOM 2536 N N . ARG B 1 3 ? -4.845 27.128 -1.556 1 97.82 3 ARG B N 1
ATOM 2537 C CA . ARG B 1 3 ? -4.512 25.843 -2.162 1 97.82 3 ARG B CA 1
ATOM 2538 C C . ARG B 1 3 ? -5.725 24.92 -2.189 1 97.82 3 ARG B C 1
ATOM 2540 O O . ARG B 1 3 ? -6.652 25.081 -1.393 1 97.82 3 ARG B O 1
ATOM 2547 N N . THR B 1 4 ? -5.683 24.059 -3.107 1 98 4 THR B N 1
ATOM 2548 C CA . THR B 1 4 ? -6.701 23.017 -3.172 1 98 4 THR B CA 1
ATOM 2549 C C . THR B 1 4 ? -6.174 21.708 -2.591 1 98 4 THR B C 1
ATOM 2551 O O . THR B 1 4 ? -5.026 21.332 -2.835 1 98 4 THR B O 1
ATOM 2554 N N . LEU B 1 5 ? -7.041 20.993 -1.829 1 98.59 5 LEU B N 1
ATOM 2555 C CA . LEU B 1 5 ? -6.674 19.692 -1.28 1 98.59 5 LEU B CA 1
ATOM 2556 C C . LEU B 1 5 ? -6.722 18.614 -2.359 1 98.59 5 LEU B C 1
ATOM 2558 O O . LEU B 1 5 ? -7.657 17.812 -2.4 1 98.59 5 LEU B O 1
ATOM 2562 N N . GLY B 1 6 ? -5.651 18.64 -3.139 1 97.98 6 GLY B N 1
ATOM 2563 C CA . GLY B 1 6 ? -5.521 17.694 -4.235 1 97.98 6 GLY B CA 1
ATOM 2564 C C . GLY B 1 6 ? -6.689 17.737 -5.202 1 97.98 6 GLY B C 1
ATOM 2565 O O . GLY B 1 6 ? -7.06 18.807 -5.688 1 97.98 6 GLY B O 1
ATOM 2566 N N . ARG B 1 7 ? -7.179 16.643 -5.461 1 98.38 7 ARG B N 1
ATOM 2567 C CA . ARG B 1 7 ? -8.236 16.519 -6.46 1 98.38 7 ARG B CA 1
ATOM 2568 C C . ARG B 1 7 ? -9.614 16.587 -5.809 1 98.38 7 ARG B C 1
ATOM 2570 O O . ARG B 1 7 ? -10.615 16.212 -6.423 1 98.38 7 ARG B O 1
ATOM 2577 N N . SER B 1 8 ? -9.728 16.994 -4.539 1 98.02 8 SER B N 1
ATOM 2578 C CA . SER B 1 8 ? -10.977 16.991 -3.784 1 98.02 8 SER B CA 1
ATOM 2579 C C . SER B 1 8 ? -11.863 18.168 -4.178 1 98.02 8 SER B C 1
ATOM 2581 O O . SER B 1 8 ? -13.057 18.182 -3.872 1 98.02 8 SER B O 1
ATOM 2583 N N . GLY B 1 9 ? -11.264 19.26 -4.69 1 97.71 9 GLY B N 1
ATOM 2584 C CA . GLY B 1 9 ? -11.996 20.487 -4.959 1 97.71 9 GLY B CA 1
ATOM 2585 C C . GLY B 1 9 ? -12.161 21.365 -3.733 1 97.71 9 GLY B C 1
ATOM 2586 O O . GLY B 1 9 ? -12.695 22.472 -3.823 1 97.71 9 GLY B O 1
ATOM 2587 N N . ILE B 1 10 ? -11.69 20.971 -2.588 1 98.52 10 ILE B N 1
ATOM 2588 C CA . ILE B 1 10 ? -11.772 21.755 -1.361 1 98.52 10 ILE B CA 1
ATOM 2589 C C . ILE B 1 10 ? -10.645 22.785 -1.33 1 98.52 10 ILE B C 1
ATOM 2591 O O . ILE B 1 10 ? -9.469 22.43 -1.429 1 98.52 10 ILE B O 1
ATOM 2595 N N . THR B 1 11 ? -10.982 23.985 -1.199 1 98.24 11 THR B N 1
ATOM 2596 C CA . THR B 1 11 ? -9.995 25.058 -1.153 1 98.24 11 THR B CA 1
ATOM 2597 C C . THR B 1 11 ? -9.715 25.473 0.289 1 98.24 11 THR B C 1
ATOM 2599 O O . THR B 1 11 ? -10.639 25.6 1.094 1 98.24 11 THR B O 1
ATOM 2602 N N . VAL B 1 12 ? -8.492 25.66 0.612 1 98.72 12 VAL B N 1
ATOM 2603 C CA . VAL B 1 12 ? -8.063 26.086 1.94 1 98.72 12 VAL B CA 1
ATOM 2604 C C . VAL B 1 12 ? -7.01 27.185 1.816 1 98.72 12 VAL B C 1
ATOM 2606 O O . VAL B 1 12 ? -6.508 27.452 0.721 1 98.72 12 VAL B O 1
ATOM 2609 N N . SER B 1 13 ? -6.807 27.835 2.957 1 98.73 13 SER B N 1
ATOM 2610 C CA . SER B 1 13 ? -5.628 28.695 2.993 1 98.73 13 SER B CA 1
ATOM 2611 C C . SER B 1 13 ? -4.361 27.91 2.67 1 98.73 13 SER B C 1
ATOM 2613 O O . SER B 1 13 ? -4.283 26.709 2.938 1 98.73 13 SER B O 1
ATOM 2615 N N . ALA B 1 14 ? -3.358 28.505 2.104 1 98.56 14 ALA B N 1
ATOM 2616 C CA . ALA B 1 14 ? -2.116 27.839 1.719 1 98.56 14 ALA B CA 1
ATOM 2617 C C . ALA B 1 14 ? -1.358 27.341 2.946 1 98.56 14 ALA B C 1
ATOM 2619 O O . ALA B 1 14 ? -0.426 26.543 2.826 1 98.56 14 ALA B O 1
ATOM 2620 N N . LEU B 1 15 ? -1.82 27.829 4.025 1 98.67 15 LEU B N 1
ATOM 2621 C CA . LEU B 1 15 ? -1.265 27.454 5.321 1 98.67 15 LEU B CA 1
ATOM 2622 C C . LEU B 1 15 ? -2.351 26.9 6.237 1 98.67 15 LEU B C 1
ATOM 2624 O O . LEU B 1 15 ? -3.449 27.456 6.313 1 98.67 15 LEU B O 1
ATOM 2628 N N . GLY B 1 16 ? -2.047 25.738 6.815 1 98.65 16 GLY B N 1
ATOM 2629 C CA . GLY B 1 16 ? -2.853 25.244 7.92 1 98.65 16 GLY B CA 1
ATOM 2630 C C . GLY B 1 16 ? -2.134 25.298 9.254 1 98.65 16 GLY B C 1
ATOM 2631 O O . GLY B 1 16 ? -0.966 25.689 9.32 1 98.65 16 GLY B O 1
ATOM 2632 N N . LEU B 1 17 ? -2.853 24.975 10.307 1 98.68 17 LEU B N 1
ATOM 2633 C CA . LEU B 1 17 ? -2.239 24.871 11.626 1 98.68 17 LEU B CA 1
ATOM 2634 C C . LEU B 1 17 ? -2.358 23.451 12.171 1 98.68 17 LEU B C 1
ATOM 2636 O O . LEU B 1 17 ? -3.426 22.84 12.096 1 98.68 17 LEU B O 1
ATOM 2640 N N . GLY B 1 18 ? -1.236 22.955 12.613 1 98.49 18 GLY B N 1
ATOM 2641 C CA . GLY B 1 18 ? -1.211 21.666 13.285 1 98.49 18 GLY B CA 1
ATOM 2642 C C . GLY B 1 18 ? -1.53 21.758 14.765 1 98.49 18 GLY B C 1
ATOM 2643 O O . GLY B 1 18 ? -0.865 22.486 15.505 1 98.49 18 GLY B O 1
ATOM 2644 N N . CYS B 1 19 ? -2.349 20.922 15.267 1 97.97 19 CYS B N 1
ATOM 2645 C CA . CYS B 1 19 ? -2.93 21.121 16.59 1 97.97 19 CYS B CA 1
ATOM 2646 C C . CYS B 1 19 ? -2.322 20.158 17.603 1 97.97 19 CYS B C 1
ATOM 2648 O O . CYS B 1 19 ? -2.873 19.963 18.688 1 97.97 19 CYS B O 1
ATOM 2650 N N . TRP B 1 20 ? -1.223 19.503 17.296 1 95.77 20 TRP B N 1
ATOM 2651 C CA . TRP B 1 20 ? -0.611 18.539 18.206 1 95.77 20 TRP B CA 1
ATOM 2652 C C . TRP B 1 20 ? -0.247 19.198 19.532 1 95.77 20 TRP B C 1
ATOM 2654 O O . TRP B 1 20 ? -0.525 18.65 20.602 1 95.77 20 TRP B O 1
ATOM 2664 N N . PRO B 1 21 ? 0.3 20.449 19.534 1 91.85 21 PRO B N 1
ATOM 2665 C CA . PRO B 1 21 ? 0.698 21.061 20.804 1 91.85 21 PRO B CA 1
ATOM 2666 C C . PRO B 1 21 ? -0.485 21.302 21.739 1 91.85 21 PRO B C 1
ATOM 2668 O O . PRO B 1 21 ? -0.322 21.292 22.962 1 91.85 21 PRO B O 1
ATOM 2671 N N . MET B 1 22 ? -1.618 21.431 21.225 1 92.68 22 MET B N 1
ATOM 2672 C CA . MET B 1 22 ? -2.803 21.74 22.021 1 92.68 22 MET B CA 1
ATOM 2673 C C . MET B 1 22 ? -3.283 20.51 22.783 1 92.68 22 MET B C 1
ATOM 2675 O O . MET B 1 22 ? -4.057 20.627 23.734 1 92.68 22 MET B O 1
ATOM 2679 N N . GLY B 1 23 ? -2.865 19.328 22.292 1 91.24 23 GLY B N 1
ATOM 2680 C CA . GLY B 1 23 ? -3.308 18.092 22.917 1 91.24 23 GLY B CA 1
ATOM 2681 C C . GLY B 1 23 ? -2.767 17.906 24.322 1 91.24 23 GLY B C 1
ATOM 2682 O O . GLY B 1 23 ? -3.369 17.204 25.137 1 91.24 23 GLY B O 1
ATOM 2683 N N . GLY B 1 24 ? -1.625 18.56 24.56 1 85.9 24 GLY B N 1
ATOM 2684 C CA . GLY B 1 24 ? -1.013 18.433 25.873 1 85.9 24 GLY B CA 1
ATOM 2685 C C . GLY B 1 24 ? -0.322 17.099 26.083 1 85.9 24 GLY B C 1
ATOM 2686 O O . GLY B 1 24 ? 0.102 16.455 25.12 1 85.9 24 GLY B O 1
ATOM 2687 N N . VAL B 1 25 ? -0.252 16.76 27.352 1 82.68 25 VAL B N 1
ATOM 2688 C CA . VAL B 1 25 ? 0.566 15.611 27.728 1 82.68 25 VAL B CA 1
ATOM 2689 C C . VAL B 1 25 ? -0.226 14.323 27.52 1 82.68 25 VAL B C 1
ATOM 2691 O O . VAL B 1 25 ? -1.413 14.256 27.85 1 82.68 25 VAL B O 1
ATOM 2694 N N . ALA B 1 26 ? 0.354 13.343 26.931 1 88.32 26 ALA B N 1
ATOM 2695 C CA . ALA B 1 26 ? -0.066 11.949 26.814 1 88.32 26 ALA B CA 1
ATOM 2696 C C . ALA B 1 26 ? 1.132 11.007 26.885 1 88.32 26 ALA B C 1
ATOM 2698 O O . ALA B 1 26 ? 2.281 11.453 26.882 1 88.32 26 ALA B O 1
ATOM 2699 N N . TYR B 1 27 ? 0.837 9.792 27.086 1 88.29 27 TYR B N 1
ATOM 2700 C CA . TYR B 1 27 ? 1.931 8.841 27.249 1 88.29 27 TYR B CA 1
ATOM 2701 C C . TYR B 1 27 ? 1.796 7.681 26.271 1 88.29 27 TYR B C 1
ATOM 2703 O O . TYR B 1 27 ? 0.696 7.163 26.061 1 88.29 27 TYR B O 1
ATOM 2711 N N . ARG B 1 28 ? 2.807 7.404 25.574 1 88.28 28 ARG B N 1
ATOM 2712 C CA . ARG B 1 28 ? 2.923 6.206 24.748 1 88.28 28 ARG B CA 1
ATOM 2713 C C . ARG B 1 28 ? 3.95 5.239 25.328 1 88.28 28 ARG B C 1
ATOM 2715 O O . ARG B 1 28 ? 5.133 5.57 25.433 1 88.28 28 ARG B O 1
ATOM 2722 N N . ASP B 1 29 ? 3.556 4.052 25.633 1 81.43 29 ASP B N 1
ATOM 2723 C CA . ASP B 1 29 ? 4.441 3.072 26.256 1 81.43 29 ASP B CA 1
ATOM 2724 C C . ASP B 1 29 ? 5.2 3.687 27.43 1 81.43 29 ASP B C 1
ATOM 2726 O O . ASP B 1 29 ? 6.427 3.593 27.499 1 81.43 29 ASP B O 1
ATOM 2730 N N . GLU B 1 30 ? 4.566 4.532 28.217 1 78.08 30 GLU B N 1
ATOM 2731 C CA . GLU B 1 30 ? 5.026 5.113 29.475 1 78.08 30 GLU B CA 1
ATOM 2732 C C . GLU B 1 30 ? 5.939 6.311 29.229 1 78.08 30 GLU B C 1
ATOM 2734 O O . GLU B 1 30 ? 6.526 6.854 30.167 1 78.08 30 GLU B O 1
ATOM 2739 N N . LYS B 1 31 ? 6.109 6.664 27.994 1 82.53 31 LYS B N 1
ATOM 2740 C CA . LYS B 1 31 ? 6.917 7.832 27.658 1 82.53 31 LYS B CA 1
ATOM 2741 C C . LYS B 1 31 ? 6.042 8.985 27.175 1 82.53 31 LYS B C 1
ATOM 2743 O O . LYS B 1 31 ? 5.023 8.765 26.517 1 82.53 31 LYS B O 1
ATOM 2748 N N . PRO B 1 32 ? 6.401 10.161 27.51 1 81.21 32 PRO B N 1
ATOM 2749 C CA . PRO B 1 32 ? 5.623 11.313 27.047 1 81.21 32 PRO B CA 1
ATOM 2750 C C . PRO B 1 32 ? 5.444 11.334 25.531 1 81.21 32 PRO B C 1
ATOM 2752 O O . PRO B 1 32 ? 6.394 11.067 24.79 1 81.21 32 PRO B O 1
ATOM 2755 N N . ASP B 1 33 ? 4.249 11.494 25.13 1 85.6 33 ASP B N 1
ATOM 2756 C CA . ASP B 1 33 ? 3.843 11.62 23.734 1 85.6 33 ASP B CA 1
ATOM 2757 C C . ASP B 1 33 ? 2.989 12.868 23.522 1 85.6 33 ASP B C 1
ATOM 2759 O O . ASP B 1 33 ? 1.781 12.769 23.297 1 85.6 33 ASP B O 1
ATOM 2763 N N . GLY B 1 34 ? 3.592 14.013 23.636 1 85.36 34 GLY B N 1
ATOM 2764 C CA . GLY B 1 34 ? 2.939 15.304 23.49 1 85.36 34 GLY B CA 1
ATOM 2765 C C . GLY B 1 34 ? 3.775 16.458 24.01 1 85.36 34 GLY B C 1
ATOM 2766 O O . GLY B 1 34 ? 4.929 16.269 24.4 1 85.36 34 GLY B O 1
ATOM 2767 N N . TYR B 1 35 ? 3.165 17.609 23.961 1 84 35 TYR B N 1
ATOM 2768 C CA . TYR B 1 35 ? 3.867 18.826 24.353 1 84 35 TYR B CA 1
ATOM 2769 C C . TYR B 1 35 ? 3.462 19.261 25.757 1 84 35 TYR B C 1
ATOM 2771 O O . TYR B 1 35 ? 2.295 19.14 26.138 1 84 35 TYR B O 1
ATOM 2779 N N . ALA B 1 36 ? 4.361 19.75 26.413 1 79.62 36 ALA B N 1
ATOM 2780 C CA . ALA B 1 36 ? 4.074 20.276 27.745 1 79.62 36 ALA B CA 1
ATOM 2781 C C . ALA B 1 36 ? 3.558 21.71 27.668 1 79.62 36 ALA B C 1
ATOM 2783 O O . ALA B 1 36 ? 3.803 22.413 26.684 1 79.62 36 ALA B O 1
ATOM 2784 N N . GLY B 1 37 ? 2.766 22.021 28.685 1 82.45 37 GLY B N 1
ATOM 2785 C CA . GLY B 1 37 ? 2.417 23.419 28.88 1 82.45 37 GLY B CA 1
ATOM 2786 C C . GLY B 1 37 ? 1.242 23.866 28.03 1 82.45 37 GLY B C 1
ATOM 2787 O O . GLY B 1 37 ? 1.06 25.061 27.793 1 82.45 37 GLY B O 1
ATOM 2788 N N . ALA B 1 38 ? 0.487 22.971 27.587 1 87.02 38 ALA B N 1
ATOM 2789 C CA . ALA B 1 38 ? -0.7 23.339 26.82 1 87.02 38 ALA B CA 1
ATOM 2790 C C . ALA B 1 38 ? -1.718 24.062 27.698 1 87.02 38 ALA B C 1
ATOM 2792 O O . ALA B 1 38 ? -1.931 23.683 28.853 1 87.02 38 ALA B O 1
ATOM 2793 N N . ASP B 1 39 ? -2.225 25.166 27.18 1 93.91 39 ASP B N 1
ATOM 2794 C CA . ASP B 1 39 ? -3.281 25.96 27.799 1 93.91 39 ASP B CA 1
ATOM 2795 C C . ASP B 1 39 ? -4.496 26.07 26.881 1 93.91 39 ASP B C 1
ATOM 2797 O O . ASP B 1 39 ? -4.454 26.769 25.867 1 93.91 39 ASP B O 1
ATOM 2801 N N . ASP B 1 40 ? -5.611 25.501 27.346 1 96.49 40 ASP B N 1
ATOM 2802 C CA . ASP B 1 40 ? -6.793 25.403 26.495 1 96.49 40 ASP B CA 1
ATOM 2803 C C . ASP B 1 40 ? -7.317 26.788 26.122 1 96.49 40 ASP B C 1
ATOM 2805 O O . ASP B 1 40 ? -7.693 27.025 24.972 1 96.49 40 ASP B O 1
ATOM 2809 N N . ARG B 1 41 ? -7.391 27.635 27.046 1 97.39 41 ARG B N 1
ATOM 2810 C CA . ARG B 1 41 ? -7.912 28.974 26.794 1 97.39 41 ARG B CA 1
ATOM 2811 C C . ARG B 1 41 ? -7.044 29.718 25.783 1 97.39 41 ARG B C 1
ATOM 2813 O O . ARG B 1 41 ? -7.562 30.385 24.885 1 97.39 41 ARG B O 1
ATOM 2820 N N . GLU B 1 42 ? -5.795 29.548 25.942 1 97.14 42 GLU B N 1
ATOM 2821 C CA . GLU B 1 42 ? -4.877 30.181 24.999 1 97.14 42 GLU B CA 1
ATOM 2822 C C . GLU B 1 42 ? -4.978 29.541 23.617 1 97.14 42 GLU B C 1
ATOM 2824 O O . GLU B 1 42 ? -4.902 30.234 22.6 1 97.14 42 GLU B O 1
ATOM 2829 N N . SER B 1 43 ? -5.098 28.25 23.614 1 97.76 43 SER B N 1
ATOM 2830 C CA . SER B 1 43 ? -5.255 27.547 22.345 1 97.76 43 SER B CA 1
ATOM 2831 C C . SER B 1 43 ? -6.492 28.03 21.595 1 97.76 43 SER B C 1
ATOM 2833 O O . SER B 1 43 ? -6.433 28.286 20.39 1 97.76 43 SER B O 1
ATOM 2835 N N . ILE B 1 44 ? -7.6 28.177 22.291 1 98.36 44 ILE B N 1
ATOM 2836 C CA . ILE B 1 44 ? -8.854 28.621 21.693 1 98.36 44 ILE B CA 1
ATOM 2837 C C . ILE B 1 44 ? -8.697 30.043 21.158 1 98.36 44 ILE B C 1
ATOM 2839 O O . ILE B 1 44 ? -9.101 30.338 20.031 1 98.36 44 ILE B O 1
ATOM 2843 N N . ARG B 1 45 ? -8.025 30.911 21.925 1 98.36 45 ARG B N 1
ATOM 2844 C CA . ARG B 1 45 ? -7.775 32.279 21.484 1 98.36 45 ARG B CA 1
ATOM 2845 C C . ARG B 1 45 ? -6.914 32.3 20.226 1 98.36 45 ARG B C 1
ATOM 2847 O O . ARG B 1 45 ? -7.168 33.08 19.306 1 98.36 45 ARG B O 1
ATOM 2854 N N . ALA B 1 46 ? -5.93 31.45 20.231 1 98.3 46 ALA B N 1
ATOM 2855 C CA . ALA B 1 46 ? -5.019 31.374 19.092 1 98.3 46 ALA B CA 1
ATOM 2856 C C . ALA B 1 46 ? -5.749 30.91 17.835 1 98.3 46 ALA B C 1
ATOM 2858 O O . ALA B 1 46 ? -5.515 31.437 16.744 1 98.3 46 ALA B O 1
ATOM 2859 N N . ILE B 1 47 ? -6.625 29.958 17.976 1 98.59 47 ILE B N 1
ATOM 2860 C CA . ILE B 1 47 ? -7.402 29.444 16.853 1 98.59 47 ILE B CA 1
ATOM 2861 C C . ILE B 1 47 ? -8.304 30.546 16.303 1 98.59 47 ILE B C 1
ATOM 2863 O O . ILE B 1 47 ? -8.374 30.751 15.088 1 98.59 47 ILE B O 1
ATOM 2867 N N . HIS B 1 48 ? -8.99 31.292 17.183 1 98.67 48 HIS B N 1
ATOM 2868 C CA . HIS B 1 48 ? -9.848 32.391 16.756 1 98.67 48 HIS B CA 1
ATOM 2869 C C . HIS B 1 48 ? -9.05 33.455 16.009 1 98.67 48 HIS B C 1
ATOM 2871 O O . HIS B 1 48 ? -9.476 33.928 14.953 1 98.67 48 HIS B O 1
ATOM 2877 N N . ALA B 1 49 ? -7.91 33.755 16.57 1 98.51 49 ALA B N 1
ATOM 2878 C CA . ALA B 1 49 ? -7.054 34.755 15.936 1 98.51 49 ALA B CA 1
ATOM 2879 C C . ALA B 1 49 ? -6.594 34.29 14.558 1 98.51 49 ALA B C 1
ATOM 2881 O O . ALA B 1 49 ? -6.53 35.084 13.617 1 98.51 49 ALA B O 1
ATOM 2882 N N . ALA B 1 50 ? -6.259 33.041 14.455 1 98.48 50 ALA B N 1
ATOM 2883 C CA . ALA B 1 50 ? -5.812 32.471 13.186 1 98.48 50 ALA B CA 1
ATOM 2884 C C . ALA B 1 50 ? -6.922 32.524 12.14 1 98.48 50 ALA B C 1
ATOM 2886 O O . ALA B 1 50 ? -6.687 32.917 10.995 1 98.48 50 ALA B O 1
ATOM 2887 N N . ILE B 1 51 ? -8.115 32.161 12.531 1 98.54 51 ILE B N 1
ATOM 2888 C CA . ILE B 1 51 ? -9.259 32.194 11.626 1 98.54 51 ILE B CA 1
ATOM 2889 C C . ILE B 1 51 ? -9.492 33.624 11.142 1 98.54 51 ILE B C 1
ATOM 2891 O O . ILE B 1 51 ? -9.682 33.858 9.946 1 98.54 51 ILE B O 1
ATOM 2895 N N . ASP B 1 52 ? -9.437 34.521 12.051 1 98.25 52 ASP B N 1
ATOM 2896 C CA . ASP B 1 52 ? -9.655 35.925 11.72 1 98.25 52 ASP B CA 1
ATOM 2897 C C . ASP B 1 52 ? -8.55 36.452 10.807 1 98.25 52 ASP B C 1
ATOM 2899 O O . ASP B 1 52 ? -8.765 37.396 10.044 1 98.25 52 ASP B O 1
ATOM 2903 N N . ALA B 1 53 ? -7.402 35.809 10.883 1 98.11 53 ALA B N 1
ATOM 2904 C CA . ALA B 1 53 ? -6.264 36.22 10.064 1 98.11 53 ALA B CA 1
ATOM 2905 C C . ALA B 1 53 ? -6.26 35.489 8.724 1 98.11 53 ALA B C 1
ATOM 2907 O O . ALA B 1 53 ? -5.353 35.678 7.91 1 98.11 53 ALA B O 1
ATOM 2908 N N . GLY B 1 54 ? -7.211 34.594 8.508 1 97.76 54 GLY B N 1
ATOM 2909 C CA . GLY B 1 54 ? -7.392 34.039 7.176 1 97.76 54 GLY B CA 1
ATOM 2910 C C . GLY B 1 54 ? -7.016 32.572 7.084 1 97.76 54 GLY B C 1
ATOM 2911 O O . GLY B 1 54 ? -7.103 31.969 6.013 1 97.76 54 GLY B O 1
ATOM 2912 N N . ILE B 1 55 ? -6.603 31.963 8.174 1 98.56 55 ILE B N 1
ATOM 2913 C CA . ILE B 1 55 ? -6.31 30.534 8.176 1 98.56 55 ILE B CA 1
ATOM 2914 C C . ILE B 1 55 ? -7.614 29.74 8.189 1 98.56 55 ILE B C 1
ATOM 2916 O O . ILE B 1 55 ? -8.48 29.972 9.036 1 98.56 55 ILE B O 1
ATOM 2920 N N . THR B 1 56 ? -7.717 28.82 7.284 1 98.73 56 THR B N 1
ATOM 2921 C CA . THR B 1 56 ? -8.986 28.112 7.154 1 98.73 56 THR B CA 1
ATOM 2922 C C . THR B 1 56 ? -8.785 26.608 7.314 1 98.73 56 THR B C 1
ATOM 2924 O O . THR B 1 56 ? -9.722 25.828 7.131 1 98.73 56 THR B O 1
ATOM 2927 N N . PHE B 1 57 ? -7.617 26.124 7.591 1 98.86 57 PHE B N 1
ATOM 2928 C CA . PHE B 1 57 ? -7.33 24.696 7.644 1 98.86 57 PHE B CA 1
ATOM 2929 C C . PHE B 1 57 ? -6.681 24.323 8.972 1 98.86 57 PHE B C 1
ATOM 2931 O O . PHE B 1 57 ? -5.68 24.923 9.369 1 98.86 57 PHE B O 1
ATOM 2938 N N . PHE B 1 58 ? -7.266 23.362 9.659 1 98.91 58 PHE B N 1
ATOM 2939 C CA . PHE B 1 58 ? -6.742 22.896 10.937 1 98.91 58 PHE B CA 1
ATOM 2940 C C . PHE B 1 58 ? -6.584 21.381 10.938 1 98.91 58 PHE B C 1
ATOM 2942 O O . PHE B 1 58 ? -7.522 20.653 10.607 1 98.91 58 PHE B O 1
ATOM 2949 N N . ASP B 1 59 ? -5.44 20.901 11.294 1 98.89 59 ASP B N 1
ATOM 2950 C CA . ASP B 1 59 ? -5.119 19.478 11.346 1 98.89 59 ASP B CA 1
ATOM 2951 C C . ASP B 1 59 ? -4.964 19.002 12.788 1 98.89 59 ASP B C 1
ATOM 2953 O O . ASP B 1 59 ? -4.153 19.544 13.542 1 98.89 59 ASP B O 1
ATOM 2957 N N . VAL B 1 60 ? -5.65 18.003 13.148 1 98.74 60 VAL B N 1
ATOM 2958 C CA . VAL B 1 60 ? -5.584 17.405 14.477 1 98.74 60 VAL B CA 1
ATOM 2959 C C . VAL B 1 60 ? -5.558 15.883 14.358 1 98.74 60 VAL B C 1
ATOM 2961 O O . VAL B 1 60 ? -5.308 15.342 13.278 1 98.74 60 VAL B O 1
ATOM 2964 N N . ALA B 1 61 ? -5.619 15.166 15.455 1 98.65 61 ALA B N 1
ATOM 2965 C CA . ALA B 1 61 ? -5.747 13.712 15.501 1 98.65 61 ALA B CA 1
ATOM 2966 C C . ALA B 1 61 ? -6.511 13.268 16.746 1 98.65 61 ALA B C 1
ATOM 2968 O O . ALA B 1 61 ? -6.48 13.946 17.775 1 98.65 61 ALA B O 1
ATOM 2969 N N . ASP B 1 62 ? -7.087 12.169 16.639 1 98.35 62 ASP B N 1
ATOM 2970 C CA . ASP B 1 62 ? -7.87 11.67 17.766 1 98.35 62 ASP B CA 1
ATOM 2971 C C . ASP B 1 62 ? -6.972 11.351 18.96 1 98.35 62 ASP B C 1
ATOM 2973 O O . ASP B 1 62 ? -7.374 11.531 20.111 1 98.35 62 ASP B O 1
ATOM 2977 N N . CYS B 1 63 ? -5.724 10.997 18.677 1 97.27 63 CYS B N 1
ATOM 2978 C CA . CYS B 1 63 ? -4.862 10.55 19.765 1 97.27 63 CYS B CA 1
ATOM 2979 C C . CYS B 1 63 ? -4.11 11.723 20.383 1 97.27 63 CYS B C 1
ATOM 2981 O O . CYS B 1 63 ? -3.422 11.562 21.393 1 97.27 63 CYS B O 1
ATOM 2983 N N . TYR B 1 64 ? -4.119 12.954 19.785 1 96.63 64 TYR B N 1
ATOM 2984 C CA . TYR B 1 64 ? -3.461 14.102 20.398 1 96.63 64 TYR B CA 1
ATOM 2985 C C . TYR B 1 64 ? -4.036 14.386 21.78 1 96.63 64 TYR B C 1
ATOM 2987 O O . TYR B 1 64 ? -5.196 14.787 21.907 1 96.63 64 TYR B O 1
ATOM 2995 N N . GLY B 1 65 ? -3.133 14.139 22.806 1 94.9 65 GLY B N 1
ATOM 2996 C CA . GLY B 1 65 ? -3.644 14.263 24.162 1 94.9 65 GLY B CA 1
ATOM 2997 C C . GLY B 1 65 ? -4.712 13.238 24.494 1 94.9 65 GLY B C 1
ATOM 2998 O O . GLY B 1 65 ? -5.573 13.482 25.342 1 94.9 65 GLY B O 1
ATOM 2999 N N . ALA B 1 66 ? -4.716 12.185 23.715 1 95.54 66 ALA B N 1
ATOM 3000 C CA . ALA B 1 66 ? -5.675 11.097 23.885 1 95.54 66 ALA B CA 1
ATOM 3001 C C . ALA B 1 66 ? -7.109 11.614 23.811 1 95.54 66 ALA B C 1
ATOM 3003 O O . ALA B 1 66 ? -7.915 11.358 24.709 1 95.54 66 ALA B O 1
ATOM 3004 N N . GLY B 1 67 ? -7.389 12.339 22.792 1 96.9 67 GLY B N 1
ATOM 3005 C CA . GLY B 1 67 ? -8.733 12.855 22.585 1 96.9 67 GLY B CA 1
ATOM 3006 C C . GLY B 1 67 ? -8.865 14.327 22.927 1 96.9 67 GLY B C 1
ATOM 3007 O O . GLY B 1 67 ? -9.716 15.025 22.369 1 96.9 67 GLY B O 1
ATOM 3008 N N . HIS B 1 68 ? -8.044 14.857 23.708 1 96.81 68 HIS B N 1
ATOM 3009 C CA . HIS B 1 68 ? -8.146 16.211 24.241 1 96.81 68 HIS B CA 1
ATOM 3010 C C . HIS B 1 68 ? -7.98 17.251 23.138 1 96.81 68 HIS B C 1
ATOM 3012 O O . HIS B 1 68 ? -8.661 18.279 23.141 1 96.81 68 HIS B O 1
ATOM 3018 N N . GLY B 1 69 ? -7.048 17.014 22.23 1 97.36 69 GLY B N 1
ATOM 3019 C CA . GLY B 1 69 ? -6.844 17.936 21.124 1 97.36 69 GLY B CA 1
ATOM 3020 C C . GLY B 1 69 ? -8.104 18.191 20.319 1 97.36 69 GLY B C 1
ATOM 3021 O O . GLY B 1 69 ? -8.418 19.338 19.995 1 97.36 69 GLY B O 1
ATOM 3022 N N . GLU B 1 70 ? -8.85 17.132 19.998 1 98.57 70 GLU B N 1
ATOM 3023 C CA . GLU B 1 70 ? -10.101 17.267 19.258 1 98.57 70 GLU B CA 1
ATOM 3024 C C . GLU B 1 70 ? -11.15 18.012 20.079 1 98.57 70 GLU B C 1
ATOM 3026 O O . GLU B 1 70 ? -11.926 18.8 19.535 1 98.57 70 GLU B O 1
ATOM 3031 N N . GLU B 1 71 ? -11.186 17.792 21.365 1 98.02 71 GLU B N 1
ATOM 3032 C CA . GLU B 1 71 ? -12.144 18.481 22.224 1 98.02 71 GLU B CA 1
ATOM 3033 C C . GLU B 1 71 ? -11.901 19.988 22.225 1 98.02 71 GLU B C 1
ATOM 3035 O O . GLU B 1 71 ? -12.843 20.774 22.109 1 98.02 71 GLU B O 1
ATOM 3040 N N . VAL B 1 72 ? -10.669 20.325 22.358 1 98.17 72 VAL B N 1
ATOM 3041 C CA . VAL B 1 72 ? -10.305 21.737 22.394 1 98.17 72 VAL B CA 1
ATOM 3042 C C . VAL B 1 72 ? -10.641 22.392 21.056 1 98.17 72 VAL B C 1
ATOM 3044 O O . VAL B 1 72 ? -11.197 23.492 21.018 1 98.17 72 VAL B O 1
ATOM 3047 N N . LEU B 1 73 ? -10.333 21.727 19.957 1 98.69 73 LEU B N 1
ATOM 3048 C CA . LEU B 1 73 ? -10.641 22.272 18.639 1 98.69 73 LEU B CA 1
ATOM 3049 C C . LEU B 1 73 ? -12.148 22.409 18.447 1 98.69 73 LEU B C 1
ATOM 3051 O O . LEU B 1 73 ? -12.622 23.422 17.927 1 98.69 73 LEU B O 1
ATOM 3055 N N . GLY B 1 74 ? -12.878 21.364 18.854 1 98.66 74 GLY B N 1
ATOM 3056 C CA . GLY B 1 74 ? -14.329 21.435 18.781 1 98.66 74 GLY B CA 1
ATOM 3057 C C . GLY B 1 74 ? -14.906 22.63 19.516 1 98.66 74 GLY B C 1
ATOM 3058 O O . GLY B 1 74 ? -15.801 23.307 19.005 1 98.66 74 GLY B O 1
ATOM 3059 N N . GLU B 1 75 ? -14.39 22.854 20.649 1 98.34 75 GLU B N 1
ATOM 3060 C CA . GLU B 1 75 ? -14.82 24.006 21.436 1 98.34 75 GLU B CA 1
ATOM 3061 C C . GLU B 1 75 ? -14.49 25.314 20.724 1 98.34 75 GLU B C 1
ATOM 3063 O O . GLU B 1 75 ? -15.322 26.223 20.667 1 98.34 75 GLU B O 1
ATOM 3068 N N . ALA B 1 76 ? -13.316 25.381 20.222 1 98.39 76 ALA B N 1
ATOM 3069 C CA . ALA B 1 76 ? -12.858 26.595 19.552 1 98.39 76 ALA B CA 1
ATOM 3070 C C . ALA B 1 76 ? -13.712 26.9 18.325 1 98.39 76 ALA B C 1
ATOM 3072 O O . ALA B 1 76 ? -13.876 28.063 17.948 1 98.39 76 ALA B O 1
ATOM 3073 N N . LEU B 1 77 ? -14.297 25.908 17.71 1 98.04 77 LEU B N 1
ATOM 3074 C CA . LEU B 1 77 ? -14.942 26.08 16.413 1 98.04 77 LEU B CA 1
ATOM 3075 C C . LEU B 1 77 ? -16.452 26.216 16.57 1 98.04 77 LEU B C 1
ATOM 3077 O O . LEU B 1 77 ? -17.177 26.32 15.577 1 98.04 77 LEU B O 1
ATOM 3081 N N . GLU B 1 78 ? -16.907 26.135 17.792 1 96.05 78 GLU B N 1
ATOM 3082 C CA . GLU B 1 78 ? -18.334 26.351 18.012 1 96.05 78 GLU B CA 1
ATOM 3083 C C . GLU B 1 78 ? -18.796 27.665 17.389 1 96.05 78 GLU B C 1
ATOM 3085 O O . GLU B 1 78 ? -18.229 28.723 17.668 1 96.05 78 GLU B O 1
ATOM 3090 N N . GLY B 1 79 ? -19.716 27.537 16.435 1 94.78 79 GLY B N 1
ATOM 3091 C CA . GLY B 1 79 ? -20.242 28.714 15.761 1 94.78 79 GLY B CA 1
ATOM 3092 C C . GLY B 1 79 ? -19.393 29.156 14.584 1 94.78 79 GLY B C 1
ATOM 3093 O O . GLY B 1 79 ? -19.744 30.107 13.882 1 94.78 79 GLY B O 1
ATOM 3094 N N . ARG B 1 80 ? -18.269 28.507 14.377 1 95.58 80 ARG B N 1
ATOM 3095 C CA . ARG B 1 80 ? -17.348 28.92 13.323 1 95.58 80 ARG B CA 1
ATOM 3096 C C . ARG B 1 80 ? -16.996 27.748 12.413 1 95.58 80 ARG B C 1
ATOM 3098 O O . ARG B 1 80 ? -16.123 27.865 11.55 1 95.58 80 ARG B O 1
ATOM 3105 N N . ARG B 1 81 ? -17.656 26.605 12.592 1 96.87 81 ARG B N 1
ATOM 3106 C CA . ARG B 1 81 ? -17.322 25.371 11.89 1 96.87 81 ARG B CA 1
ATOM 3107 C C . ARG B 1 81 ? -17.357 25.574 10.379 1 96.87 81 ARG B C 1
ATOM 3109 O O . ARG B 1 81 ? -16.545 24.998 9.651 1 96.87 81 ARG B O 1
ATOM 3116 N N . HIS B 1 82 ? -18.221 26.383 9.863 1 95.53 82 HIS B N 1
ATOM 3117 C CA . HIS B 1 82 ? -18.434 26.604 8.437 1 95.53 82 HIS B CA 1
ATOM 3118 C C . HIS B 1 82 ? -17.293 27.41 7.827 1 95.53 82 HIS B C 1
ATOM 3120 O O . HIS B 1 82 ? -17.168 27.489 6.603 1 95.53 82 HIS B O 1
ATOM 3126 N N . ARG B 1 83 ? -16.447 27.954 8.682 1 96.81 83 ARG B N 1
ATOM 3127 C CA . ARG B 1 83 ? -15.388 28.841 8.212 1 96.81 83 ARG B CA 1
ATOM 3128 C C . ARG B 1 83 ? -14.091 28.073 7.981 1 96.81 83 ARG B C 1
ATOM 3130 O O . ARG B 1 83 ? -13.133 28.614 7.426 1 96.81 83 ARG B O 1
ATOM 3137 N N . VAL B 1 84 ? -14.146 26.777 8.392 1 98.57 84 VAL B N 1
ATOM 3138 C CA . VAL B 1 84 ? -12.847 26.113 8.382 1 98.57 84 VAL B CA 1
ATOM 3139 C C . VAL B 1 84 ? -12.99 24.708 7.802 1 98.57 84 VAL B C 1
ATOM 3141 O O . VAL B 1 84 ? -14.102 24.185 7.691 1 98.57 84 VAL B O 1
ATOM 3144 N N . VAL B 1 85 ? -11.931 24.168 7.333 1 98.85 85 VAL B N 1
ATOM 3145 C CA . VAL B 1 85 ? -11.745 22.771 6.954 1 98.85 85 VAL B CA 1
ATOM 3146 C C . VAL B 1 85 ? -10.95 22.044 8.036 1 98.85 85 VAL B C 1
ATOM 3148 O O . VAL B 1 85 ? -9.897 22.52 8.467 1 98.85 85 VAL B O 1
ATOM 3151 N N . ILE B 1 86 ? -11.455 20.915 8.526 1 98.86 86 ILE B N 1
ATOM 3152 C CA . ILE B 1 86 ? -10.813 20.163 9.599 1 98.86 86 ILE B CA 1
ATOM 3153 C C . ILE B 1 86 ? -10.248 18.856 9.048 1 98.86 86 ILE B C 1
ATOM 3155 O O . ILE B 1 86 ? -10.93 18.141 8.309 1 98.86 86 ILE B O 1
ATOM 3159 N N . ALA B 1 87 ? -9.009 18.579 9.346 1 98.92 87 ALA B N 1
ATOM 3160 C CA . ALA B 1 87 ? -8.411 17.262 9.147 1 98.92 87 ALA B CA 1
ATOM 3161 C C . ALA B 1 87 ? -8.157 16.567 10.482 1 98.92 87 ALA B C 1
ATOM 3163 O O . ALA B 1 87 ? -7.655 17.185 11.424 1 98.92 87 ALA B O 1
ATOM 3164 N N . THR B 1 88 ? -8.529 15.38 10.631 1 98.9 88 THR B N 1
ATOM 3165 C CA . THR B 1 88 ? -8.175 14.567 11.79 1 98.9 88 THR B CA 1
ATOM 3166 C C . THR B 1 88 ? -7.728 13.174 11.357 1 98.9 88 THR B C 1
ATOM 3168 O O . THR B 1 88 ? -7.649 12.885 10.161 1 98.9 88 THR B O 1
ATOM 3171 N N . LYS B 1 89 ? -7.226 12.395 12.302 1 98.88 89 LYS B N 1
ATOM 3172 C CA . LYS B 1 89 ? -6.611 11.112 11.976 1 98.88 89 LYS B CA 1
ATOM 3173 C C . LYS B 1 89 ? -7.06 10.024 12.946 1 98.88 89 LYS B C 1
ATOM 3175 O O . LYS B 1 89 ? -7.545 10.322 14.04 1 98.88 89 LYS B O 1
ATOM 3180 N N . PHE B 1 90 ? -6.887 8.805 12.523 1 98.81 90 PHE B N 1
ATOM 3181 C CA . PHE B 1 90 ? -7.243 7.634 13.317 1 98.81 90 PHE B CA 1
ATOM 3182 C C . PHE B 1 90 ? -6.183 6.547 13.184 1 98.81 90 PHE B C 1
ATOM 3184 O O . PHE B 1 90 ? -5.292 6.642 12.337 1 98.81 90 PHE B O 1
ATOM 3191 N N . GLY B 1 91 ? -6.272 5.51 13.97 1 98.66 91 GLY B N 1
ATOM 3192 C CA . GLY B 1 91 ? -5.425 4.336 13.829 1 98.66 91 GLY B CA 1
ATOM 3193 C C . GLY B 1 91 ? -4.651 4.004 15.091 1 98.66 91 GLY B C 1
ATOM 3194 O O . GLY B 1 91 ? -4.387 2.833 15.373 1 98.66 91 GLY B O 1
ATOM 3195 N N . ASN B 1 92 ? -4.225 5.068 15.853 1 97.49 92 ASN B N 1
ATOM 3196 C CA . ASN B 1 92 ? -3.575 4.858 17.143 1 97.49 92 ASN B CA 1
ATOM 3197 C C . ASN B 1 92 ? -4.596 4.621 18.252 1 97.49 92 ASN B C 1
ATOM 3199 O O . ASN B 1 92 ? -5.532 5.404 18.418 1 97.49 92 ASN B O 1
ATOM 3203 N N . LEU B 1 93 ? -4.373 3.567 18.936 1 97.52 93 LEU B N 1
ATOM 3204 C CA . LEU B 1 93 ? -5.271 3.284 20.05 1 97.52 93 LEU B CA 1
ATOM 3205 C C . LEU B 1 93 ? -4.868 4.076 21.289 1 97.52 93 LEU B C 1
ATOM 3207 O O . LEU B 1 93 ? -3.678 4.283 21.538 1 97.52 93 LEU B O 1
ATOM 3211 N N . PHE B 1 94 ? -5.884 4.501 22.034 1 96.38 94 PHE B N 1
ATOM 3212 C CA . PHE B 1 94 ? -5.6 5.267 23.243 1 96.38 94 PHE B CA 1
ATOM 3213 C C . PHE B 1 94 ? -6.742 5.14 24.244 1 96.38 94 PHE B C 1
ATOM 3215 O O . PHE B 1 94 ? -7.846 4.725 23.886 1 96.38 94 PHE B O 1
ATOM 3222 N N . ASN B 1 95 ? -6.373 5.368 25.428 1 95.12 95 ASN B N 1
ATOM 3223 C CA . ASN B 1 95 ? -7.326 5.468 26.528 1 95.12 95 ASN B CA 1
ATOM 3224 C C . ASN B 1 95 ? -7.485 6.91 27.003 1 95.12 95 ASN B C 1
ATOM 3226 O O . ASN B 1 95 ? -6.543 7.499 27.536 1 95.12 95 ASN B O 1
ATOM 3230 N N . GLU B 1 96 ? -8.631 7.462 26.864 1 93.31 96 GLU B N 1
ATOM 3231 C CA . GLU B 1 96 ? -8.888 8.862 27.188 1 93.31 96 GLU B CA 1
ATOM 3232 C C . GLU B 1 96 ? -8.709 9.124 28.681 1 93.31 96 GLU B C 1
ATOM 3234 O O . GLU B 1 96 ? -8.138 10.143 29.074 1 93.31 96 GLU B O 1
ATOM 3239 N N . SER B 1 97 ? -9.146 8.152 29.505 1 92.54 97 SER B N 1
ATOM 3240 C CA . SER B 1 97 ? -9.143 8.341 30.952 1 92.54 97 SER B CA 1
ATOM 3241 C C . SER B 1 97 ? -7.722 8.341 31.507 1 92.54 97 SER B C 1
ATOM 3243 O O . SER B 1 97 ? -7.411 9.093 32.433 1 92.54 97 SER B O 1
ATOM 3245 N N . THR B 1 98 ? -6.844 7.563 30.914 1 91.91 98 THR B N 1
ATOM 3246 C CA . THR B 1 98 ? -5.487 7.441 31.434 1 91.91 98 THR B CA 1
ATOM 3247 C C . THR B 1 98 ? -4.504 8.222 30.567 1 91.91 98 THR B C 1
ATOM 3249 O O . THR B 1 98 ? -3.321 8.327 30.9 1 91.91 98 THR B O 1
ATOM 3252 N N . ARG B 1 99 ? -5.004 8.758 29.446 1 92.05 99 ARG B N 1
ATOM 3253 C CA . ARG B 1 99 ? -4.193 9.509 28.492 1 92.05 99 ARG B CA 1
ATOM 3254 C C . ARG B 1 99 ? -2.985 8.695 28.041 1 92.05 99 ARG B C 1
ATOM 3256 O O . ARG B 1 99 ? -1.859 9.195 28.038 1 92.05 99 ARG B O 1
ATOM 3263 N N . THR B 1 100 ? -3.264 7.409 27.74 1 94.32 100 THR B N 1
ATOM 3264 C CA . THR B 1 100 ? -2.207 6.499 27.313 1 94.32 100 THR B CA 1
ATOM 3265 C C . THR B 1 100 ? -2.504 5.939 25.925 1 94.32 100 THR B C 1
ATOM 3267 O O . THR B 1 100 ? -3.655 5.637 25.605 1 94.32 100 THR B O 1
ATOM 3270 N N . LEU B 1 101 ? -1.494 5.863 25.155 1 94.77 101 LEU B N 1
ATOM 3271 C CA . LEU B 1 101 ? -1.57 5.289 23.816 1 94.77 101 LEU B CA 1
ATOM 3272 C C . LEU B 1 101 ? -0.869 3.936 23.764 1 94.77 101 LEU B C 1
ATOM 3274 O O . LEU B 1 101 ? 0.209 3.768 24.339 1 94.77 101 LEU B O 1
ATOM 3278 N N . GLN B 1 102 ? -1.511 2.935 23.177 1 94.25 102 GLN B N 1
ATOM 3279 C CA . GLN B 1 102 ? -0.884 1.628 23.016 1 94.25 102 GLN B CA 1
ATOM 3280 C C . GLN B 1 102 ? -1.535 0.842 21.882 1 94.25 102 GLN B C 1
ATOM 3282 O O . GLN B 1 102 ? -2.703 0.458 21.976 1 94.25 102 GLN B O 1
ATOM 3287 N N . GLY B 1 103 ? -0.68 0.659 20.854 1 95.51 103 GLY B N 1
ATOM 3288 C CA . GLY B 1 103 ? -1.139 -0.177 19.756 1 95.51 103 GLY B CA 1
ATOM 3289 C C . GLY B 1 103 ? -1.786 0.614 18.634 1 95.51 103 GLY B C 1
ATOM 3290 O O . GLY B 1 103 ? -1.928 1.835 18.73 1 95.51 103 GLY B O 1
ATOM 3291 N N . GLU B 1 104 ? -2.145 -0.033 17.561 1 97.72 104 GLU B N 1
ATOM 3292 C CA . GLU B 1 104 ? -2.764 0.529 16.365 1 97.72 104 GLU B CA 1
ATOM 3293 C C . GLU B 1 104 ? -3.881 -0.372 15.845 1 97.72 104 GLU B C 1
ATOM 3295 O O . GLU B 1 104 ? -3.892 -1.574 16.117 1 97.72 104 GLU B O 1
ATOM 3300 N N . ASN B 1 105 ? -4.824 0.16 15.227 1 98.49 105 ASN B N 1
ATOM 3301 C CA . ASN B 1 105 ? -5.933 -0.587 14.645 1 98.49 105 ASN B CA 1
ATOM 3302 C C . ASN B 1 105 ? -6.536 0.145 13.449 1 98.49 105 ASN B C 1
ATOM 3304 O O . ASN B 1 105 ? -6.922 1.31 13.559 1 98.49 105 ASN B O 1
ATOM 3308 N N . VAL B 1 106 ? -6.616 -0.491 12.285 1 98.65 106 VAL B N 1
ATOM 3309 C CA . VAL B 1 106 ? -7.177 0.119 11.084 1 98.65 106 VAL B CA 1
ATOM 3310 C C . VAL B 1 106 ? -8.275 -0.775 10.514 1 98.65 106 VAL B C 1
ATOM 3312 O O . VAL B 1 106 ? -8.56 -0.732 9.315 1 98.65 106 VAL B O 1
ATOM 3315 N N . SER B 1 107 ? -8.815 -1.646 11.311 1 98.63 107 SER B N 1
ATOM 3316 C CA . SER B 1 107 ? -9.911 -2.502 10.871 1 98.63 107 SER B CA 1
ATOM 3317 C C . SER B 1 107 ? -11.157 -1.684 10.548 1 98.63 107 SER B C 1
ATOM 3319 O O . SER B 1 107 ? -11.375 -0.62 11.131 1 98.63 107 SER B O 1
ATOM 3321 N N . PRO B 1 108 ? -11.993 -2.165 9.688 1 98.65 108 PRO B N 1
ATOM 3322 C CA . PRO B 1 108 ? -13.208 -1.443 9.305 1 98.65 108 PRO B CA 1
ATOM 3323 C C . PRO B 1 108 ? -14.075 -1.068 10.505 1 98.65 108 PRO B C 1
ATOM 3325 O O . PRO B 1 108 ? -14.539 0.071 10.605 1 98.65 108 PRO B O 1
ATOM 3328 N N . GLY B 1 109 ? -14.297 -2.045 11.349 1 98.71 109 GLY B N 1
ATOM 3329 C CA . GLY B 1 109 ? -15.092 -1.767 12.534 1 98.71 109 GLY B CA 1
ATOM 3330 C C . GLY B 1 109 ? -14.502 -0.675 13.407 1 98.71 109 GLY B C 1
ATOM 3331 O O . GLY B 1 109 ? -15.224 0.198 13.891 1 98.71 109 GLY B O 1
ATOM 3332 N N . TYR B 1 110 ? -13.274 -0.669 13.626 1 98.78 110 TYR B N 1
ATOM 3333 C CA . TYR B 1 110 ? -12.623 0.335 14.459 1 98.78 110 TYR B CA 1
ATOM 3334 C C . TYR B 1 110 ? -12.688 1.711 13.807 1 98.78 110 TYR B C 1
ATOM 3336 O O . TYR B 1 110 ? -12.91 2.716 14.485 1 98.78 110 TYR B O 1
ATOM 3344 N N . ILE B 1 111 ? -12.437 1.773 12.481 1 98.91 111 ILE B N 1
ATOM 3345 C CA . ILE B 1 111 ? -12.457 3.037 11.753 1 98.91 111 ILE B CA 1
ATOM 3346 C C . ILE B 1 111 ? -13.781 3.756 12.002 1 98.91 111 ILE B C 1
ATOM 3348 O O . ILE B 1 111 ? -13.798 4.955 12.292 1 98.91 111 ILE B O 1
ATOM 3352 N N . ARG B 1 112 ? -14.864 3.041 11.936 1 98.81 112 ARG B N 1
ATOM 3353 C CA . ARG B 1 112 ? -16.185 3.634 12.122 1 98.81 112 ARG B CA 1
ATOM 3354 C C . ARG B 1 112 ? -16.377 4.105 13.559 1 98.81 112 ARG B C 1
ATOM 3356 O O . ARG B 1 112 ? -16.924 5.184 13.797 1 98.81 112 ARG B O 1
ATOM 3363 N N . ARG B 1 113 ? -15.899 3.317 14.495 1 98.79 113 ARG B N 1
ATOM 3364 C CA . ARG B 1 113 ? -15.998 3.704 15.899 1 98.79 113 ARG B CA 1
ATOM 3365 C C . ARG B 1 113 ? -15.159 4.944 16.186 1 98.79 113 ARG B C 1
ATOM 3367 O O . ARG B 1 113 ? -15.595 5.842 16.909 1 98.79 113 ARG B O 1
ATOM 3374 N N . ALA B 1 114 ? -13.971 4.949 15.653 1 98.83 114 ALA B N 1
ATOM 3375 C CA . ALA B 1 114 ? -13.08 6.091 15.84 1 98.83 114 ALA B CA 1
ATOM 3376 C C . ALA B 1 114 ? -13.681 7.36 15.244 1 98.83 114 ALA B C 1
ATOM 3378 O O . ALA B 1 114 ? -13.586 8.437 15.836 1 98.83 114 ALA B O 1
ATOM 3379 N N . LEU B 1 115 ? -14.297 7.233 14.059 1 98.91 115 LEU B N 1
ATOM 3380 C CA . LEU B 1 115 ? -14.933 8.375 13.412 1 98.91 115 LEU B CA 1
ATOM 3381 C C . LEU B 1 115 ? -16.047 8.944 14.284 1 98.91 115 LEU B C 1
ATOM 3383 O O . LEU B 1 115 ? -16.13 10.159 14.478 1 98.91 115 LEU B O 1
ATOM 3387 N N . GLU B 1 116 ? -16.869 8.05 14.807 1 98.78 116 GLU B N 1
ATOM 3388 C CA . GLU B 1 116 ? -17.971 8.498 15.653 1 98.78 116 GLU B CA 1
ATOM 3389 C C . GLU B 1 116 ? -17.456 9.236 16.885 1 98.78 116 GLU B C 1
ATOM 3391 O O . GLU B 1 116 ? -18.021 10.256 17.286 1 98.78 116 GLU B O 1
ATOM 3396 N N . ALA B 1 117 ? -16.446 8.746 17.45 1 98.81 117 ALA B N 1
ATOM 3397 C CA . ALA B 1 117 ? -15.847 9.384 18.619 1 98.81 117 ALA B CA 1
ATOM 3398 C C . ALA B 1 117 ? -15.266 10.749 18.263 1 98.81 117 ALA B C 1
ATOM 3400 O O . ALA B 1 117 ? -15.407 11.709 19.025 1 98.81 117 ALA B O 1
ATOM 3401 N N . SER B 1 118 ? -14.585 10.867 17.1 1 98.87 118 SER B N 1
ATOM 3402 C CA . SER B 1 118 ? -14.03 12.138 16.646 1 98.87 118 SER B CA 1
ATOM 3403 C C . SER B 1 118 ? -15.13 13.163 16.393 1 98.87 118 SER B C 1
ATOM 3405 O O . SER B 1 118 ? -14.992 14.332 16.758 1 98.87 118 SER B O 1
ATOM 3407 N N . LEU B 1 119 ? -16.228 12.69 15.715 1 98.83 119 LEU B N 1
ATOM 3408 C CA . LEU B 1 119 ? -17.353 13.582 15.455 1 98.83 119 LEU B CA 1
ATOM 3409 C C . LEU B 1 119 ? -17.912 14.145 16.758 1 98.83 119 LEU B C 1
ATOM 3411 O O . LEU B 1 119 ? -18.231 15.334 16.839 1 98.83 119 LEU B O 1
ATOM 3415 N N . ARG B 1 120 ? -17.979 13.303 17.77 1 98.49 120 ARG B N 1
ATOM 3416 C CA . ARG B 1 120 ? -18.468 13.737 19.074 1 98.49 120 ARG B CA 1
ATOM 3417 C C . ARG B 1 120 ? -17.531 14.767 19.695 1 98.49 120 ARG B C 1
ATOM 3419 O O . ARG B 1 120 ? -17.976 15.82 20.156 1 98.49 120 ARG B O 1
ATOM 3426 N N . ARG B 1 121 ? -16.251 14.501 19.733 1 98.45 121 ARG B N 1
ATOM 3427 C CA . ARG B 1 121 ? -15.281 15.39 20.365 1 98.45 121 ARG B CA 1
ATOM 3428 C C . ARG B 1 121 ? -15.191 16.719 19.621 1 98.45 121 ARG B C 1
ATOM 3430 O O . ARG B 1 121 ? -15.08 17.778 20.243 1 98.45 121 ARG B O 1
ATOM 3437 N N . LEU B 1 122 ? -15.274 16.68 18.263 1 98.68 122 LEU B N 1
ATOM 3438 C CA . LEU B 1 122 ? -15.139 17.865 17.424 1 98.68 122 LEU B CA 1
ATOM 3439 C C . LEU B 1 122 ? -16.46 18.622 17.336 1 98.68 122 LEU B C 1
ATOM 3441 O O . LEU B 1 122 ? -16.509 19.733 16.804 1 98.68 122 LEU B O 1
ATOM 3445 N N . LYS B 1 123 ? -17.549 18.012 17.833 1 98 123 LYS B N 1
ATOM 3446 C CA . LYS B 1 123 ? -18.88 18.611 17.834 1 98 123 LYS B CA 1
ATOM 3447 C C . LYS B 1 123 ? -19.306 19.007 16.423 1 98 123 LYS B C 1
ATOM 3449 O O . LYS B 1 123 ? -19.724 20.143 16.19 1 98 123 LYS B O 1
ATOM 3454 N N . THR B 1 124 ? -19.22 18.089 15.524 1 98.15 124 THR B N 1
ATOM 3455 C CA . THR B 1 124 ? -19.607 18.273 14.13 1 98.15 124 THR B CA 1
ATOM 3456 C C . THR B 1 124 ? -20.164 16.977 13.547 1 98.15 124 THR B C 1
ATOM 3458 O O . THR B 1 124 ? -20.018 15.909 14.144 1 98.15 124 THR B O 1
ATOM 3461 N N . ASP B 1 125 ? -20.805 17.062 12.382 1 97.4 125 ASP B N 1
ATOM 3462 C CA . ASP B 1 125 ? -21.469 15.899 11.801 1 97.4 125 ASP B CA 1
ATOM 3463 C C . ASP B 1 125 ? -20.648 15.315 10.653 1 97.4 125 ASP B C 1
ATOM 3465 O O . ASP B 1 125 ? -20.987 14.259 10.115 1 97.4 125 ASP B O 1
ATOM 3469 N N . TYR B 1 126 ? -19.571 16.011 10.305 1 98.03 126 TYR B N 1
ATOM 3470 C CA . TYR B 1 126 ? -18.704 15.49 9.254 1 98.03 126 TYR B CA 1
ATOM 3471 C C . TYR B 1 126 ? -17.262 15.935 9.467 1 98.03 126 TYR B C 1
ATOM 3473 O O . TYR B 1 126 ? -17.006 16.92 10.164 1 98.03 126 TYR B O 1
ATOM 3481 N N . ILE B 1 127 ? -16.379 15.217 8.935 1 98.56 127 ILE B N 1
ATOM 3482 C CA . ILE B 1 127 ? -14.96 15.55 8.873 1 98.56 127 ILE B CA 1
ATOM 3483 C C . ILE B 1 127 ? -14.567 15.875 7.434 1 98.56 127 ILE B C 1
ATOM 3485 O O . ILE B 1 127 ? -14.991 15.191 6.499 1 98.56 127 ILE B O 1
ATOM 3489 N N . ASP B 1 128 ? -13.809 16.9 7.211 1 98.9 128 ASP B N 1
ATOM 3490 C CA . ASP B 1 128 ? -13.434 17.265 5.848 1 98.9 128 ASP B CA 1
ATOM 3491 C C . ASP B 1 128 ? -12.36 16.325 5.304 1 98.9 128 ASP B C 1
ATOM 3493 O O . ASP B 1 128 ? -12.483 15.814 4.189 1 98.9 128 ASP B O 1
ATOM 3497 N N . VAL B 1 129 ? -11.31 16.078 6.078 1 98.94 129 VAL B N 1
ATOM 3498 C CA . VAL B 1 129 ? -10.224 15.185 5.687 1 98.94 129 VAL B CA 1
ATOM 3499 C C . VAL B 1 129 ? -9.959 14.174 6.8 1 98.94 129 VAL B C 1
ATOM 3501 O O . VAL B 1 129 ? -9.532 14.545 7.895 1 98.94 129 VAL B O 1
ATOM 3504 N N . TYR B 1 130 ? -10.192 12.956 6.541 1 98.95 130 TYR B N 1
ATOM 3505 C CA . TYR B 1 130 ? -9.967 11.885 7.505 1 98.95 130 TYR B CA 1
ATOM 3506 C C . TYR B 1 130 ? -8.756 11.045 7.114 1 98.95 130 TYR B C 1
ATOM 3508 O O . TYR B 1 130 ? -8.71 10.485 6.017 1 98.95 130 TYR B O 1
ATOM 3516 N N . GLN B 1 131 ? -7.775 10.937 8.027 1 98.94 131 GLN B N 1
ATOM 3517 C CA . GLN B 1 131 ? -6.494 10.388 7.595 1 98.94 131 GLN B CA 1
ATOM 3518 C C . GLN B 1 131 ? -6.121 9.153 8.41 1 98.94 131 GLN B C 1
ATOM 3520 O O . GLN B 1 131 ? -6.391 9.091 9.611 1 98.94 131 GLN B O 1
ATOM 3525 N N . ILE B 1 132 ? -5.444 8.214 7.759 1 98.94 132 ILE B N 1
ATOM 3526 C CA . ILE B 1 132 ? -4.781 7.107 8.44 1 98.94 132 ILE B CA 1
ATOM 3527 C C . ILE B 1 132 ? -3.546 7.62 9.176 1 98.94 132 ILE B C 1
ATOM 3529 O O . ILE B 1 132 ? -2.692 8.282 8.583 1 98.94 132 ILE B O 1
ATOM 3533 N N . HIS B 1 133 ? -3.463 7.275 10.458 1 98.64 133 HIS B N 1
ATOM 3534 C CA . HIS B 1 133 ? -2.385 7.832 11.268 1 98.64 133 HIS B CA 1
ATOM 3535 C C . HIS B 1 133 ? -1.277 6.807 11.49 1 98.64 133 HIS B C 1
ATOM 3537 O O . HIS B 1 133 ? -0.197 7.151 11.975 1 98.64 133 HIS B O 1
ATOM 3543 N N . THR B 1 134 ? -1.522 5.564 11.212 1 97.86 134 THR B N 1
ATOM 3544 C CA . THR B 1 134 ? -0.486 4.542 11.308 1 97.86 134 THR B CA 1
ATOM 3545 C C . THR B 1 134 ? 0.557 4.724 10.21 1 97.86 134 THR B C 1
ATOM 3547 O O . THR B 1 134 ? 0.212 4.866 9.035 1 97.86 134 THR B O 1
ATOM 3550 N N . TRP B 1 135 ? 1.759 4.722 10.652 1 97.08 135 TRP B N 1
ATOM 3551 C CA . TRP B 1 135 ? 2.834 4.977 9.7 1 97.08 135 TRP B CA 1
ATOM 3552 C C . TRP B 1 135 ? 2.809 3.961 8.563 1 97.08 135 TRP B C 1
ATOM 3554 O O . TRP B 1 135 ? 3.088 4.301 7.411 1 97.08 135 TRP B O 1
ATOM 3564 N N . SER B 1 136 ? 2.542 2.748 8.939 1 97.92 136 SER B N 1
ATOM 3565 C CA . SER B 1 136 ? 2.483 1.62 8.015 1 97.92 136 SER B CA 1
ATOM 3566 C C . SER B 1 136 ? 1.418 0.614 8.438 1 97.92 136 SER B C 1
ATOM 3568 O O . SER B 1 136 ? 0.862 0.715 9.534 1 97.92 136 SER B O 1
ATOM 3570 N N . MET B 1 137 ? 1.021 -0.234 7.518 1 98.13 137 MET B N 1
ATOM 3571 C CA . MET B 1 137 ? 0.132 -1.348 7.837 1 98.13 137 MET B CA 1
ATOM 3572 C C . MET B 1 137 ? 0.453 -2.565 6.976 1 98.13 137 MET B C 1
ATOM 3574 O O . MET B 1 137 ? 1.183 -2.457 5.989 1 98.13 137 MET B O 1
ATOM 3578 N N . ASN B 1 138 ? 0.024 -3.691 7.492 1 97.96 138 ASN B N 1
ATOM 3579 C CA . ASN B 1 138 ? 0.107 -4.864 6.628 1 97.96 138 ASN B CA 1
ATOM 3580 C C . ASN B 1 138 ? -0.72 -4.683 5.358 1 97.96 138 ASN B C 1
ATOM 3582 O O . ASN B 1 138 ? -1.837 -4.165 5.408 1 97.96 138 ASN B O 1
ATOM 3586 N N . LEU B 1 139 ? -0.183 -5.035 4.29 1 97.83 139 LEU B N 1
ATOM 3587 C CA . LEU B 1 139 ? -0.844 -4.832 3.005 1 97.83 139 LEU B CA 1
ATOM 3588 C C . LEU B 1 139 ? -2.192 -5.543 2.969 1 97.83 139 LEU B C 1
ATOM 3590 O O . LEU B 1 139 ? -3.132 -5.068 2.328 1 97.83 139 LEU B O 1
ATOM 3594 N N . ALA B 1 140 ? -2.329 -6.648 3.658 1 97.39 140 ALA B N 1
ATOM 3595 C CA . ALA B 1 140 ? -3.588 -7.387 3.716 1 97.39 140 ALA B CA 1
ATOM 3596 C C . ALA B 1 140 ? -4.691 -6.542 4.348 1 97.39 140 ALA B C 1
ATOM 3598 O O . ALA B 1 140 ? -5.877 -6.778 4.107 1 97.39 140 ALA B O 1
ATOM 3599 N N . ASP B 1 141 ? -4.326 -5.531 5.117 1 98.22 141 ASP B N 1
ATOM 3600 C CA . ASP B 1 141 ? -5.292 -4.682 5.807 1 98.22 141 ASP B CA 1
ATOM 3601 C C . ASP B 1 141 ? -5.628 -3.445 4.976 1 98.22 141 ASP B C 1
ATOM 3603 O O . ASP B 1 141 ? -6.593 -2.738 5.27 1 98.22 141 ASP B O 1
ATOM 3607 N N . ALA B 1 142 ? -4.845 -3.138 3.943 1 98.29 142 ALA B N 1
ATOM 3608 C CA . ALA B 1 142 ? -4.985 -1.895 3.188 1 98.29 142 ALA B CA 1
ATOM 3609 C C . ALA B 1 142 ? -6.318 -1.851 2.448 1 98.29 142 ALA B C 1
ATOM 3611 O O . ALA B 1 142 ? -7.032 -0.846 2.501 1 98.29 142 ALA B O 1
ATOM 3612 N N . GLY B 1 143 ? -6.683 -2.899 1.771 1 97.65 143 GLY B N 1
ATOM 3613 C CA . GLY B 1 143 ? -7.936 -2.948 1.035 1 97.65 143 GLY B CA 1
ATOM 3614 C C . GLY B 1 143 ? -9.145 -2.628 1.892 1 97.65 143 GLY B C 1
ATOM 3615 O O . GLY B 1 143 ? -9.847 -1.645 1.643 1 97.65 143 GLY B O 1
ATOM 3616 N N . PRO B 1 144 ? -9.346 -3.476 2.896 1 98.42 144 PRO B N 1
ATOM 3617 C CA . PRO B 1 144 ? -10.476 -3.229 3.795 1 98.42 144 PRO B CA 1
ATOM 3618 C C . PRO B 1 144 ? -10.456 -1.826 4.396 1 98.42 144 PRO B C 1
ATOM 3620 O O . PRO B 1 144 ? -11.507 -1.194 4.533 1 98.42 144 PRO B O 1
ATOM 3623 N N . CYS B 1 145 ? -9.359 -1.308 4.749 1 98.73 145 CYS B N 1
ATOM 3624 C CA . CYS B 1 145 ? -9.217 0.03 5.313 1 98.73 145 CYS B CA 1
ATOM 3625 C C . CYS B 1 145 ? -9.668 1.092 4.319 1 98.73 145 CYS B C 1
ATOM 3627 O O . CYS B 1 145 ? -10.534 1.912 4.63 1 98.73 145 CYS B O 1
ATOM 3629 N N . LEU B 1 146 ? -9.152 1.046 3.104 1 98.72 146 LEU B N 1
ATOM 3630 C CA . LEU B 1 146 ? -9.43 2.056 2.089 1 98.72 146 LEU B CA 1
ATOM 3631 C C . LEU B 1 146 ? -10.872 1.957 1.603 1 98.72 146 LEU B C 1
ATOM 3633 O O . LEU B 1 146 ? -11.511 2.975 1.329 1 98.72 146 LEU B O 1
ATOM 3637 N N . GLU B 1 147 ? -11.346 0.77 1.509 1 98.56 147 GLU B N 1
ATOM 3638 C CA . GLU B 1 147 ? -12.745 0.583 1.135 1 98.56 147 GLU B CA 1
ATOM 3639 C C . GLU B 1 147 ? -13.68 1.195 2.173 1 98.56 147 GLU B C 1
ATOM 3641 O O . GLU B 1 147 ? -14.723 1.753 1.825 1 98.56 147 GLU B O 1
ATOM 3646 N N . THR B 1 148 ? -13.317 1.04 3.394 1 98.88 148 THR B N 1
ATOM 3647 C CA . THR B 1 148 ? -14.103 1.651 4.46 1 98.88 148 THR B CA 1
ATOM 3648 C C . THR B 1 148 ? -14.097 3.172 4.334 1 98.88 148 THR B C 1
ATOM 3650 O O . THR B 1 148 ? -15.138 3.816 4.477 1 98.88 148 THR B O 1
ATOM 3653 N N . LEU B 1 149 ? -13.032 3.726 4.04 1 98.92 149 LEU B N 1
ATOM 3654 C CA . LEU B 1 149 ? -12.923 5.173 3.889 1 98.92 149 LEU B CA 1
ATOM 3655 C C . LEU B 1 149 ? -13.717 5.655 2.68 1 98.92 149 LEU B C 1
ATOM 3657 O O . LEU B 1 149 ? -14.375 6.697 2.739 1 98.92 149 LEU B O 1
ATOM 3661 N N . ASP B 1 150 ? -13.648 4.915 1.6 1 98.85 150 ASP B N 1
ATOM 3662 C CA . ASP B 1 150 ? -14.493 5.218 0.449 1 98.85 150 ASP B CA 1
ATOM 3663 C C . ASP B 1 150 ? -15.968 5.244 0.842 1 98.85 150 ASP B C 1
ATOM 3665 O O . ASP B 1 150 ? -16.707 6.145 0.44 1 98.85 150 ASP B O 1
ATOM 3669 N N . ALA B 1 151 ? -16.323 4.233 1.574 1 98.87 151 ALA B N 1
ATOM 3670 C CA . ALA B 1 151 ? -17.717 4.133 2 1 98.87 151 ALA B CA 1
ATOM 3671 C C . ALA B 1 151 ? -18.116 5.333 2.854 1 98.87 151 ALA B C 1
ATOM 3673 O O . ALA B 1 151 ? -19.237 5.837 2.743 1 98.87 151 ALA B O 1
ATOM 3674 N N . LEU B 1 152 ? -17.258 5.768 3.696 1 98.91 152 LEU B N 1
ATOM 3675 C CA . LEU B 1 152 ? -17.549 6.896 4.575 1 98.91 152 LEU B CA 1
ATOM 3676 C C . LEU B 1 152 ? -17.72 8.181 3.772 1 98.91 152 LEU B C 1
ATOM 3678 O O . LEU B 1 152 ? -18.506 9.053 4.149 1 98.91 152 LEU B O 1
ATOM 3682 N N . VAL B 1 153 ? -16.982 8.386 2.68 1 98.91 153 VAL B N 1
ATOM 3683 C CA . VAL B 1 153 ? -17.204 9.512 1.779 1 98.91 153 VAL B CA 1
ATOM 3684 C C . VAL B 1 153 ? -18.599 9.416 1.166 1 98.91 153 VAL B C 1
ATOM 3686 O O . VAL B 1 153 ? -19.342 10.401 1.141 1 98.91 153 VAL B O 1
ATOM 3689 N N . ASP B 1 154 ? -18.955 8.225 0.72 1 98.76 154 ASP B N 1
ATOM 3690 C CA . ASP B 1 154 ? -20.266 8.008 0.116 1 98.76 154 ASP B CA 1
ATOM 3691 C C . ASP B 1 154 ? -21.385 8.305 1.112 1 98.76 154 ASP B C 1
ATOM 3693 O O . ASP B 1 154 ? -22.457 8.777 0.726 1 98.76 154 ASP B O 1
ATOM 3697 N N . GLU B 1 155 ? -21.13 8.025 2.328 1 98.59 155 GLU B N 1
ATOM 3698 C CA . GLU B 1 155 ? -22.115 8.229 3.386 1 98.59 155 GLU B CA 1
ATOM 3699 C C . GLU B 1 155 ? -22.182 9.696 3.802 1 98.59 155 GLU B C 1
ATOM 3701 O O . GLU B 1 155 ? -23.05 10.085 4.587 1 98.59 155 GLU B O 1
ATOM 3706 N N . GLY B 1 156 ? -21.219 10.5 3.376 1 98.46 156 GLY B N 1
ATOM 3707 C CA . GLY B 1 156 ? -21.213 11.923 3.678 1 98.46 156 GLY B CA 1
ATOM 3708 C C . GLY B 1 156 ? -20.623 12.241 5.039 1 98.46 156 GLY B C 1
ATOM 3709 O O . GLY B 1 156 ? -20.711 13.378 5.509 1 98.46 156 GLY B O 1
ATOM 3710 N N . LYS B 1 157 ? -20.001 11.264 5.685 1 98.73 157 LYS B N 1
ATOM 3711 C CA . LYS B 1 157 ? -19.424 11.45 7.013 1 98.73 157 LYS B CA 1
ATOM 3712 C C . LYS B 1 157 ? -18.052 12.113 6.928 1 98.73 157 LYS B C 1
ATOM 3714 O O . LYS B 1 157 ? -17.604 12.75 7.884 1 98.73 157 LYS B O 1
ATOM 3719 N N . ILE B 1 158 ? -17.381 11.872 5.847 1 98.91 158 ILE B N 1
ATOM 3720 C CA . ILE B 1 158 ? -16.15 12.587 5.528 1 98.91 158 ILE B CA 1
ATOM 3721 C C . ILE B 1 158 ? -16.21 13.1 4.091 1 98.91 158 ILE B C 1
ATOM 3723 O O . ILE B 1 158 ? -16.967 12.578 3.269 1 98.91 158 ILE B O 1
ATOM 3727 N N . ARG B 1 159 ? -15.434 14.126 3.782 1 98.89 159 ARG B N 1
ATOM 3728 C CA . ARG B 1 159 ? -15.481 14.669 2.428 1 98.89 159 ARG B CA 1
ATOM 3729 C C . ARG B 1 159 ? -14.387 14.061 1.556 1 98.89 159 ARG B C 1
ATOM 3731 O O . ARG B 1 159 ? -14.575 13.882 0.351 1 98.89 159 ARG B O 1
ATOM 3738 N N . THR B 1 160 ? -13.227 13.794 2.094 1 98.92 160 THR B N 1
ATOM 3739 C CA . THR B 1 160 ? -12.104 13.099 1.472 1 98.92 160 THR B CA 1
ATOM 3740 C C . THR B 1 160 ? -11.199 12.478 2.532 1 98.92 160 THR B C 1
ATOM 3742 O O . THR B 1 160 ? -11.479 12.573 3.729 1 98.92 160 THR B O 1
ATOM 3745 N N . TYR B 1 161 ? -10.174 11.77 2.096 1 98.93 161 TYR B N 1
ATOM 3746 C CA . TYR B 1 161 ? -9.298 11.151 3.086 1 98.93 161 TYR B CA 1
ATOM 3747 C C . TYR B 1 161 ? -7.872 11.042 2.56 1 98.93 161 TYR B C 1
ATOM 3749 O O . TYR B 1 161 ? -7.586 11.456 1.434 1 98.93 161 TYR B O 1
ATOM 3757 N N . GLY B 1 162 ? -6.97 10.692 3.412 1 98.85 162 GLY B N 1
ATOM 3758 C CA . GLY B 1 162 ? -5.562 10.533 3.084 1 98.85 162 GLY B CA 1
ATOM 3759 C C . GLY B 1 162 ? -4.809 9.676 4.084 1 98.85 162 GLY B C 1
ATOM 3760 O O . GLY B 1 162 ? -5.403 8.834 4.76 1 98.85 162 GLY B O 1
ATOM 3761 N N . TRP B 1 163 ? -3.552 9.749 4.02 1 98.91 163 TRP B N 1
ATOM 3762 C CA . TRP B 1 163 ? -2.679 8.928 4.853 1 98.91 163 TRP B CA 1
ATOM 3763 C C . TRP B 1 163 ? -1.466 9.725 5.322 1 98.91 163 TRP B C 1
ATOM 3765 O O . TRP B 1 163 ? -0.789 10.368 4.517 1 98.91 163 TRP B O 1
ATOM 3775 N N . SER B 1 164 ? -1.244 9.803 6.638 1 98.73 164 SER B N 1
ATOM 3776 C CA . SER B 1 164 ? -0.037 10.399 7.204 1 98.73 164 SER B CA 1
ATOM 3777 C C . SER B 1 164 ? 1.11 9.395 7.241 1 98.73 164 SER B C 1
ATOM 3779 O O . SER B 1 164 ? 1.238 8.626 8.197 1 98.73 164 SER B O 1
ATOM 3781 N N . THR B 1 165 ? 1.947 9.38 6.264 1 98.44 165 THR B N 1
ATOM 3782 C CA . THR B 1 165 ? 3.087 8.478 6.14 1 98.44 165 THR B CA 1
ATOM 3783 C C . THR B 1 165 ? 4.105 9.027 5.145 1 98.44 165 THR B C 1
ATOM 3785 O O . THR B 1 165 ? 3.745 9.756 4.219 1 98.44 165 THR B O 1
ATOM 3788 N N . ASP B 1 166 ? 5.328 8.668 5.273 1 97.89 166 ASP B N 1
ATOM 3789 C CA . ASP B 1 166 ? 6.375 9.11 4.357 1 97.89 166 ASP B CA 1
ATOM 3790 C C . ASP B 1 166 ? 6.648 8.059 3.285 1 97.89 166 ASP B C 1
ATOM 3792 O O . ASP B 1 166 ? 7.617 8.169 2.531 1 97.89 166 ASP B O 1
ATOM 3796 N N . LEU B 1 167 ? 5.834 7.024 3.304 1 97.97 167 LEU B N 1
ATOM 3797 C CA . LEU B 1 167 ? 6.066 5.911 2.389 1 97.97 167 LEU B CA 1
ATOM 3798 C C . LEU B 1 167 ? 5.497 6.216 1.007 1 97.97 167 LEU B C 1
ATOM 3800 O O . LEU B 1 167 ? 4.294 6.447 0.863 1 97.97 167 LEU B O 1
ATOM 3804 N N . LEU B 1 168 ? 6.343 6.173 0.017 1 98.04 168 LEU B N 1
ATOM 3805 C CA . LEU B 1 168 ? 5.899 6.365 -1.359 1 98.04 168 LEU B CA 1
ATOM 3806 C C . LEU B 1 168 ? 4.841 5.334 -1.737 1 98.04 168 LEU B C 1
ATOM 3808 O O . LEU B 1 168 ? 3.886 5.651 -2.451 1 98.04 168 LEU B O 1
ATOM 3812 N N . GLU B 1 169 ? 4.949 4.089 -1.282 1 97.76 169 GLU B N 1
ATOM 3813 C CA . GLU B 1 169 ? 4.002 3.012 -1.557 1 97.76 169 GLU B CA 1
ATOM 3814 C C . GLU B 1 169 ? 2.624 3.328 -0.983 1 97.76 169 GLU B C 1
ATOM 3816 O O . GLU B 1 169 ? 1.604 2.94 -1.556 1 97.76 169 GLU B O 1
ATOM 3821 N N . GLY B 1 170 ? 2.64 4.026 0.177 1 98.21 170 GLY B N 1
ATOM 3822 C CA . GLY B 1 170 ? 1.371 4.511 0.696 1 98.21 170 GLY B CA 1
ATOM 3823 C C . GLY B 1 170 ? 0.691 5.506 -0.226 1 98.21 170 GLY B C 1
ATOM 3824 O O . GLY B 1 170 ? -0.522 5.435 -0.438 1 98.21 170 GLY B O 1
ATOM 3825 N N . ALA B 1 171 ? 1.48 6.395 -0.797 1 98.41 171 ALA B N 1
ATOM 3826 C CA . ALA B 1 171 ? 0.951 7.381 -1.736 1 98.41 171 ALA B CA 1
ATOM 3827 C C . ALA B 1 171 ? 0.368 6.703 -2.973 1 98.41 171 ALA B C 1
ATOM 3829 O O . ALA B 1 171 ? -0.636 7.16 -3.524 1 98.41 171 ALA B O 1
ATOM 3830 N N . MET B 1 172 ? 0.987 5.64 -3.401 1 97.73 172 MET B N 1
ATOM 3831 C CA . MET B 1 172 ? 0.499 4.899 -4.561 1 97.73 172 MET B CA 1
ATOM 3832 C C . MET B 1 172 ? -0.887 4.322 -4.294 1 97.73 172 MET B C 1
ATOM 3834 O O . MET B 1 172 ? -1.762 4.371 -5.161 1 97.73 172 MET B O 1
ATOM 3838 N N . LEU B 1 173 ? -1.081 3.796 -3.142 1 98.18 173 LEU B N 1
ATOM 3839 C CA . LEU B 1 173 ? -2.382 3.246 -2.778 1 98.18 173 LEU B CA 1
ATOM 3840 C C . LEU B 1 173 ? -3.432 4.348 -2.686 1 98.18 173 LEU B C 1
ATOM 3842 O O . LEU B 1 173 ? -4.551 4.188 -3.179 1 98.18 173 LEU B O 1
ATOM 3846 N N . ILE B 1 174 ? -3.068 5.462 -2.121 1 98.65 174 ILE B N 1
ATOM 3847 C CA . ILE B 1 174 ? -3.979 6.595 -1.996 1 98.65 174 ILE B CA 1
ATOM 3848 C C . ILE B 1 174 ? -4.347 7.117 -3.382 1 98.65 174 ILE B C 1
ATOM 3850 O O . ILE B 1 174 ? -5.514 7.412 -3.652 1 98.65 174 ILE B O 1
ATOM 3854 N N . ALA B 1 175 ? -3.375 7.245 -4.266 1 98.1 175 ALA B N 1
ATOM 3855 C CA . ALA B 1 175 ? -3.584 7.775 -5.61 1 98.1 175 ALA B CA 1
ATOM 3856 C C . ALA B 1 175 ? -4.528 6.883 -6.411 1 98.1 175 ALA B C 1
ATOM 3858 O O . ALA B 1 175 ? -5.172 7.341 -7.358 1 98.1 175 ALA B O 1
ATOM 3859 N N . SER B 1 176 ? -4.611 5.631 -6.014 1 96.55 176 SER B N 1
ATOM 3860 C CA . SER B 1 176 ? -5.468 4.696 -6.735 1 96.55 176 SER B CA 1
ATOM 3861 C C . SER B 1 176 ? -6.93 4.869 -6.34 1 96.55 176 SER B C 1
ATOM 3863 O O . SER B 1 176 ? -7.82 4.287 -6.964 1 96.55 176 SER B O 1
ATOM 3865 N N . ARG B 1 177 ? -7.209 5.614 -5.328 1 97.85 177 ARG B N 1
ATOM 3866 C CA . ARG B 1 177 ? -8.55 5.844 -4.801 1 97.85 177 ARG B CA 1
ATOM 3867 C C . ARG B 1 177 ? -9.069 7.22 -5.206 1 97.85 177 ARG B C 1
ATOM 3869 O O . ARG B 1 177 ? -8.606 8.24 -4.692 1 97.85 177 ARG B O 1
ATOM 3876 N N . PRO B 1 178 ? -10.018 7.297 -6.011 1 97.62 178 PRO B N 1
ATOM 3877 C CA . PRO B 1 178 ? -10.477 8.582 -6.543 1 97.62 178 PRO B CA 1
ATOM 3878 C C . PRO B 1 178 ? -10.981 9.525 -5.452 1 97.62 178 PRO B C 1
ATOM 3880 O O . PRO B 1 178 ? -10.934 10.747 -5.618 1 97.62 178 PRO B O 1
ATOM 3883 N N . LYS B 1 179 ? -11.406 8.98 -4.343 1 98.63 179 LYS B N 1
ATOM 3884 C CA . LYS B 1 179 ? -12.004 9.803 -3.297 1 98.63 179 LYS B CA 1
ATOM 3885 C C . LYS B 1 179 ? -10.952 10.272 -2.297 1 98.63 179 LYS B C 1
ATOM 3887 O O . LYS B 1 179 ? -11.24 11.092 -1.423 1 98.63 179 LYS B O 1
ATOM 3892 N N . ALA B 1 180 ? -9.735 9.744 -2.398 1 98.8 180 ALA B N 1
ATOM 3893 C CA . ALA B 1 180 ? -8.611 10.183 -1.574 1 98.8 180 ALA B CA 1
ATOM 3894 C C . ALA B 1 180 ? -7.865 11.338 -2.236 1 98.8 180 ALA B C 1
ATOM 3896 O O . ALA B 1 180 ? -7.717 11.37 -3.46 1 98.8 180 ALA B O 1
ATOM 3897 N N . SER B 1 181 ? -7.313 12.278 -1.403 1 98.73 181 SER B N 1
ATOM 3898 C CA . SER B 1 181 ? -6.759 13.455 -2.064 1 98.73 181 SER B CA 1
ATOM 3899 C C . SER B 1 181 ? -5.56 14.005 -1.3 1 98.73 181 SER B C 1
ATOM 3901 O O . SER B 1 181 ? -4.978 15.018 -1.693 1 98.73 181 SER B O 1
ATOM 3903 N N . VAL B 1 182 ? -5.144 13.266 -0.208 1 98.76 182 VAL B N 1
ATOM 3904 C CA . VAL B 1 182 ? -4.196 13.934 0.677 1 98.76 182 VAL B CA 1
ATOM 3905 C C . VAL B 1 182 ? -3.122 12.946 1.125 1 98.76 182 VAL B C 1
ATOM 3907 O O . VAL B 1 182 ? -3.424 11.794 1.444 1 98.76 182 VAL B O 1
ATOM 3910 N N . MET B 1 183 ? -1.923 13.371 1.079 1 98.91 183 MET B N 1
ATOM 3911 C CA . MET B 1 183 ? -0.802 12.756 1.783 1 98.91 183 MET B CA 1
ATOM 3912 C C . MET B 1 183 ? -0.24 13.699 2.841 1 98.91 183 MET B C 1
ATOM 3914 O O . MET B 1 183 ? -0.066 14.892 2.585 1 98.91 183 MET B O 1
ATOM 3918 N N . GLN B 1 184 ? -0.062 13.217 4.015 1 98.94 184 GLN B N 1
ATOM 3919 C CA . GLN B 1 184 ? 0.646 13.979 5.038 1 98.94 184 GLN B CA 1
ATOM 3920 C C . GLN B 1 184 ? 2.03 13.394 5.301 1 98.94 184 GLN B C 1
ATOM 3922 O O . GLN B 1 184 ? 2.153 12.248 5.739 1 98.94 184 GLN B O 1
ATOM 3927 N N . TYR B 1 185 ? 3.073 14.149 4.957 1 98.74 185 TYR B N 1
ATOM 3928 C CA . TYR B 1 185 ? 4.435 13.638 5.064 1 98.74 185 TYR B CA 1
ATOM 3929 C C . TYR B 1 185 ? 5.368 14.691 5.65 1 98.74 185 TYR B C 1
ATOM 3931 O O . TYR B 1 185 ? 5.038 15.879 5.671 1 98.74 185 TYR B O 1
ATOM 3939 N N . GLN B 1 186 ? 6.455 14.27 6.201 1 98.24 186 GLN B N 1
ATOM 3940 C CA . GLN B 1 186 ? 7.471 15.179 6.721 1 98.24 186 GLN B CA 1
ATOM 3941 C C . GLN B 1 186 ? 8.127 15.972 5.595 1 98.24 186 GLN B C 1
ATOM 3943 O O . GLN B 1 186 ? 8.569 15.396 4.598 1 98.24 186 GLN B O 1
ATOM 3948 N N . CYS B 1 187 ? 8.135 17.23 5.762 1 98.52 187 CYS B N 1
ATOM 3949 C CA . CYS B 1 187 ? 8.766 18.072 4.753 1 98.52 187 CYS B CA 1
ATOM 3950 C C . CYS B 1 187 ? 9.19 19.41 5.347 1 98.52 187 CYS B C 1
ATOM 3952 O O . CYS B 1 187 ? 8.367 20.131 5.914 1 98.52 187 CYS B O 1
ATOM 3954 N N . ASN B 1 188 ? 10.384 19.739 5.27 1 98.25 188 ASN B N 1
ATOM 3955 C CA . ASN B 1 188 ? 10.975 21.034 5.589 1 98.25 188 ASN B CA 1
ATOM 3956 C C . ASN B 1 188 ? 12.331 21.214 4.913 1 98.25 188 ASN B C 1
ATOM 3958 O O . ASN B 1 188 ? 12.775 20.344 4.162 1 98.25 188 ASN B O 1
ATOM 3962 N N . ILE B 1 189 ? 12.921 22.245 5.147 1 97.53 189 ILE B N 1
ATOM 3963 C CA . ILE B 1 189 ? 14.099 22.648 4.387 1 97.53 189 ILE B CA 1
ATOM 3964 C C . ILE B 1 189 ? 15.236 21.659 4.635 1 97.53 189 ILE B C 1
ATOM 3966 O O . ILE B 1 189 ? 16.116 21.49 3.788 1 97.53 189 ILE B O 1
ATOM 3970 N N . LEU B 1 190 ? 15.194 20.93 5.777 1 96.67 190 LEU B N 1
ATOM 3971 C CA . LEU B 1 190 ? 16.273 20.027 6.164 1 96.67 190 LEU B CA 1
ATOM 3972 C C . LEU B 1 190 ? 15.95 18.591 5.765 1 96.67 190 LEU B C 1
ATOM 3974 O O . LEU B 1 190 ? 16.855 17.795 5.509 1 96.67 190 LEU B O 1
ATOM 3978 N N . PHE B 1 191 ? 14.63 18.303 5.804 1 96.52 191 PHE B N 1
ATOM 3979 C CA . PHE B 1 191 ? 14.196 16.94 5.522 1 96.52 191 PHE B CA 1
ATOM 3980 C C . PHE B 1 191 ? 13.007 16.936 4.569 1 96.52 191 PHE B C 1
ATOM 3982 O O . PHE B 1 191 ? 11.938 17.455 4.899 1 96.52 191 PHE B O 1
ATOM 3989 N N . HIS B 1 192 ? 13.184 16.391 3.405 1 97.27 192 HIS B N 1
ATOM 3990 C CA . HIS B 1 192 ? 12.118 16.219 2.424 1 97.27 192 HIS B CA 1
ATOM 3991 C C . HIS B 1 192 ? 12.46 15.118 1.427 1 97.27 192 HIS B C 1
ATOM 3993 O O . HIS B 1 192 ? 13.635 14.809 1.215 1 97.27 192 HIS B O 1
ATOM 3999 N N . ASP B 1 193 ? 11.473 14.433 0.905 1 97.82 193 ASP B N 1
ATOM 4000 C CA . ASP B 1 193 ? 11.611 13.411 -0.128 1 97.82 193 ASP B CA 1
ATOM 4001 C C . ASP B 1 193 ? 11.047 13.898 -1.461 1 97.82 193 ASP B C 1
ATOM 4003 O O . ASP B 1 193 ? 9.83 13.902 -1.662 1 97.82 193 ASP B O 1
ATOM 4007 N N . ASP B 1 194 ? 11.891 14.254 -2.359 1 97.99 194 ASP B N 1
ATOM 4008 C CA . ASP B 1 194 ? 11.487 14.811 -3.647 1 97.99 194 ASP B CA 1
ATOM 4009 C C . ASP B 1 194 ? 10.651 13.809 -4.441 1 97.99 194 ASP B C 1
ATOM 4011 O O . ASP B 1 194 ? 9.774 14.2 -5.214 1 97.99 194 ASP B O 1
ATOM 4015 N N . ARG B 1 195 ? 10.924 12.492 -4.297 1 97.07 195 ARG B N 1
ATOM 4016 C CA . ARG B 1 195 ? 10.156 11.476 -5.009 1 97.07 195 ARG B CA 1
ATOM 4017 C C . ARG B 1 195 ? 8.693 11.494 -4.581 1 97.07 195 ARG B C 1
ATOM 4019 O O . ARG B 1 195 ? 7.794 11.404 -5.419 1 97.07 195 ARG B O 1
ATOM 4026 N N . LEU B 1 196 ? 8.478 11.635 -3.313 1 98.3 196 LEU B N 1
ATOM 4027 C CA . LEU B 1 196 ? 7.123 11.661 -2.773 1 98.3 196 LEU B CA 1
ATOM 4028 C C . LEU B 1 196 ? 6.394 12.932 -3.196 1 98.3 196 LEU B C 1
ATOM 4030 O O . LEU B 1 196 ? 5.236 12.878 -3.618 1 98.3 196 LEU B O 1
ATOM 4034 N N . ILE B 1 197 ? 7.052 14.084 -3.15 1 98.79 197 ILE B N 1
ATOM 4035 C CA . ILE B 1 197 ? 6.469 15.364 -3.54 1 98.79 197 ILE B CA 1
ATOM 4036 C C . ILE B 1 197 ? 6.071 15.322 -5.013 1 98.79 197 ILE B C 1
ATOM 4038 O O . ILE B 1 197 ? 4.946 15.681 -5.369 1 98.79 197 ILE B O 1
ATOM 4042 N N . ARG B 1 198 ? 6.979 14.874 -5.857 1 98.56 198 ARG B N 1
ATOM 4043 C CA . ARG B 1 198 ? 6.721 14.783 -7.29 1 98.56 198 ARG B CA 1
ATOM 4044 C C . ARG B 1 198 ? 5.55 13.849 -7.577 1 98.56 198 ARG B C 1
ATOM 4046 O O . ARG B 1 198 ? 4.729 14.126 -8.454 1 98.56 198 ARG B O 1
ATOM 4053 N N . TYR B 1 199 ? 5.563 12.745 -6.852 1 98.38 199 TYR B N 1
ATOM 4054 C CA . TYR B 1 199 ? 4.463 11.805 -7.041 1 98.38 199 TYR B CA 1
ATOM 4055 C C . TYR B 1 199 ? 3.126 12.458 -6.714 1 98.38 199 TYR B C 1
ATOM 4057 O O . TYR B 1 199 ? 2.142 12.266 -7.432 1 98.38 199 TYR B O 1
ATOM 4065 N N . CYS B 1 200 ? 3.086 13.225 -5.615 1 98.74 200 CYS B N 1
ATOM 4066 C CA . CYS B 1 200 ? 1.872 13.939 -5.235 1 98.74 200 CYS B CA 1
ATOM 4067 C C . CYS B 1 200 ? 1.461 14.93 -6.318 1 98.74 200 CYS B C 1
ATOM 4069 O O . CYS B 1 200 ? 0.279 15.04 -6.648 1 98.74 200 CYS B O 1
ATOM 4071 N N . GLU B 1 201 ? 2.428 15.632 -6.897 1 98.66 201 GLU B N 1
ATOM 4072 C CA . GLU B 1 201 ? 2.152 16.557 -7.992 1 98.66 201 GLU B CA 1
ATOM 4073 C C . GLU B 1 201 ? 1.525 15.834 -9.181 1 98.66 201 GLU B C 1
ATOM 4075 O O . GLU B 1 201 ? 0.493 16.262 -9.701 1 98.66 201 GLU B O 1
ATOM 4080 N N . GLU B 1 202 ? 2.106 14.77 -9.532 1 98.18 202 GLU B N 1
ATOM 4081 C CA . GLU B 1 202 ? 1.715 14.031 -10.729 1 98.18 202 GLU B CA 1
ATOM 4082 C C . GLU B 1 202 ? 0.322 13.427 -10.574 1 98.18 202 GLU B C 1
ATOM 4084 O O . GLU B 1 202 ? -0.399 13.256 -11.559 1 98.18 202 GLU B O 1
ATOM 4089 N N . HIS B 1 203 ? -0.068 13.143 -9.372 1 98.07 203 HIS B N 1
ATOM 4090 C CA . HIS B 1 203 ? -1.319 12.423 -9.159 1 98.07 203 HIS B CA 1
ATOM 4091 C C . HIS B 1 203 ? -2.356 13.309 -8.479 1 98.07 203 HIS B C 1
ATOM 4093 O O . HIS B 1 203 ? -3.371 12.815 -7.982 1 98.07 203 HIS B O 1
ATOM 4099 N N . ARG B 1 204 ? -2.08 14.61 -8.36 1 98.35 204 ARG B N 1
ATOM 4100 C CA . ARG B 1 204 ? -2.996 15.627 -7.853 1 98.35 204 ARG B CA 1
ATOM 4101 C C . ARG B 1 204 ? -3.41 15.323 -6.418 1 98.35 204 ARG B C 1
ATOM 4103 O O . ARG B 1 204 ? -4.599 15.345 -6.092 1 98.35 204 ARG B O 1
ATOM 4110 N N . LEU B 1 205 ? -2.473 14.94 -5.679 1 98.85 205 LEU B N 1
ATOM 4111 C CA . LEU B 1 205 ? -2.629 14.829 -4.233 1 98.85 205 LEU B CA 1
ATOM 4112 C C . LEU B 1 205 ? -2.058 16.055 -3.529 1 98.85 205 LEU B C 1
ATOM 4114 O O . LEU B 1 205 ? -1.023 16.586 -3.938 1 98.85 205 LEU B O 1
ATOM 4118 N N . ALA B 1 206 ? -2.723 16.486 -2.492 1 98.89 206 ALA B N 1
ATOM 4119 C CA . ALA B 1 206 ? -2.158 17.541 -1.654 1 98.89 206 ALA B CA 1
ATOM 4120 C C . ALA B 1 206 ? -1.126 16.975 -0.682 1 98.89 206 ALA B C 1
ATOM 4122 O O . ALA B 1 206 ? -1.261 15.842 -0.213 1 98.89 206 ALA B O 1
ATOM 4123 N N . GLY B 1 207 ? -0.107 17.731 -0.431 1 98.89 207 GLY B N 1
ATOM 4124 C CA . GLY B 1 207 ? 0.897 17.375 0.559 1 98.89 207 GLY B CA 1
ATOM 4125 C C . GLY B 1 207 ? 0.804 18.202 1.827 1 98.89 207 GLY B C 1
ATOM 4126 O O . GLY B 1 207 ? 1.283 19.337 1.871 1 98.89 207 GLY B O 1
ATOM 4127 N N . LEU B 1 208 ? 0.142 17.663 2.843 1 98.93 208 LEU B N 1
ATOM 4128 C CA . LEU B 1 208 ? 0.193 18.289 4.16 1 98.93 208 LEU B CA 1
ATOM 4129 C C . LEU B 1 208 ? 1.547 18.055 4.821 1 98.93 208 LEU B C 1
ATOM 4131 O O . LEU B 1 208 ? 1.933 16.91 5.068 1 98.93 208 LEU B O 1
ATOM 4135 N N . ASN B 1 209 ? 2.258 19.109 5.024 1 98.88 209 ASN B N 1
ATOM 4136 C CA . ASN B 1 209 ? 3.623 18.977 5.523 1 98.88 209 ASN B CA 1
ATOM 4137 C C . ASN B 1 209 ? 3.661 18.934 7.048 1 98.88 209 ASN B C 1
ATOM 4139 O O . ASN B 1 209 ? 3.392 19.939 7.708 1 98.88 209 ASN B O 1
ATOM 4143 N N . ARG B 1 210 ? 3.984 17.774 7.559 1 97.73 210 ARG B N 1
ATOM 4144 C CA . ARG B 1 210 ? 4.234 17.64 8.991 1 97.73 210 ARG B CA 1
ATOM 4145 C C . ARG B 1 210 ? 5.646 18.093 9.345 1 97.73 210 ARG B C 1
ATOM 4147 O O . ARG B 1 210 ? 6.585 17.876 8.576 1 97.73 210 ARG B O 1
ATOM 4154 N N . SER B 1 211 ? 5.808 18.71 10.508 1 97.16 211 SER B N 1
ATOM 4155 C CA . SER B 1 211 ? 7.065 19.223 11.044 1 97.16 211 SER B CA 1
ATOM 4156 C C . SER B 1 211 ? 7.707 20.222 10.087 1 97.16 211 SER B C 1
ATOM 4158 O O . SER B 1 211 ? 8.91 20.158 9.829 1 97.16 211 SER B O 1
ATOM 4160 N N . PRO B 1 212 ? 6.956 21.088 9.605 1 98.25 212 PRO B N 1
ATOM 4161 C CA . PRO B 1 212 ? 7.526 22.055 8.665 1 98.25 212 PRO B CA 1
ATOM 4162 C C . PRO B 1 212 ? 8.561 22.971 9.314 1 98.25 212 PRO B C 1
ATOM 4164 O O . PRO B 1 212 ? 9.367 23.591 8.616 1 98.25 212 PRO B O 1
ATOM 4167 N N . LEU B 1 213 ? 8.517 23.082 10.633 1 97.65 213 LEU B N 1
ATOM 4168 C CA . LEU B 1 213 ? 9.459 23.929 11.356 1 97.65 213 LEU B CA 1
ATOM 4169 C C . LEU B 1 213 ? 10.434 23.086 12.171 1 97.65 213 LEU B C 1
ATOM 4171 O O . LEU B 1 213 ? 11.086 23.595 13.086 1 97.65 213 LEU B O 1
ATOM 4175 N N . GLY B 1 214 ? 10.456 21.786 11.889 1 96.31 214 GLY B N 1
ATOM 4176 C CA . GLY B 1 214 ? 11.375 20.907 12.594 1 96.31 214 GLY B CA 1
ATOM 4177 C C . GLY B 1 214 ? 11.124 20.857 14.09 1 96.31 214 GLY B C 1
ATOM 4178 O O . GLY B 1 214 ? 12.057 20.982 14.886 1 96.31 214 GLY B O 1
ATOM 4179 N N . MET B 1 215 ? 9.839 20.893 14.429 1 92.73 215 MET B N 1
ATOM 4180 C CA . MET B 1 215 ? 9.425 20.878 15.829 1 92.73 215 MET B CA 1
ATOM 4181 C C . MET B 1 215 ? 10.033 22.051 16.589 1 92.73 215 MET B C 1
ATOM 4183 O O . MET B 1 215 ? 10.464 21.898 17.733 1 92.73 215 MET B O 1
ATOM 4187 N N . GLY B 1 216 ? 10.227 23.109 15.924 1 93.14 216 GLY B N 1
ATOM 4188 C CA . GLY B 1 216 ? 10.674 24.346 16.544 1 93.14 216 GLY B CA 1
ATOM 4189 C C . GLY B 1 216 ? 12.115 24.689 16.219 1 93.14 216 GLY B C 1
ATOM 4190 O O . GLY B 1 216 ? 12.542 25.832 16.394 1 93.14 216 GLY B O 1
ATOM 4191 N N . LEU B 1 217 ? 12.858 23.721 15.758 1 93.8 217 LEU B N 1
ATOM 4192 C CA . LEU B 1 217 ? 14.274 23.93 15.475 1 93.8 217 LEU B CA 1
ATOM 4193 C C . LEU B 1 217 ? 14.465 25.05 14.458 1 93.8 217 LEU B C 1
ATOM 4195 O O . LEU B 1 217 ? 15.42 25.824 14.554 1 93.8 217 LEU B O 1
ATOM 4199 N N . LEU B 1 218 ? 13.562 25.227 13.547 1 95.46 218 LEU B N 1
ATOM 4200 C CA . LEU B 1 218 ? 13.703 26.169 12.441 1 95.46 218 LEU B CA 1
ATOM 4201 C C . LEU B 1 218 ? 13.147 27.538 12.819 1 95.46 218 LEU B C 1
ATOM 4203 O O . LEU B 1 218 ? 13.105 28.446 11.986 1 95.46 218 LEU B O 1
ATOM 4207 N N . SER B 1 219 ? 12.733 27.711 14.043 1 93.73 219 SER B N 1
ATOM 4208 C CA . SER B 1 219 ? 12.185 28.983 14.502 1 93.73 219 SER B CA 1
ATOM 4209 C C . SER B 1 219 ? 13.295 29.969 14.852 1 93.73 219 SER B C 1
ATOM 4211 O O . SER B 1 219 ? 13.046 31.167 14.994 1 93.73 219 SER B O 1
ATOM 4213 N N . GLY B 1 220 ? 14.489 29.444 15.133 1 90.74 220 GLY B N 1
ATOM 4214 C CA . GLY B 1 220 ? 15.604 30.29 15.532 1 90.74 220 GLY B CA 1
ATOM 4215 C C . GLY B 1 220 ? 15.636 30.57 17.023 1 90.74 220 GLY B C 1
ATOM 4216 O O . GLY B 1 220 ? 16.523 31.276 17.508 1 90.74 220 GLY B O 1
ATOM 4217 N N . LYS B 1 221 ? 14.815 29.909 17.732 1 89.55 221 LYS B N 1
ATOM 4218 C CA . LYS B 1 221 ? 14.697 30.205 19.157 1 89.55 221 LYS B CA 1
ATOM 4219 C C . LYS B 1 221 ? 15.713 29.409 19.97 1 89.55 221 LYS B C 1
ATOM 4221 O O . LYS B 1 221 ? 15.962 29.719 21.137 1 89.55 221 LYS B O 1
ATOM 4226 N N . TYR B 1 222 ? 16.27 28.395 19.36 1 90.71 222 TYR B N 1
ATOM 4227 C CA . TYR B 1 222 ? 17.118 27.492 20.13 1 90.71 222 TYR B CA 1
ATOM 4228 C C . TYR B 1 222 ? 18.585 27.674 19.759 1 90.71 222 TYR B C 1
ATOM 4230 O O . TYR B 1 222 ? 18.909 27.964 18.605 1 90.71 222 TYR B O 1
ATOM 4238 N N . ARG B 1 223 ? 19.35 27.488 20.766 1 90.83 223 ARG B N 1
ATOM 4239 C CA . ARG B 1 223 ? 20.803 27.544 20.644 1 90.83 223 ARG B CA 1
ATOM 4240 C C . ARG B 1 223 ? 21.435 26.204 21.008 1 90.83 223 ARG B C 1
ATOM 4242 O O . ARG B 1 223 ? 20.804 25.373 21.665 1 90.83 223 ARG B O 1
ATOM 4249 N N . PRO B 1 224 ? 22.689 26.13 20.435 1 88.05 224 PRO B N 1
ATOM 4250 C CA . PRO B 1 224 ? 23.4 24.928 20.876 1 88.05 224 PRO B CA 1
ATOM 4251 C C . PRO B 1 224 ? 23.483 24.816 22.397 1 88.05 224 PRO B C 1
ATOM 4253 O O . PRO B 1 224 ? 23.744 25.81 23.08 1 88.05 224 PRO B O 1
ATOM 4256 N N . GLY B 1 225 ? 23.183 23.654 22.865 1 86.3 225 GLY B N 1
ATOM 4257 C CA . GLY B 1 225 ? 23.323 23.426 24.294 1 86.3 225 GLY B CA 1
ATOM 4258 C C . GLY B 1 225 ? 22.022 23.593 25.055 1 86.3 225 GLY B C 1
ATOM 4259 O O . GLY B 1 225 ? 21.919 23.188 26.215 1 86.3 225 GLY B O 1
ATOM 4260 N N . ASP B 1 226 ? 21.03 24.139 24.445 1 89.78 226 ASP B N 1
ATOM 4261 C CA . ASP B 1 226 ? 19.727 24.258 25.092 1 89.78 226 ASP B CA 1
ATOM 4262 C C . ASP B 1 226 ? 19.171 22.886 25.464 1 89.78 226 ASP B C 1
ATOM 4264 O O . ASP B 1 226 ? 19.557 21.874 24.875 1 89.78 226 ASP B O 1
ATOM 4268 N N . ARG B 1 227 ? 18.294 22.869 26.505 1 88.74 227 ARG B N 1
ATOM 4269 C CA . ARG B 1 227 ? 17.665 21.63 26.949 1 88.74 227 ARG B CA 1
ATOM 4270 C C . ARG B 1 227 ? 16.145 21.725 26.862 1 88.74 227 ARG B C 1
ATOM 4272 O O . ARG B 1 227 ? 15.558 22.739 27.248 1 88.74 227 ARG B O 1
ATOM 4279 N N . MET B 1 228 ? 15.565 20.775 26.396 1 85.27 228 MET B N 1
ATOM 4280 C CA . MET B 1 228 ? 14.109 20.727 26.288 1 85.27 228 MET B CA 1
ATOM 4281 C C . MET B 1 228 ? 13.473 20.42 27.64 1 85.27 228 MET B C 1
ATOM 4283 O O . MET B 1 228 ? 14.08 19.751 28.479 1 85.27 228 MET B O 1
ATOM 4287 N N . PRO B 1 229 ? 12.233 20.92 27.845 1 80.34 229 PRO B N 1
ATOM 4288 C CA . PRO B 1 229 ? 11.573 20.709 29.136 1 80.34 229 PRO B CA 1
ATOM 4289 C C . PRO B 1 229 ? 11.293 19.235 29.422 1 80.34 229 PRO B C 1
ATOM 4291 O O . PRO B 1 229 ? 11.119 18.444 28.491 1 80.34 229 PRO B O 1
ATOM 4294 N N . GLU B 1 230 ? 11.177 18.979 30.674 1 78.17 230 GLU B N 1
ATOM 4295 C CA . GLU B 1 230 ? 10.796 17.637 31.102 1 78.17 230 GLU B CA 1
ATOM 4296 C C . GLU B 1 230 ? 9.386 17.288 30.634 1 78.17 230 GLU B C 1
ATOM 4298 O O . GLU B 1 230 ? 8.489 18.132 30.668 1 78.17 230 GLU B O 1
ATOM 4303 N N . GLY B 1 231 ? 9.212 16.173 30.187 1 77.64 231 GLY B N 1
ATOM 4304 C CA . GLY B 1 231 ? 7.886 15.742 29.776 1 77.64 231 GLY B CA 1
ATOM 4305 C C . GLY B 1 231 ? 7.567 16.087 28.333 1 77.64 231 GLY B C 1
ATOM 4306 O O . GLY B 1 231 ? 6.471 15.798 27.848 1 77.64 231 GLY B O 1
ATOM 4307 N N . ASP B 1 232 ? 8.566 16.673 27.831 1 81.28 232 ASP B N 1
ATOM 4308 C CA . ASP B 1 232 ? 8.411 17.069 26.434 1 81.28 232 ASP B CA 1
ATOM 4309 C C . ASP B 1 232 ? 8.887 15.963 25.495 1 81.28 232 ASP B C 1
ATOM 4311 O O . ASP B 1 232 ? 9.916 15.331 25.742 1 81.28 232 ASP B O 1
ATOM 4315 N N . ILE B 1 233 ? 8.084 15.76 24.444 1 82.26 233 ILE B N 1
ATOM 4316 C CA . ILE B 1 233 ? 8.413 14.711 23.485 1 82.26 233 ILE B CA 1
ATOM 4317 C C . ILE B 1 233 ? 9.814 14.946 22.924 1 82.26 233 ILE B C 1
ATOM 4319 O O . ILE B 1 233 ? 10.546 13.993 22.647 1 82.26 233 ILE B O 1
ATOM 4323 N N . ARG B 1 234 ? 10.364 16.148 22.785 1 86.16 234 ARG B N 1
ATOM 4324 C CA . ARG B 1 234 ? 11.651 16.518 22.205 1 86.16 234 ARG B CA 1
ATOM 4325 C C . ARG B 1 234 ? 12.801 16.099 23.114 1 86.16 234 ARG B C 1
ATOM 4327 O O . ARG B 1 234 ? 13.959 16.078 22.689 1 86.16 234 ARG B O 1
ATOM 4334 N N . GLY B 1 235 ? 12.427 15.809 24.249 1 79.17 235 GLY B N 1
ATOM 4335 C CA . GLY B 1 235 ? 13.426 15.337 25.195 1 79.17 235 GLY B CA 1
ATOM 4336 C C . GLY B 1 235 ? 13.617 13.833 25.16 1 79.17 235 GLY B C 1
ATOM 4337 O O . GLY B 1 235 ? 14.494 13.297 25.841 1 79.17 235 GLY B O 1
ATOM 4338 N N . GLN B 1 236 ? 12.826 13.163 24.372 1 77.12 236 GLN B N 1
ATOM 4339 C CA . GLN B 1 236 ? 12.831 11.704 24.37 1 77.12 236 GLN B CA 1
ATOM 4340 C C . GLN B 1 236 ? 13.753 11.158 23.283 1 77.12 236 GLN B C 1
ATOM 4342 O O . GLN B 1 236 ? 14.049 11.852 22.307 1 77.12 236 GLN B O 1
ATOM 4347 N N . ARG B 1 237 ? 14.297 9.908 23.5 1 74.64 237 ARG B N 1
ATOM 4348 C CA . ARG B 1 237 ? 15.039 9.171 22.482 1 74.64 237 ARG B CA 1
ATOM 4349 C C . ARG B 1 237 ? 14.105 8.299 21.648 1 74.64 237 ARG B C 1
ATOM 4351 O O . ARG B 1 237 ? 13.765 7.184 22.05 1 74.64 237 ARG B O 1
ATOM 4358 N N . ILE B 1 238 ? 13.646 8.894 20.648 1 78.12 238 ILE B N 1
ATOM 4359 C CA . ILE B 1 238 ? 12.744 8.164 19.763 1 78.12 238 ILE B CA 1
ATOM 4360 C C . ILE B 1 238 ? 13.339 8.101 18.358 1 78.12 238 ILE B C 1
ATOM 4362 O O . ILE B 1 238 ? 14.014 9.036 17.921 1 78.12 238 ILE B O 1
ATOM 4366 N N . GLU B 1 239 ? 13.145 7.051 17.709 1 70.92 239 GLU B N 1
ATOM 4367 C CA . GLU B 1 239 ? 13.809 6.696 16.458 1 70.92 239 GLU B CA 1
ATOM 4368 C C . GLU B 1 239 ? 13.567 7.755 15.385 1 70.92 239 GLU B C 1
ATOM 4370 O O . GLU B 1 239 ? 14.492 8.142 14.668 1 70.92 239 GLU B O 1
ATOM 4375 N N . TRP B 1 240 ? 12.402 8.28 15.376 1 76.35 240 TRP B N 1
ATOM 4376 C CA . TRP B 1 240 ? 12.078 9.166 14.262 1 76.35 240 TRP B CA 1
ATOM 4377 C C . TRP B 1 240 ? 12.527 10.594 14.554 1 76.35 240 TRP B C 1
ATOM 4379 O O . TRP B 1 240 ? 12.561 11.437 13.654 1 76.35 240 TRP B O 1
ATOM 4389 N N . MET B 1 241 ? 12.925 10.933 15.764 1 83.94 241 MET B N 1
ATOM 4390 C CA . MET B 1 241 ? 13.301 12.283 16.176 1 83.94 241 MET B CA 1
ATOM 4391 C C . MET B 1 241 ? 14.704 12.629 15.688 1 83.94 241 MET B C 1
ATOM 4393 O O . MET B 1 241 ? 15.69 12.071 16.174 1 83.94 241 MET B O 1
ATOM 4397 N N . GLN B 1 242 ? 14.732 13.48 14.755 1 88.52 242 GLN B N 1
ATOM 4398 C CA . GLN B 1 242 ? 16.015 13.843 14.164 1 88.52 242 GLN B CA 1
ATOM 4399 C C . GLN B 1 242 ? 16.441 15.245 14.589 1 88.52 242 GLN B C 1
ATOM 4401 O O . GLN B 1 242 ? 17.623 15.587 14.525 1 88.52 242 GLN B O 1
ATOM 4406 N N . TYR B 1 243 ? 15.558 15.991 15.118 1 93.42 243 TYR B N 1
ATOM 4407 C CA . TYR B 1 243 ? 15.777 17.413 15.355 1 93.42 243 TYR B CA 1
ATOM 4408 C C . TYR B 1 243 ? 16.458 17.644 16.699 1 93.42 243 TYR B C 1
ATOM 4410 O O . TYR B 1 243 ? 17.135 18.656 16.893 1 93.42 243 TYR B O 1
ATOM 4418 N N . TYR B 1 244 ? 16.269 16.609 17.576 1 90.86 244 TYR B N 1
ATOM 4419 C CA . TYR B 1 244 ? 16.828 16.701 18.92 1 90.86 244 TYR B CA 1
ATOM 4420 C C . TYR B 1 244 ? 17.541 15.41 19.304 1 90.86 244 TYR B C 1
ATOM 4422 O O . TYR B 1 244 ? 17.116 14.319 18.915 1 90.86 244 TYR B O 1
ATOM 4430 N N . ARG B 1 245 ? 18.572 15.577 19.921 1 86.13 245 ARG B N 1
ATOM 4431 C CA . ARG B 1 245 ? 19.353 14.453 20.428 1 86.13 245 ARG B CA 1
ATOM 4432 C C . ARG B 1 245 ? 19.627 14.605 21.921 1 86.13 245 ARG B C 1
ATOM 4434 O O . ARG B 1 245 ? 20.216 15.599 22.351 1 86.13 245 ARG B O 1
ATOM 4441 N N . ASP B 1 246 ? 19.183 13.646 22.671 1 83.21 246 ASP B N 1
ATOM 4442 C CA . ASP B 1 246 ? 19.378 13.676 24.117 1 83.21 246 ASP B CA 1
ATOM 4443 C C . ASP B 1 246 ? 18.767 14.935 24.728 1 83.21 246 ASP B C 1
ATOM 4445 O O . ASP B 1 246 ? 19.408 15.615 25.532 1 83.21 246 ASP B O 1
ATOM 4449 N N . GLY B 1 247 ? 17.631 15.308 24.163 1 86.44 247 GLY B N 1
ATOM 4450 C CA . GLY B 1 247 ? 16.885 16.433 24.703 1 86.44 247 GLY B CA 1
ATOM 4451 C C . GLY B 1 247 ? 17.466 17.778 24.309 1 86.44 247 GLY B C 1
ATOM 4452 O O . GLY B 1 247 ? 17.115 18.807 24.891 1 86.44 247 GLY B O 1
ATOM 4453 N N . ARG B 1 248 ? 18.383 17.771 23.397 1 91.68 248 ARG B N 1
ATOM 4454 C CA . ARG B 1 248 ? 19.019 18.997 22.925 1 91.68 248 ARG B CA 1
ATOM 4455 C C . ARG B 1 248 ? 18.869 19.145 21.414 1 91.68 248 ARG B C 1
ATOM 4457 O O . ARG B 1 248 ? 18.815 18.148 20.69 1 91.68 248 ARG B O 1
ATOM 4464 N N . PRO B 1 249 ? 18.822 20.367 20.981 1 93.9 249 PRO B N 1
ATOM 4465 C CA . PRO B 1 249 ? 18.758 20.558 19.53 1 93.9 249 PRO B CA 1
ATOM 4466 C C . PRO B 1 249 ? 19.967 19.972 18.804 1 93.9 249 PRO B C 1
ATOM 4468 O O . PRO B 1 249 ? 21.091 20.052 19.306 1 93.9 249 PRO B O 1
ATOM 4471 N N . ASN B 1 250 ? 19.788 19.366 17.719 1 94.49 250 ASN B N 1
ATOM 4472 C CA . ASN B 1 250 ? 20.857 18.822 16.888 1 94.49 250 ASN B CA 1
ATOM 4473 C C . ASN B 1 250 ? 21.759 19.925 16.341 1 94.49 250 ASN B C 1
ATOM 4475 O O . ASN B 1 250 ? 21.338 20.715 15.494 1 94.49 250 ASN B O 1
ATOM 4479 N N . GLU B 1 251 ? 22.975 19.938 16.709 1 94.05 251 GLU B N 1
ATOM 4480 C CA . GLU B 1 251 ? 23.888 21.038 16.413 1 94.05 251 GLU B CA 1
ATOM 4481 C C . GLU B 1 251 ? 24.2 21.11 14.921 1 94.05 251 GLU B C 1
ATOM 4483 O O . GLU B 1 251 ? 24.366 22.199 14.368 1 94.05 251 GLU B O 1
ATOM 4488 N N . GLU B 1 252 ? 24.287 20.003 14.338 1 94.35 252 GLU B N 1
ATOM 4489 C CA . GLU B 1 252 ? 24.564 19.977 12.905 1 94.35 252 GLU B CA 1
ATOM 4490 C C . GLU B 1 252 ? 23.43 20.62 12.112 1 94.35 252 GLU B C 1
ATOM 4492 O O . GLU B 1 252 ? 23.674 21.331 11.135 1 94.35 252 GLU B O 1
ATOM 4497 N N . LEU B 1 253 ? 22.273 20.405 12.562 1 95.53 253 LEU B N 1
ATOM 4498 C CA . LEU B 1 253 ? 21.113 20.981 11.89 1 95.53 253 LEU B CA 1
ATOM 4499 C C . LEU B 1 253 ? 21.029 22.483 12.143 1 95.53 253 LEU B C 1
ATOM 4501 O O . LEU B 1 253 ? 20.632 23.244 11.258 1 95.53 253 LEU B O 1
ATOM 4505 N N . LEU B 1 254 ? 21.361 22.887 13.306 1 95.59 254 LEU B N 1
ATOM 4506 C CA . LEU B 1 254 ? 21.402 24.314 13.608 1 95.59 254 LEU B CA 1
ATOM 4507 C C . LEU B 1 254 ? 22.401 25.032 12.708 1 95.59 254 LEU B C 1
ATOM 4509 O O . LEU B 1 254 ? 22.15 26.155 12.266 1 95.59 254 LEU B O 1
ATOM 4513 N N . LYS B 1 255 ? 23.507 24.376 12.468 1 95.42 255 LYS B N 1
ATOM 4514 C CA . LYS B 1 255 ? 24.514 24.955 11.583 1 95.42 255 LYS B CA 1
ATOM 4515 C C . LYS B 1 255 ? 23.974 25.113 10.164 1 95.42 255 LYS B C 1
ATOM 4517 O O . LYS B 1 255 ? 24.231 26.122 9.505 1 95.42 255 LYS B O 1
ATOM 4522 N N . LYS B 1 256 ? 23.288 24.146 9.704 1 96.5 256 LYS B N 1
ATOM 4523 C CA . LYS B 1 256 ? 22.669 24.224 8.384 1 96.5 256 LYS B CA 1
ATOM 4524 C C . LYS B 1 256 ? 21.663 25.369 8.316 1 96.5 256 LYS B C 1
ATOM 4526 O O . LYS B 1 256 ? 21.601 26.09 7.317 1 96.5 256 LYS B O 1
ATOM 4531 N N . LEU B 1 257 ? 20.883 25.499 9.39 1 96.37 257 LEU B N 1
ATOM 4532 C CA . LEU B 1 257 ? 19.916 26.59 9.449 1 96.37 257 LEU B CA 1
ATOM 4533 C C . LEU B 1 257 ? 20.618 27.942 9.376 1 96.37 257 LEU B C 1
ATOM 4535 O O . LEU B 1 257 ? 20.164 28.845 8.669 1 96.37 257 LEU B O 1
ATOM 4539 N N . GLU B 1 258 ? 21.692 28.039 10.078 1 96.15 258 GLU B N 1
ATOM 4540 C CA . GLU B 1 258 ? 22.437 29.294 10.106 1 96.15 258 GLU B CA 1
ATOM 4541 C C . GLU B 1 258 ? 22.978 29.645 8.723 1 96.15 258 GLU B C 1
ATOM 4543 O O . GLU B 1 258 ? 23.021 30.818 8.346 1 96.15 258 GLU B O 1
ATOM 4548 N N . ALA B 1 259 ? 23.305 28.646 8.039 1 97.08 259 ALA B N 1
ATOM 4549 C CA . ALA B 1 259 ? 23.887 28.848 6.715 1 97.08 259 ALA B CA 1
ATOM 4550 C C . ALA B 1 259 ? 22.877 29.482 5.762 1 97.08 259 ALA B C 1
ATOM 4552 O O . ALA B 1 259 ? 23.257 30.168 4.811 1 97.08 259 ALA B O 1
ATOM 4553 N N . VAL B 1 260 ? 21.627 29.335 6.021 1 98.03 260 VAL B N 1
ATOM 4554 C CA . VAL B 1 260 ? 20.637 29.831 5.071 1 98.03 260 VAL B CA 1
ATOM 4555 C C . VAL B 1 260 ? 19.764 30.89 5.74 1 98.03 260 VAL B C 1
ATOM 4557 O O . VAL B 1 260 ? 18.756 31.32 5.175 1 98.03 260 VAL B O 1
ATOM 4560 N N . ARG B 1 261 ? 20.082 31.329 6.911 1 97.57 261 ARG B N 1
ATOM 4561 C CA . ARG B 1 261 ? 19.29 32.256 7.713 1 97.57 261 ARG B CA 1
ATOM 4562 C C . ARG B 1 261 ? 19.036 33.555 6.956 1 97.57 261 ARG B C 1
ATOM 4564 O O . ARG B 1 261 ? 17.906 34.048 6.921 1 97.57 261 ARG B O 1
ATOM 4571 N N . GLU B 1 262 ? 20.036 34.066 6.344 1 97.83 262 GLU B N 1
ATOM 4572 C CA . GLU B 1 262 ? 19.916 35.345 5.653 1 97.83 262 GLU B CA 1
ATOM 4573 C C . GLU B 1 262 ? 18.937 35.252 4.485 1 97.83 262 GLU B C 1
ATOM 4575 O O . GLU B 1 262 ? 18.132 36.16 4.269 1 97.83 262 GLU B O 1
ATOM 4580 N N . ILE B 1 263 ? 19 34.179 3.773 1 98.33 263 ILE B N 1
ATOM 4581 C CA . ILE B 1 263 ? 18.126 33.985 2.621 1 98.33 263 ILE B CA 1
ATOM 4582 C C . ILE B 1 263 ? 16.68 33.839 3.089 1 98.33 263 ILE B C 1
ATOM 4584 O O . ILE B 1 263 ? 15.773 34.458 2.526 1 98.33 263 ILE B O 1
ATOM 4588 N N . LEU B 1 264 ? 16.46 33.133 4.166 1 98.28 264 LEU B N 1
ATOM 4589 C CA . LEU B 1 264 ? 15.123 32.85 4.675 1 98.28 264 LEU B CA 1
ATOM 4590 C C . LEU B 1 264 ? 14.483 34.107 5.253 1 98.28 264 LEU B C 1
ATOM 4592 O O . LEU B 1 264 ? 13.256 34.205 5.332 1 98.28 264 LEU B O 1
ATOM 4596 N N . THR B 1 265 ? 15.269 35.076 5.635 1 98.01 265 THR B N 1
ATOM 4597 C CA . THR B 1 265 ? 14.723 36.254 6.301 1 98.01 265 THR B CA 1
ATOM 4598 C C . THR B 1 265 ? 14.7 37.449 5.352 1 98.01 265 THR B C 1
ATOM 4600 O O . THR B 1 265 ? 14.406 38.572 5.768 1 98.01 265 THR B O 1
ATOM 4603 N N . ARG B 1 266 ? 15.001 37.199 4.144 1 96.73 266 ARG B N 1
ATOM 4604 C CA . ARG B 1 266 ? 14.921 38.262 3.148 1 96.73 266 ARG B CA 1
ATOM 4605 C C . ARG B 1 266 ? 13.501 38.81 3.045 1 96.73 266 ARG B C 1
ATOM 4607 O O . ARG B 1 266 ? 12.532 38.082 3.27 1 96.73 266 ARG B O 1
ATOM 4614 N N . GLY B 1 267 ? 13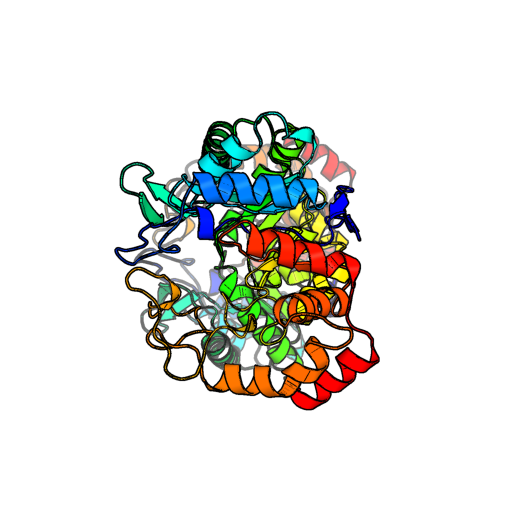.436 40.16 2.734 1 94.48 267 GLY B N 1
ATOM 4615 C CA . GLY B 1 267 ? 12.136 40.784 2.542 1 94.48 267 GLY B CA 1
ATOM 4616 C C . GLY B 1 267 ? 11.391 41.024 3.841 1 94.48 267 GLY B C 1
ATOM 4617 O O . GLY B 1 267 ? 10.163 41.128 3.849 1 94.48 267 GLY B O 1
ATOM 4618 N N . GLY B 1 268 ? 12.139 40.903 5.066 1 95.78 268 GLY B N 1
ATOM 4619 C CA . GLY B 1 268 ? 11.535 41.197 6.356 1 95.78 268 GLY B CA 1
ATOM 4620 C C . GLY B 1 268 ? 10.839 40 6.976 1 95.78 268 GLY B C 1
ATOM 4621 O O . GLY B 1 268 ? 10.054 40.149 7.914 1 95.78 268 GLY B O 1
ATOM 4622 N N . ARG B 1 269 ? 11.103 38.848 6.487 1 97.22 269 ARG B N 1
ATOM 4623 C CA . ARG B 1 269 ? 10.532 37.621 7.033 1 97.22 269 ARG B CA 1
ATOM 4624 C C . ARG B 1 269 ? 11.212 37.237 8.343 1 97.22 269 ARG B C 1
ATOM 4626 O O . ARG B 1 269 ? 12.41 37.467 8.518 1 97.22 269 ARG B O 1
ATOM 4633 N N . THR B 1 270 ? 10.424 36.701 9.219 1 97.42 270 THR B N 1
ATOM 4634 C CA . THR B 1 270 ? 11.033 35.929 10.297 1 97.42 270 THR B CA 1
ATOM 4635 C C . THR B 1 270 ? 11.545 34.588 9.779 1 97.42 270 THR B C 1
ATOM 4637 O O . THR B 1 270 ? 11.202 34.173 8.67 1 97.42 270 THR B O 1
ATOM 4640 N N . LEU B 1 271 ? 12.32 33.919 10.545 1 97.45 271 LEU B N 1
ATOM 4641 C CA . LEU B 1 271 ? 12.826 32.605 10.162 1 97.45 271 LEU B CA 1
ATOM 4642 C C . LEU B 1 271 ? 11.68 31.622 9.95 1 97.45 271 LEU B C 1
ATOM 4644 O O . LEU B 1 271 ? 11.713 30.816 9.018 1 97.45 271 LEU B O 1
ATOM 4648 N N . VAL B 1 272 ? 10.715 31.703 10.799 1 98.15 272 VAL B N 1
ATOM 4649 C CA . VAL B 1 272 ? 9.522 30.868 10.71 1 98.15 272 VAL B CA 1
ATOM 4650 C C . VAL B 1 272 ? 8.821 31.109 9.375 1 98.15 272 VAL B C 1
ATOM 4652 O O . VAL B 1 272 ? 8.501 30.16 8.654 1 98.15 272 VAL B O 1
ATOM 4655 N N . GLN B 1 273 ? 8.623 32.355 9.036 1 98.41 273 GLN B N 1
ATOM 4656 C CA . GLN B 1 273 ? 7.956 32.716 7.789 1 98.41 273 GLN B CA 1
ATOM 4657 C C . GLN B 1 273 ? 8.769 32.265 6.579 1 98.41 273 GLN B C 1
ATOM 4659 O O . GLN B 1 273 ? 8.207 31.802 5.584 1 98.41 273 GLN B O 1
ATOM 4664 N N . GLY B 1 274 ? 10.093 32.398 6.679 1 98.55 274 GLY B N 1
ATOM 4665 C CA . GLY B 1 274 ? 10.959 31.95 5.601 1 98.55 274 GLY B CA 1
ATOM 4666 C C . GLY B 1 274 ? 10.902 30.451 5.374 1 98.55 274 GLY B C 1
ATOM 4667 O O . GLY B 1 274 ? 10.868 29.992 4.23 1 98.55 274 GLY B O 1
ATOM 4668 N N . ALA B 1 275 ? 10.919 29.683 6.478 1 98.59 275 ALA B N 1
ATOM 4669 C CA . ALA B 1 275 ? 10.843 28.227 6.394 1 98.59 275 ALA B CA 1
ATOM 4670 C C . ALA B 1 275 ? 9.544 27.784 5.726 1 98.59 275 ALA B C 1
ATOM 4672 O O . ALA B 1 275 ? 9.544 26.867 4.901 1 98.59 275 ALA B O 1
ATOM 4673 N N . ILE B 1 276 ? 8.464 28.429 6.038 1 98.7 276 ILE B N 1
ATOM 4674 C CA . ILE B 1 276 ? 7.166 28.134 5.441 1 98.7 276 ILE B CA 1
ATOM 4675 C C . ILE B 1 276 ? 7.183 28.505 3.96 1 98.7 276 ILE B C 1
ATOM 4677 O O . ILE B 1 276 ? 6.699 27.744 3.118 1 98.7 276 ILE B O 1
ATOM 4681 N N . ALA B 1 277 ? 7.748 29.678 3.672 1 98.67 277 ALA B N 1
ATOM 4682 C CA . ALA B 1 277 ? 7.824 30.157 2.295 1 98.67 277 ALA B CA 1
ATOM 4683 C C . ALA B 1 277 ? 8.602 29.181 1.416 1 98.67 277 ALA B C 1
ATOM 4685 O O . ALA B 1 277 ? 8.291 29.017 0.234 1 98.67 277 ALA B O 1
ATOM 4686 N N . TRP B 1 278 ? 9.605 28.547 1.954 1 98.81 278 TRP B N 1
ATOM 4687 C CA . TRP B 1 278 ? 10.39 27.551 1.232 1 98.81 278 TRP B CA 1
ATOM 4688 C C . TRP B 1 278 ? 9.51 26.392 0.776 1 98.81 278 TRP B C 1
ATOM 4690 O O . TRP B 1 278 ? 9.64 25.912 -0.353 1 98.81 278 TRP B O 1
ATOM 4700 N N . LEU B 1 279 ? 8.615 25.985 1.619 1 98.84 279 LEU B N 1
ATOM 4701 C CA . LEU B 1 279 ? 7.727 24.867 1.32 1 98.84 279 LEU B CA 1
ATOM 4702 C C . LEU B 1 279 ? 6.812 25.199 0.146 1 98.84 279 LEU B C 1
ATOM 4704 O O . LEU B 1 279 ? 6.614 24.371 -0.746 1 98.84 279 LEU B O 1
ATOM 4708 N N . TRP B 1 280 ? 6.276 26.431 0.168 1 98.78 280 TRP B N 1
ATOM 4709 C CA . TRP B 1 280 ? 5.409 26.863 -0.923 1 98.78 280 TRP B CA 1
ATOM 4710 C C . TRP B 1 280 ? 6.177 26.92 -2.239 1 98.78 280 TRP B C 1
ATOM 4712 O O . TRP B 1 280 ? 5.626 26.622 -3.301 1 98.78 280 TRP B O 1
ATOM 4722 N N . ALA B 1 281 ? 7.414 27.337 -2.138 1 98.68 281 ALA B N 1
ATOM 4723 C CA . ALA B 1 281 ? 8.239 27.431 -3.34 1 98.68 281 ALA B CA 1
ATOM 4724 C C . ALA B 1 281 ? 8.635 26.045 -3.842 1 98.68 281 ALA B C 1
ATOM 4726 O O . ALA B 1 281 ? 8.775 25.832 -5.049 1 98.68 281 ALA B O 1
ATOM 4727 N N . LYS B 1 282 ? 8.807 25.132 -2.945 1 98.62 282 LYS B N 1
ATOM 4728 C CA . LYS B 1 282 ? 9.244 23.776 -3.262 1 98.62 282 LYS B CA 1
ATOM 4729 C C . LYS B 1 282 ? 8.225 23.061 -4.144 1 98.62 282 LYS B C 1
ATOM 4731 O O . LYS B 1 282 ? 8.598 22.32 -5.057 1 98.62 282 LYS B O 1
ATOM 4736 N N . SER B 1 283 ? 6.97 23.279 -3.872 1 98.7 283 SER B N 1
ATOM 4737 C CA . SER B 1 283 ? 5.941 22.624 -4.673 1 98.7 283 SER B CA 1
ATOM 4738 C C . SER B 1 283 ? 4.58 23.281 -4.468 1 98.7 283 SER B C 1
ATOM 4740 O O . SER B 1 283 ? 4.232 23.665 -3.349 1 98.7 283 SER B O 1
ATOM 4742 N N . PRO B 1 284 ? 3.763 23.332 -5.476 1 97.95 284 PRO B N 1
ATOM 4743 C CA . PRO B 1 284 ? 2.415 23.889 -5.34 1 97.95 284 PRO B CA 1
ATOM 4744 C C . PRO B 1 284 ? 1.48 22.983 -4.543 1 97.95 284 PRO B C 1
ATOM 4746 O O . PRO B 1 284 ? 0.399 23.414 -4.131 1 97.95 284 PRO B O 1
ATOM 4749 N N . VAL B 1 285 ? 1.901 21.746 -4.293 1 98.6 285 VAL B N 1
ATOM 4750 C CA . VAL B 1 285 ? 0.994 20.839 -3.597 1 98.6 285 VAL B CA 1
ATOM 4751 C C . VAL B 1 285 ? 1.195 20.964 -2.088 1 98.6 285 VAL B C 1
ATOM 4753 O O . VAL B 1 285 ? 0.391 20.455 -1.304 1 98.6 285 VAL B O 1
ATOM 4756 N N . ASN B 1 286 ? 2.214 21.638 -1.698 1 98.8 286 ASN B N 1
ATOM 4757 C CA . ASN B 1 286 ? 2.569 21.697 -0.284 1 98.8 286 ASN B CA 1
ATOM 4758 C C . ASN B 1 286 ? 1.639 22.627 0.49 1 98.8 286 ASN B C 1
ATOM 4760 O O . ASN B 1 286 ? 1.445 23.781 0.102 1 98.8 286 ASN B O 1
ATOM 4764 N N . ILE B 1 287 ? 1.144 22.156 1.556 1 98.9 287 ILE B N 1
ATOM 4765 C CA . ILE B 1 287 ? 0.38 22.909 2.545 1 98.9 287 ILE B CA 1
ATOM 4766 C C . ILE B 1 287 ? 0.958 22.668 3.937 1 98.9 287 ILE B C 1
ATOM 4768 O O . ILE B 1 287 ? 0.605 21.691 4.602 1 98.9 287 ILE B O 1
ATOM 4772 N N . PRO B 1 288 ? 1.846 23.535 4.37 1 98.87 288 PRO B N 1
ATOM 4773 C CA . PRO B 1 288 ? 2.452 23.347 5.69 1 98.87 288 PRO B CA 1
ATOM 4774 C C . PRO B 1 288 ? 1.432 23.433 6.824 1 98.87 288 PRO B C 1
ATOM 4776 O O . PRO B 1 288 ? 0.5 24.239 6.762 1 98.87 288 PRO B O 1
ATOM 4779 N N . ILE B 1 289 ? 1.657 22.585 7.873 1 98.84 289 ILE B N 1
ATOM 4780 C CA . ILE B 1 289 ? 0.77 22.609 9.032 1 98.84 289 ILE B CA 1
ATOM 4781 C C . ILE B 1 289 ? 1.595 22.745 10.31 1 98.84 289 ILE B C 1
ATOM 4783 O O . ILE B 1 289 ? 1.623 21.832 11.138 1 98.84 289 ILE B O 1
ATOM 4787 N N . PRO B 1 290 ? 2.196 23.933 10.515 1 98.54 290 PRO B N 1
ATOM 4788 C CA . PRO B 1 290 ? 3.002 24.154 11.718 1 98.54 290 PRO B CA 1
ATOM 4789 C C . PRO B 1 290 ? 2.163 24.18 12.994 1 98.54 290 PRO B C 1
ATOM 4791 O O . PRO B 1 290 ? 1.012 24.623 12.97 1 98.54 290 PRO B O 1
ATOM 4794 N N . GLY B 1 291 ? 2.762 23.71 14.054 1 96.69 291 GLY B N 1
ATOM 4795 C CA . GLY B 1 291 ? 2.147 23.87 15.361 1 96.69 291 GLY B CA 1
ATOM 4796 C C . GLY B 1 291 ? 2.234 25.288 15.892 1 96.69 291 GLY B C 1
ATOM 4797 O O . GLY B 1 291 ? 2.983 26.11 15.361 1 96.69 291 GLY B O 1
ATOM 4798 N N . PHE B 1 292 ? 1.465 25.559 16.898 1 95.47 292 PHE B N 1
ATOM 4799 C CA . PHE B 1 292 ? 1.414 26.848 17.577 1 95.47 292 PHE B CA 1
ATOM 4800 C C . PHE B 1 292 ? 1.078 26.67 19.053 1 95.47 292 PHE B C 1
ATOM 4802 O O . PHE B 1 292 ? 0.373 25.73 19.426 1 95.47 292 PHE B O 1
ATOM 4809 N N . LYS B 1 293 ? 1.571 27.546 19.817 1 91.82 293 LYS B N 1
ATOM 4810 C CA . LYS B 1 293 ? 1.34 27.418 21.253 1 91.82 293 LYS B CA 1
ATOM 4811 C C . LYS B 1 293 ? 0.503 28.58 21.781 1 91.82 293 LYS B C 1
ATOM 4813 O O . LYS B 1 293 ? -0.103 28.48 22.849 1 91.82 293 LYS B O 1
ATOM 4818 N N . ASN B 1 294 ? 0.531 29.694 21.046 1 95.14 294 ASN B N 1
ATOM 4819 C CA . ASN B 1 294 ? -0.171 30.883 21.517 1 95.14 294 ASN B CA 1
ATOM 4820 C C . ASN B 1 294 ? -0.602 31.776 20.358 1 95.14 294 ASN B C 1
ATOM 4822 O O . ASN B 1 294 ? -0.288 31.493 19.2 1 95.14 294 ASN B O 1
ATOM 4826 N N . THR B 1 295 ? -1.317 32.821 20.762 1 97.71 295 THR B N 1
ATOM 4827 C CA . THR B 1 295 ? -1.912 33.73 19.788 1 97.71 295 THR B CA 1
ATOM 4828 C C . THR B 1 295 ? -0.83 34.419 18.961 1 97.71 295 THR B C 1
ATOM 4830 O O . THR B 1 295 ? -0.972 34.57 17.746 1 97.71 295 THR B O 1
ATOM 4833 N N . GLN B 1 296 ? 0.217 34.788 19.578 1 97.19 296 GLN B N 1
ATOM 4834 C CA . GLN B 1 296 ? 1.302 35.471 18.882 1 97.19 296 GLN B CA 1
ATOM 4835 C C . GLN B 1 296 ? 1.905 34.582 17.797 1 97.19 296 GLN B C 1
ATOM 4837 O O . GLN B 1 296 ? 2.138 35.035 16.675 1 97.19 296 GLN B O 1
ATOM 4842 N N . GLN B 1 297 ? 2.15 33.359 18.087 1 96.77 297 GLN B N 1
ATOM 4843 C CA . GLN B 1 297 ? 2.705 32.42 17.118 1 96.77 297 GLN B CA 1
ATOM 4844 C C . GLN B 1 297 ? 1.739 32.19 15.959 1 96.77 297 GLN B C 1
ATOM 4846 O O . GLN B 1 297 ? 2.152 32.156 14.798 1 96.77 297 GLN B O 1
ATOM 4851 N N . ALA B 1 298 ? 0.461 32.04 16.281 1 97.92 298 ALA B N 1
ATOM 4852 C CA . ALA B 1 298 ? -0.547 31.84 15.244 1 97.92 298 ALA B CA 1
ATOM 4853 C C . ALA B 1 298 ? -0.571 33.012 14.268 1 97.92 298 ALA B C 1
ATOM 4855 O O . ALA B 1 298 ? -0.633 32.815 13.052 1 97.92 298 ALA B O 1
ATOM 4856 N N . LEU B 1 299 ? -0.49 34.194 14.805 1 97.91 299 LEU B N 1
ATOM 4857 C CA . LEU B 1 299 ? -0.533 35.392 13.973 1 97.91 299 LEU B CA 1
ATOM 4858 C C . LEU B 1 299 ? 0.748 35.534 13.159 1 97.91 299 LEU B C 1
ATOM 4860 O O . LEU B 1 299 ? 0.712 35.978 12.009 1 97.91 299 LEU B O 1
ATOM 4864 N N . GLU B 1 300 ? 1.824 35.175 13.766 1 97.28 300 GLU B N 1
ATOM 4865 C CA . GLU B 1 300 ? 3.078 35.185 13.018 1 97.28 300 GLU B CA 1
ATOM 4866 C C . GLU B 1 300 ? 3.019 34.231 11.829 1 97.28 300 GLU B C 1
ATOM 4868 O O . GLU B 1 300 ? 3.451 34.577 10.727 1 97.28 300 GLU B O 1
ATOM 4873 N N . LEU B 1 301 ? 2.56 33.084 12.047 1 97.97 301 LEU B N 1
ATOM 4874 C CA . LEU B 1 301 ? 2.412 32.09 10.99 1 97.97 301 LEU B CA 1
ATOM 4875 C C . LEU B 1 301 ? 1.496 32.604 9.885 1 97.97 301 LEU B C 1
ATOM 4877 O O . LEU B 1 301 ? 1.83 32.511 8.702 1 97.97 301 LEU B O 1
ATOM 4881 N N . ALA B 1 302 ? 0.38 33.173 10.257 1 97.76 302 ALA B N 1
ATOM 4882 C CA . ALA B 1 302 ? -0.571 33.706 9.285 1 97.76 302 ALA B CA 1
ATOM 4883 C C . ALA B 1 302 ? 0.073 34.788 8.424 1 97.76 302 ALA B C 1
ATOM 4885 O O . ALA B 1 302 ? -0.238 34.912 7.237 1 97.76 302 ALA B O 1
ATOM 4886 N N . GLY B 1 303 ? 0.949 35.521 9.039 1 97.23 303 GLY B N 1
ATOM 4887 C CA . GLY B 1 303 ? 1.616 36.609 8.343 1 97.23 303 GLY B CA 1
ATOM 4888 C C . GLY B 1 303 ? 2.491 36.137 7.197 1 97.23 303 GLY B C 1
ATOM 4889 O O . GLY B 1 303 ? 2.817 36.913 6.297 1 97.23 303 GLY B O 1
ATOM 4890 N N . ALA B 1 304 ? 2.881 34.868 7.189 1 97.57 304 ALA B N 1
ATOM 4891 C CA . ALA B 1 304 ? 3.695 34.308 6.113 1 97.57 304 ALA B CA 1
ATOM 4892 C C . ALA B 1 304 ? 2.954 34.364 4.78 1 97.57 304 ALA B C 1
ATOM 4894 O O . ALA B 1 304 ? 3.572 34.522 3.725 1 97.57 304 ALA B O 1
ATOM 4895 N N . MET B 1 305 ? 1.648 34.237 4.739 1 97.33 305 MET B N 1
ATOM 4896 C CA . MET B 1 305 ? 0.839 34.177 3.525 1 97.33 305 MET B CA 1
ATOM 4897 C C . MET B 1 305 ? 0.862 35.513 2.79 1 97.33 305 MET B C 1
ATOM 4899 O O . MET B 1 305 ? 0.726 35.556 1.566 1 97.33 305 MET B O 1
ATOM 4903 N N . GLU B 1 306 ? 1.078 36.536 3.513 1 95.62 306 GLU B N 1
ATOM 4904 C CA . GLU B 1 306 ? 1.16 37.859 2.9 1 95.62 306 GLU B CA 1
ATOM 4905 C C . GLU B 1 306 ? 2.422 37.998 2.054 1 95.62 306 GLU B C 1
ATOM 4907 O O . GLU B 1 306 ? 2.419 38.688 1.033 1 95.62 306 GLU B O 1
ATOM 4912 N N . LYS B 1 307 ? 3.438 37.31 2.463 1 95.81 307 LYS B N 1
ATOM 4913 C CA . LYS B 1 307 ? 4.736 37.439 1.808 1 95.81 307 LYS B CA 1
ATOM 4914 C C . LYS B 1 307 ? 4.901 36.399 0.704 1 95.81 307 LYS B C 1
ATOM 4916 O O . LYS B 1 307 ? 5.645 36.616 -0.255 1 95.81 307 LYS B O 1
ATOM 4921 N N . GLY B 1 308 ? 4.262 35.286 0.842 1 96.74 308 GLY B N 1
ATOM 4922 C CA . GLY B 1 308 ? 4.232 34.291 -0.218 1 96.74 308 GLY B CA 1
ATOM 4923 C C . GLY B 1 308 ? 5.489 33.445 -0.278 1 96.74 308 GLY B C 1
ATOM 4924 O O . GLY B 1 308 ? 6.258 33.396 0.684 1 96.74 308 GLY B O 1
ATOM 4925 N N . PRO B 1 309 ? 5.723 32.708 -1.387 1 98.46 309 PRO B N 1
ATOM 4926 C CA . PRO B 1 309 ? 6.842 31.775 -1.539 1 98.46 309 PRO B CA 1
ATOM 4927 C C . PRO B 1 309 ? 8.179 32.486 -1.74 1 98.46 309 PRO B C 1
ATOM 4929 O O . PRO B 1 309 ? 8.208 33.653 -2.138 1 98.46 309 PRO B O 1
ATOM 4932 N N . LEU B 1 310 ? 9.215 31.738 -1.418 1 98.58 310 LEU B N 1
ATOM 4933 C CA . LEU B 1 310 ? 10.536 32.237 -1.785 1 98.58 310 LEU B CA 1
ATOM 4934 C C . LEU B 1 310 ? 10.675 32.346 -3.3 1 98.58 310 LEU B C 1
ATOM 4936 O O . LEU B 1 310 ? 9.943 31.687 -4.043 1 98.58 310 LEU B O 1
ATOM 4940 N N . THR B 1 311 ? 11.617 33.184 -3.732 1 98.09 311 THR B N 1
ATOM 4941 C CA . THR B 1 311 ? 11.867 33.329 -5.162 1 98.09 311 THR B CA 1
ATOM 4942 C C . THR B 1 311 ? 12.688 32.155 -5.688 1 98.09 311 THR B C 1
ATOM 4944 O O . THR B 1 311 ? 13.372 31.475 -4.92 1 98.09 311 THR B O 1
ATOM 4947 N N . PRO B 1 312 ? 12.634 31.974 -6.983 1 98.03 312 PRO B N 1
ATOM 4948 C CA . PRO B 1 312 ? 13.489 30.936 -7.564 1 98.03 312 PRO B CA 1
ATOM 4949 C C . PRO B 1 312 ? 14.971 31.16 -7.273 1 98.03 312 PRO B C 1
ATOM 4951 O O . PRO B 1 312 ? 15.721 30.197 -7.092 1 98.03 312 PRO B O 1
ATOM 4954 N N . GLU B 1 313 ? 15.359 32.364 -7.247 1 98.05 313 GLU B N 1
ATOM 4955 C CA . GLU B 1 313 ? 16.746 32.696 -6.934 1 98.05 313 GLU B CA 1
ATOM 4956 C C . GLU B 1 313 ? 17.101 32.292 -5.506 1 98.05 313 GLU B C 1
ATOM 4958 O O . GLU B 1 313 ? 18.171 31.731 -5.262 1 98.05 313 GLU B O 1
ATOM 4963 N N . ASP B 1 314 ? 16.21 32.588 -4.587 1 98.32 314 ASP B N 1
ATOM 4964 C CA . ASP B 1 314 ? 16.408 32.178 -3.2 1 98.32 314 ASP B CA 1
ATOM 4965 C C . ASP B 1 314 ? 16.548 30.662 -3.09 1 98.32 314 ASP B C 1
ATOM 4967 O O . ASP B 1 314 ? 17.449 30.164 -2.413 1 98.32 314 ASP B O 1
ATOM 4971 N N . MET B 1 315 ? 15.707 30.005 -3.807 1 98.44 315 MET B N 1
ATOM 4972 C CA . MET B 1 315 ? 15.705 28.546 -3.759 1 98.44 315 MET B CA 1
ATOM 4973 C C . MET B 1 315 ? 17.017 27.981 -4.292 1 98.44 315 MET B C 1
ATOM 4975 O O . MET B 1 315 ? 17.571 27.041 -3.721 1 98.44 315 MET B O 1
ATOM 4979 N N . ALA B 1 316 ? 17.51 28.493 -5.348 1 98.06 316 ALA B N 1
ATOM 4980 C CA . ALA B 1 316 ? 18.764 28.041 -5.945 1 98.06 316 ALA B CA 1
ATOM 4981 C C . ALA B 1 316 ? 19.935 28.256 -4.991 1 98.06 316 ALA B C 1
ATOM 4983 O O . ALA B 1 316 ? 20.813 27.398 -4.874 1 98.06 316 ALA B O 1
ATOM 4984 N N . GLU B 1 317 ? 19.932 29.399 -4.351 1 98.01 317 GLU B N 1
ATOM 4985 C CA . GLU B 1 317 ? 20.993 29.709 -3.397 1 98.01 317 GLU B CA 1
ATOM 4986 C C . GLU B 1 317 ? 20.973 28.743 -2.216 1 98.01 317 GLU B C 1
ATOM 4988 O O . GLU B 1 317 ? 22.025 28.288 -1.761 1 98.01 317 GLU B O 1
ATOM 4993 N N . ILE B 1 318 ? 19.823 28.443 -1.78 1 98.25 318 ILE B N 1
ATOM 4994 C CA . ILE B 1 318 ? 19.677 27.509 -0.668 1 98.25 318 ILE B CA 1
ATOM 4995 C C . ILE B 1 318 ? 20.18 26.129 -1.085 1 98.25 318 ILE B C 1
ATOM 4997 O O . ILE B 1 318 ? 20.889 25.464 -0.326 1 98.25 318 ILE B O 1
ATOM 5001 N N . GLU B 1 319 ? 19.773 25.714 -2.238 1 96.5 319 GLU B N 1
ATOM 5002 C CA . GLU B 1 319 ? 20.212 24.421 -2.753 1 96.5 319 GLU B CA 1
ATOM 5003 C C . GLU B 1 319 ? 21.735 24.343 -2.825 1 96.5 319 GLU B C 1
ATOM 5005 O O . GLU B 1 319 ? 22.323 23.302 -2.525 1 96.5 319 GLU B O 1
ATOM 5010 N N . THR B 1 320 ? 22.344 25.378 -3.185 1 96.25 320 THR B N 1
ATOM 5011 C CA . THR B 1 320 ? 23.799 25.432 -3.271 1 96.25 320 THR B CA 1
ATOM 5012 C C . THR B 1 320 ? 24.428 25.278 -1.889 1 96.25 320 THR B C 1
ATOM 5014 O O . THR B 1 320 ? 25.464 24.626 -1.741 1 96.25 320 THR B O 1
ATOM 5017 N N . LEU B 1 321 ? 23.798 25.8 -0.89 1 96.74 321 LEU B N 1
ATOM 5018 C CA . LEU B 1 321 ? 24.36 25.841 0.455 1 96.74 321 LEU B CA 1
ATOM 5019 C C . LEU B 1 321 ? 24.095 24.535 1.196 1 96.74 321 LEU B C 1
ATOM 5021 O O . LEU B 1 321 ? 24.914 24.1 2.009 1 96.74 321 LEU B O 1
ATOM 5025 N N . LEU B 1 322 ? 22.963 23.933 0.983 1 94.81 322 LEU B N 1
ATOM 5026 C CA . LEU B 1 322 ? 22.559 22.77 1.766 1 94.81 322 LEU B CA 1
ATOM 5027 C C . LEU B 1 322 ? 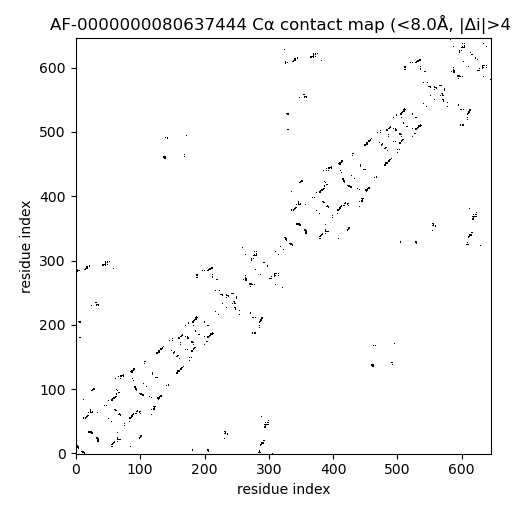22.791 21.481 0.985 1 94.81 322 LEU B C 1
ATOM 5029 O O . LEU B 1 322 ? 22.826 20.395 1.568 1 94.81 322 LEU B O 1
ATOM 5033 N N . GLY B 1 323 ? 22.65 21.633 -0.481 1 79.48 323 GLY B N 1
ATOM 5034 C CA . GLY B 1 323 ? 22.684 20.465 -1.347 1 79.48 323 GLY B CA 1
ATOM 5035 C C . GLY B 1 323 ? 24.084 19.92 -1.559 1 79.48 323 GLY B C 1
ATOM 5036 O O . GLY B 1 323 ? 25.071 20.61 -1.297 1 79.48 323 GLY B O 1
#

Organism: Winmispira thermophila (strain ATCC 700085 / DSM 6578 / Z-1203) (NCBI:txid869211)

Secondary structure (DSSP, 8-state):
-EEE-GGG--EEES-EEE-GGGG---EETTEE-S-TT--HHHHHHHHHHHHHTT--EEE--TTTTTTHHHHHHHHHTTTTGGG-EEEEEE-EEEETTTTEEEEE---HHHHHHHHHHHHHHHT-S-EEEEEE--S--BHHHHHHHHHHHHHHHHTTSEEEEEEE---HHHHHHHHT-TTEEEEEEE-SSSS--HHHHHHHHHTT-EEEEESTTGGGGGGT---TT--PPTT-GGGS--TT--SEETTEE-HHHHHHHHHHHHHHTGGG--HHHHHHHHHHHH-TTEEE--B-SSHHHHHHHHHHHHH-SPPHHHHHHHHHHH-/-EEE-GGG--EEES-EEE-GGGG---EETTEE-S-S---HHHHHHHHHHHHHTT--EEE--TTTTTTHHHHHHHHHTTTTGGG-EEEEEE-EEEETTTTEEEEE---HHHHHHHHHHHHHHHT-S-EEEEEE--S--BHHHHHHHHHHHHHHHHTTSEEEEEEE---HHHHHHHHT-TTEEEEEEE-SSSS--HHHHHHHHHTT-EEEEESTTGGGGGGT---TT--PPTT-GGGS--TT--SEETTEE-HHHHHHHHHHHHHHTGGG--HHHHHHHHHHHH-TTEEE--B-SSHHHHHHHHHHHHH-SPPHHHHHHHHHHH-